Protein AF-A0A831UHJ6-F1 (afdb_monomer_lite)

pLDDT: mean 77.67, std 18.34, range [37.31, 98.81]

Foldseek 3Di:
DVVVVVVVVVVVVCCLVCVCVVPVQCVCLSCVQVVCVVCVVVVVVVLLVLANQQDDLVLLVVLCVVCVPDLLLLLLSLCRVQRALPDPDDRPVVSLVVSCVSVVLDLLSLLSSLQNLCLQFDFADPLLCVPPPDDDDDTDQGDPVSLVSQLVSLVSSCVSVVQALVSLLSNLLSCVSVVVNVSSLVSLLSSLPHPAHESCLLSSLSSNQVNCCRSSVHDFLRSSVSSSVSDDDSVLVSSLSSLSNLQSVLLVCQLVVNNVSSLSSLVSQLSNLQRQLFHYLDPVSNVSSLSSNLSSQADHNDDDDQDVVHDPDNSVVRNVVSLVVCVVVPNPVSSVQSVVVVVLSVVSVVLVVLVVVVCVVPAVVLNVVLSVLSLVLLLLSLVLVLLVVVVVVVVVCVVPPDPPCVCVLVVLLVSLVCSCVRPNVVSLVSVVVVVVVVCVVDDNPVVVVVVVVPPVVVVVVVCCSVVVSCCSNPVVSVVVNVLCVVCPDDDDVVVVVVVVVVSVVVSVVSVVVSVVSVVVSVVSRVSNNVVSSVCNVRVSVSSCVSSVHDNDHHD

Secondary structure (DSSP, 8-state):
-HHHHHHHHHHHHHHHHHHHHH-GGGHHHHHHHHHHHH-HHHHHHHHHH-S-PPPPHHHHHHHHHH-TT-HHHHHHHHHHHSS-TTSSS---HHHHHHHHHHSTT-HHHHHHHHHHHHTT---B-HHHHTTS-SSPPPPBPPPHHHHHHHHHHHHHHHHH-TTBSHHHHHHHHHHHHTT-HHHHHHHHHHHHT-SB----HHHHHHHHHHHIIIII---SHHHHHHHHHH---HHHHHHHHHHHHHHHHHHHHHHTT-HHHHHHHHHHHHHHHHHHHHH-SSHHHHHHHHHHHHHHTS--SS--PPPSSPPS-HHHHHHHHHHHHHHHTT-HHHHHHHHHHHHHHHHHHHHHHHHHHHHIIIIIHHHHHHHHHHHHHHHHHHHHHHHHHHHHHHHHHHHH-TT-GGGHHHHHHHHHHHHHTSHHHHHHHHHHHHHHHHHHHS-HHHHHHHHHHS-HHHHHHHHHHHHHHHIIIIIHHHHHHHHHHHT-S---HHHHHHHHHHHHHHHHHHHHHHHHHHHHHHHHHHHHHHHHHHHHHSHHHHHHHHHSSPPP---

Sequence (555 aa):
MARWWAVVVALIGVGFLLYPGSAPYLRWYVLAPISILGFPQATGEFVRRGTPEAPPPHWLEPCQARYPDDLAVQVGCFLFATPNPFGEQEVAPEKLDALQRQFPQEPALYLMQIRYRIRNFNFVRAESLTRMGANPPPPRKPDPQLARQLLRLATEGERIDPQNGFFPAIRALVLYALERDDEALRALERAGNCPRWETYEAFFANALVATYERCLGWRGAYPASTFYTVLIFPEMAQMREMARTVAGLALQAEQRGNLRQGVRLRMALARLGALMRAESPTLISSLVGIALTSIAGGSFQQNWQIPKPPPPDPAKWRQERFLNALMRNGFQREAQWFRKEFERMKQAKAISAKASDWLDTHILAPFAWLSVWHMLGMLLQGILLSMGVMWVWALLAARRLEGKWWLAPLFGVGVALLWALSPAGTLVVSFGESLRGFAMFTDSAQVEAILQRLPEELTALRWLSFGGVAFVAVALPAVLALIVWLLKPHAEPETSRSVARMWGRIALFWLTLYVATLAWLWYRDRGLEQAMLQSFSHEIRFYTQLSGEAWPGRE

Structure (mmCIF, N/CA/C/O backbone):
data_AF-A0A831UHJ6-F1
#
_entry.id   AF-A0A831UHJ6-F1
#
loop_
_atom_site.group_PDB
_atom_site.id
_atom_site.type_symbol
_atom_site.label_atom_id
_atom_site.label_alt_id
_atom_site.label_comp_id
_atom_site.label_asym_id
_atom_site.label_entity_id
_atom_site.label_seq_id
_atom_site.pdbx_PDB_ins_code
_atom_site.Cartn_x
_atom_site.Cartn_y
_atom_site.Cartn_z
_atom_site.occupancy
_atom_site.B_iso_or_equiv
_atom_site.auth_seq_id
_atom_site.auth_comp_id
_atom_site.auth_asym_id
_atom_site.auth_atom_id
_atom_site.pdbx_PDB_model_num
ATOM 1 N N . MET A 1 1 ? 41.128 -0.427 -46.566 1.00 43.47 1 MET A N 1
ATOM 2 C CA . MET A 1 1 ? 40.391 0.402 -45.581 1.00 43.47 1 MET A CA 1
ATOM 3 C C . MET A 1 1 ? 38.882 0.158 -45.594 1.00 43.47 1 MET A C 1
ATOM 5 O O . MET A 1 1 ? 38.350 -0.125 -44.533 1.00 43.47 1 MET A O 1
ATOM 9 N N . ALA A 1 2 ? 38.208 0.165 -46.754 1.00 44.94 2 ALA A N 1
ATOM 10 C CA . ALA A 1 2 ? 36.776 -0.167 -46.855 1.00 44.94 2 ALA A CA 1
ATOM 11 C C . ALA A 1 2 ? 36.403 -1.538 -46.243 1.00 44.94 2 ALA A C 1
ATOM 13 O O . ALA A 1 2 ? 35.371 -1.651 -45.598 1.00 44.94 2 ALA A O 1
ATOM 14 N N . ARG A 1 3 ? 37.275 -2.555 -46.360 1.00 51.88 3 ARG A N 1
ATOM 15 C CA . ARG A 1 3 ? 37.069 -3.889 -45.757 1.00 51.88 3 ARG A CA 1
ATOM 16 C C . ARG A 1 3 ? 37.068 -3.890 -44.220 1.00 51.88 3 ARG A C 1
ATOM 18 O O . ARG A 1 3 ? 36.175 -4.470 -43.628 1.00 51.88 3 ARG A O 1
ATOM 25 N N . TRP A 1 4 ? 38.014 -3.204 -43.575 1.00 54.06 4 TRP A N 1
ATOM 26 C CA . TRP A 1 4 ? 38.068 -3.105 -42.104 1.00 54.06 4 TRP A CA 1
ATOM 27 C C . TRP A 1 4 ? 36.888 -2.314 -41.527 1.00 54.06 4 TRP A C 1
ATOM 29 O O . TRP A 1 4 ? 36.373 -2.644 -40.466 1.00 54.06 4 TRP A O 1
ATOM 39 N N . TRP A 1 5 ? 36.412 -1.305 -42.254 1.00 54.31 5 TRP A N 1
ATOM 40 C CA . TRP A 1 5 ? 35.238 -0.527 -41.862 1.00 54.31 5 TRP A CA 1
ATOM 41 C C . TRP A 1 5 ? 33.916 -1.239 -42.119 1.00 54.31 5 TRP A C 1
ATOM 43 O O . TRP A 1 5 ? 33.018 -1.133 -41.295 1.00 54.31 5 TRP A O 1
ATOM 53 N N . ALA A 1 6 ? 33.812 -2.018 -43.197 1.00 55.25 6 ALA A N 1
ATOM 54 C CA . ALA A 1 6 ? 32.699 -2.940 -43.382 1.00 55.25 6 ALA A CA 1
ATOM 55 C C . ALA A 1 6 ? 32.622 -3.943 -42.223 1.00 55.25 6 ALA A C 1
ATOM 57 O O . ALA A 1 6 ? 31.526 -4.256 -41.792 1.00 55.25 6 ALA A O 1
ATOM 58 N N . VAL A 1 7 ? 33.761 -4.370 -41.663 1.00 59.34 7 VAL A N 1
ATOM 59 C CA . VAL A 1 7 ? 33.803 -5.213 -40.459 1.00 59.34 7 VAL A CA 1
ATOM 60 C C . VAL A 1 7 ? 33.352 -4.452 -39.211 1.00 59.34 7 VAL A C 1
ATOM 62 O O . VAL A 1 7 ? 32.561 -4.996 -38.464 1.00 59.34 7 VAL A O 1
ATOM 65 N N . VAL A 1 8 ? 33.761 -3.199 -38.984 1.00 57.34 8 VAL A N 1
ATOM 66 C CA . VAL A 1 8 ? 33.286 -2.410 -37.822 1.00 57.34 8 VAL A CA 1
ATOM 67 C C . VAL A 1 8 ? 31.800 -2.063 -37.933 1.00 57.34 8 VAL A C 1
ATOM 69 O O . VAL A 1 8 ? 31.076 -2.201 -36.959 1.00 57.34 8 VAL A O 1
ATOM 72 N N . VAL A 1 9 ? 31.317 -1.664 -39.110 1.00 59.88 9 VAL A N 1
ATOM 73 C CA . VAL A 1 9 ? 29.889 -1.402 -39.361 1.00 59.88 9 VAL A CA 1
ATOM 74 C C . VAL A 1 9 ? 29.084 -2.695 -39.298 1.00 59.88 9 VAL A C 1
ATOM 76 O O . VAL A 1 9 ? 27.994 -2.694 -38.740 1.00 59.88 9 VAL A O 1
ATOM 79 N N . ALA A 1 10 ? 29.627 -3.809 -39.794 1.00 61.50 10 ALA A N 1
ATOM 80 C CA . ALA A 1 10 ? 29.033 -5.118 -39.586 1.00 61.50 10 ALA A CA 1
ATOM 81 C C . ALA A 1 10 ? 29.056 -5.493 -38.108 1.00 61.50 10 ALA A C 1
ATOM 83 O O . ALA A 1 10 ? 28.055 -5.987 -37.654 1.00 61.50 10 ALA A O 1
ATOM 84 N N . LEU A 1 11 ? 30.096 -5.211 -37.322 1.00 57.38 11 LEU A N 1
ATOM 85 C CA . LEU A 1 11 ? 30.142 -5.498 -35.882 1.00 57.38 11 LEU A CA 1
ATOM 86 C C . LEU A 1 11 ? 29.233 -4.577 -35.062 1.00 57.38 11 LEU A C 1
ATOM 88 O O . LEU A 1 11 ? 28.664 -5.029 -34.079 1.00 57.38 11 LEU A O 1
ATOM 92 N N . ILE A 1 12 ? 29.050 -3.317 -35.465 1.00 58.78 12 ILE A N 1
ATOM 93 C CA . ILE A 1 12 ? 28.065 -2.395 -34.880 1.00 58.78 12 ILE A CA 1
ATOM 94 C C . ILE A 1 12 ? 26.662 -2.851 -35.254 1.00 58.78 12 ILE A C 1
ATOM 96 O O . ILE A 1 12 ? 25.815 -2.924 -34.381 1.00 58.78 12 ILE A O 1
ATOM 100 N N . GLY A 1 13 ? 26.420 -3.202 -36.518 1.00 62.38 13 GLY A N 1
ATOM 101 C CA . GLY A 1 13 ? 25.141 -3.720 -36.997 1.00 62.38 13 GLY A CA 1
ATOM 102 C C . GLY A 1 13 ? 24.805 -5.077 -36.387 1.00 62.38 13 GLY A C 1
ATOM 103 O O . GLY A 1 13 ? 23.699 -5.273 -35.923 1.00 62.38 13 GLY A O 1
ATOM 104 N N . VAL A 1 14 ? 25.768 -5.988 -36.298 1.00 57.91 14 VAL A N 1
ATOM 105 C CA . VAL A 1 14 ? 25.680 -7.305 -35.653 1.00 57.91 14 VAL A CA 1
ATOM 106 C C . VAL A 1 14 ? 25.581 -7.141 -34.141 1.00 57.91 14 VAL A C 1
ATOM 108 O O . VAL A 1 14 ? 24.813 -7.855 -33.525 1.00 57.91 14 VAL A O 1
ATOM 111 N N . GLY A 1 15 ? 26.254 -6.171 -33.528 1.00 55.50 15 GLY A N 1
ATOM 112 C CA . GLY A 1 15 ? 26.045 -5.800 -32.130 1.00 55.50 15 GLY A CA 1
ATOM 113 C C . GLY A 1 15 ? 24.626 -5.282 -31.902 1.00 55.50 15 GLY A C 1
ATOM 114 O O . GLY A 1 15 ? 23.924 -5.791 -31.046 1.00 55.50 15 GLY A O 1
ATOM 115 N N . PHE A 1 16 ? 24.140 -4.360 -32.732 1.00 58.22 16 PHE A N 1
ATOM 116 C CA . PHE A 1 16 ? 22.774 -3.831 -32.678 1.00 58.22 16 PHE A CA 1
ATOM 117 C C . PHE A 1 16 ? 21.692 -4.858 -33.046 1.00 58.22 16 PHE A C 1
ATOM 119 O O . PHE A 1 16 ? 20.567 -4.709 -32.587 1.00 58.22 16 PHE A O 1
ATOM 126 N N . LEU A 1 17 ? 21.995 -5.877 -33.859 1.00 53.34 17 LEU A N 1
ATOM 127 C CA . LEU A 1 17 ? 21.032 -6.875 -34.355 1.00 53.34 17 LEU A CA 1
ATOM 128 C C . LEU A 1 17 ? 21.087 -8.207 -33.587 1.00 53.34 17 LEU A C 1
ATOM 130 O O . LEU A 1 17 ? 20.044 -8.823 -33.379 1.00 53.34 17 LEU A O 1
ATOM 134 N N . LEU A 1 18 ? 22.261 -8.651 -33.122 1.00 48.47 18 LEU A N 1
ATOM 135 C CA . LEU A 1 18 ? 22.430 -9.880 -32.330 1.00 48.47 18 LEU A CA 1
ATOM 136 C C . LEU A 1 18 ? 22.269 -9.655 -30.826 1.00 48.47 18 LEU A C 1
ATOM 138 O O . LEU A 1 18 ? 21.768 -10.549 -30.151 1.00 48.47 18 LEU A O 1
ATOM 142 N N . TYR A 1 19 ? 22.626 -8.486 -30.288 1.00 50.53 19 TYR A N 1
ATOM 143 C CA . TYR A 1 19 ? 22.454 -8.195 -28.858 1.00 50.53 19 TYR A CA 1
ATOM 144 C C . TYR A 1 19 ? 20.984 -8.199 -28.386 1.00 50.53 19 TYR A C 1
ATOM 146 O O . TYR A 1 19 ? 20.698 -8.805 -27.350 1.00 50.53 19 TYR A O 1
ATOM 154 N N . PRO A 1 20 ? 20.014 -7.661 -29.159 1.00 46.06 20 PRO A N 1
ATOM 155 C CA . PRO A 1 20 ? 18.593 -7.882 -28.898 1.00 46.06 20 PRO A CA 1
ATOM 156 C C . PRO A 1 20 ? 18.239 -9.383 -28.947 1.00 46.06 20 PRO A C 1
ATOM 158 O O . PRO A 1 20 ? 17.378 -9.860 -28.213 1.00 46.06 20 PRO A O 1
ATOM 161 N N . GLY A 1 21 ? 18.912 -10.159 -29.800 1.00 45.12 21 GLY A N 1
ATOM 162 C CA . GLY A 1 21 ? 18.768 -11.613 -29.910 1.00 45.12 21 GLY A CA 1
ATOM 163 C C . GLY A 1 21 ? 19.178 -12.379 -28.649 1.00 45.12 21 GLY A C 1
ATOM 164 O O . GLY A 1 21 ? 18.441 -13.266 -28.227 1.00 45.12 21 GLY A O 1
ATOM 165 N N . SER A 1 22 ? 20.309 -12.016 -28.036 1.00 43.62 22 SER A N 1
ATOM 166 C CA . SER A 1 22 ? 20.885 -12.690 -26.861 1.00 43.62 22 SER A CA 1
ATOM 167 C C . SER A 1 22 ? 20.349 -12.192 -25.515 1.00 43.62 22 SER A C 1
ATOM 169 O O . SER A 1 22 ? 20.432 -12.908 -24.521 1.00 43.62 22 SER A O 1
ATOM 171 N N . ALA A 1 23 ? 19.792 -10.979 -25.471 1.00 51.09 23 ALA A N 1
ATOM 172 C CA . ALA A 1 23 ? 19.198 -10.377 -24.282 1.00 51.09 23 ALA A CA 1
ATOM 173 C C . ALA A 1 23 ? 17.814 -9.801 -24.637 1.00 51.09 23 ALA A C 1
ATOM 175 O O . ALA A 1 23 ? 17.699 -8.609 -24.926 1.00 51.09 23 ALA A O 1
ATOM 176 N N . PRO A 1 24 ? 16.742 -10.620 -24.618 1.00 49.91 24 PRO A N 1
ATOM 177 C CA . PRO A 1 24 ? 15.389 -10.200 -25.001 1.00 49.91 24 PRO A CA 1
ATOM 178 C C . PRO A 1 24 ? 14.903 -8.951 -24.253 1.00 49.91 24 PRO A C 1
ATOM 180 O O . PRO A 1 24 ? 14.215 -8.115 -24.825 1.00 49.91 24 PRO A O 1
ATOM 183 N N . TYR A 1 25 ? 15.342 -8.780 -23.006 1.00 52.78 25 TYR A N 1
ATOM 184 C CA . TYR A 1 25 ? 15.034 -7.629 -22.159 1.00 52.78 25 TYR A CA 1
ATOM 185 C C . TYR A 1 25 ? 15.814 -6.350 -22.519 1.00 52.78 25 TYR A C 1
ATOM 187 O O . TYR A 1 25 ? 15.425 -5.277 -22.082 1.00 52.78 25 TYR A O 1
ATOM 195 N N . LEU A 1 26 ? 16.882 -6.423 -23.323 1.00 53.38 26 LEU A N 1
ATOM 196 C CA . LEU A 1 26 ? 17.566 -5.254 -23.904 1.00 53.38 26 LEU A CA 1
ATOM 197 C C . LEU A 1 26 ? 17.066 -4.947 -25.319 1.00 53.38 26 LEU A C 1
ATOM 199 O O . LEU A 1 26 ? 17.428 -3.914 -25.881 1.00 53.38 26 LEU A O 1
ATOM 203 N N . ARG A 1 27 ? 16.189 -5.792 -25.894 1.00 60.28 27 ARG A N 1
ATOM 204 C CA . ARG A 1 27 ? 15.541 -5.500 -27.183 1.00 60.28 27 ARG A CA 1
ATOM 205 C C . ARG A 1 27 ? 14.876 -4.148 -27.149 1.00 60.28 27 ARG A C 1
ATOM 207 O O . ARG A 1 27 ? 15.071 -3.376 -28.070 1.00 60.28 27 ARG A O 1
ATOM 214 N N . TRP A 1 28 ? 14.140 -3.842 -26.090 1.00 54.59 28 TRP A N 1
ATOM 215 C CA . TRP A 1 28 ? 13.469 -2.557 -25.993 1.00 54.59 28 TRP A CA 1
ATOM 216 C C . TRP A 1 28 ? 14.461 -1.399 -25.828 1.00 54.59 28 TRP A C 1
ATOM 218 O O . TRP A 1 28 ? 14.226 -0.358 -26.414 1.00 54.59 28 TRP A O 1
ATOM 228 N N . TYR A 1 29 ? 15.591 -1.564 -25.128 1.00 54.97 29 TYR A N 1
ATOM 229 C CA . TYR A 1 29 ? 16.613 -0.508 -25.026 1.00 54.97 29 TYR A CA 1
ATOM 230 C C . TYR A 1 29 ? 17.113 -0.092 -26.411 1.00 54.97 29 TYR A C 1
ATOM 232 O O . TYR A 1 29 ? 17.282 1.087 -26.700 1.00 54.97 29 TYR A O 1
ATOM 240 N N . VAL A 1 30 ? 17.310 -1.078 -27.285 1.00 55.59 30 VAL A N 1
ATOM 241 C CA . VAL A 1 30 ? 17.766 -0.855 -28.656 1.00 55.59 30 VAL A CA 1
ATOM 242 C C . VAL A 1 30 ? 16.616 -0.396 -29.558 1.00 55.59 30 VAL A C 1
ATOM 244 O O . VAL A 1 30 ? 16.798 0.512 -30.366 1.00 55.59 30 VAL A O 1
ATOM 247 N N . LEU A 1 31 ? 15.433 -1.000 -29.415 1.00 56.50 31 LEU A N 1
ATOM 248 C CA . LEU A 1 31 ? 14.274 -0.781 -30.280 1.00 56.50 31 LEU A CA 1
ATOM 249 C C . LEU A 1 31 ? 13.481 0.473 -29.928 1.00 56.50 31 LEU A C 1
ATOM 251 O O . LEU A 1 31 ? 12.951 1.074 -30.849 1.00 56.50 31 LEU A O 1
ATOM 255 N N . ALA A 1 32 ? 13.416 0.907 -28.669 1.00 53.69 32 ALA A N 1
ATOM 256 C CA . ALA A 1 32 ? 12.648 2.083 -28.264 1.00 53.69 32 ALA A CA 1
ATOM 257 C C . ALA A 1 32 ? 13.137 3.349 -28.996 1.00 53.69 32 ALA A C 1
ATOM 259 O O . ALA A 1 32 ? 12.313 4.017 -29.620 1.00 53.69 32 ALA A O 1
ATOM 260 N N . PRO A 1 33 ? 14.454 3.628 -29.093 1.00 49.09 33 PRO A N 1
ATOM 261 C CA . PRO A 1 33 ? 14.985 4.716 -29.924 1.00 49.09 33 PRO A CA 1
ATOM 262 C C . PRO A 1 33 ? 14.773 4.535 -31.432 1.00 49.09 33 PRO A C 1
ATOM 264 O O . PRO A 1 33 ? 14.766 5.517 -32.170 1.00 49.09 33 PRO A O 1
ATOM 267 N N . ILE A 1 34 ? 14.580 3.304 -31.910 1.00 50.66 34 ILE A N 1
ATOM 268 C CA . ILE A 1 34 ? 14.299 3.018 -33.325 1.00 50.66 34 ILE A CA 1
ATOM 269 C C . ILE A 1 34 ? 12.806 3.213 -33.628 1.00 50.66 34 ILE A C 1
ATOM 271 O O . ILE A 1 34 ? 12.464 3.838 -34.628 1.00 50.66 34 ILE A O 1
ATOM 275 N N . SER A 1 35 ? 11.905 2.760 -32.753 1.00 46.75 35 SER A N 1
ATOM 276 C CA . SER A 1 35 ? 10.463 3.020 -32.854 1.00 46.75 35 SER A CA 1
ATOM 277 C C . SER A 1 35 ? 10.143 4.507 -32.720 1.00 46.75 35 SER A C 1
ATOM 279 O O . SER A 1 35 ? 9.248 5.004 -33.399 1.00 46.75 35 SER A O 1
ATOM 281 N N . ILE A 1 36 ? 10.941 5.228 -31.929 1.00 43.03 36 ILE A N 1
ATOM 282 C CA . ILE A 1 36 ? 10.946 6.689 -31.812 1.00 43.03 36 ILE A CA 1
ATOM 283 C C . ILE A 1 36 ? 11.115 7.383 -33.182 1.00 43.03 36 ILE A C 1
ATOM 285 O O . ILE A 1 36 ? 10.485 8.409 -33.433 1.00 43.03 36 ILE A O 1
ATOM 289 N N . LEU A 1 37 ? 11.938 6.830 -34.083 1.00 43.38 37 LEU A N 1
ATOM 290 C CA . LEU A 1 37 ? 12.155 7.387 -35.426 1.00 43.38 37 LEU A CA 1
ATOM 291 C C . LEU A 1 37 ? 10.972 7.132 -36.376 1.00 43.38 37 LEU A C 1
ATOM 293 O O . LEU A 1 37 ? 10.833 7.844 -37.367 1.00 43.38 37 LEU A O 1
ATOM 297 N N . GLY A 1 38 ? 10.129 6.134 -36.087 1.00 43.75 38 GLY A N 1
ATOM 298 C CA . GLY A 1 38 ? 8.952 5.784 -36.891 1.00 43.75 38 GLY A CA 1
ATOM 299 C C . GLY A 1 38 ? 7.631 6.380 -36.391 1.00 43.75 38 GLY A C 1
ATOM 300 O O . GLY A 1 38 ? 6.736 6.607 -37.200 1.00 43.75 38 GLY A O 1
ATOM 301 N N . PHE A 1 39 ? 7.499 6.652 -35.084 1.00 42.47 39 PHE A N 1
ATOM 302 C CA . PHE A 1 39 ? 6.238 7.067 -34.445 1.00 42.47 39 PHE A CA 1
ATOM 303 C C . PHE A 1 39 ? 6.447 8.131 -33.343 1.00 42.47 39 PHE A C 1
ATOM 305 O O . PHE A 1 39 ? 6.259 7.849 -32.159 1.00 42.47 39 PHE A O 1
ATOM 312 N N . PRO A 1 40 ? 6.788 9.385 -33.697 1.00 42.03 40 PRO A N 1
ATOM 313 C CA . PRO A 1 40 ? 7.170 10.428 -32.737 1.00 42.03 40 PRO A CA 1
ATOM 314 C C . PRO A 1 40 ? 6.082 10.802 -31.711 1.00 42.03 40 PRO A C 1
ATOM 316 O O . PRO A 1 40 ? 6.416 11.248 -30.616 1.00 42.03 40 PRO A O 1
ATOM 319 N N . GLN A 1 41 ? 4.795 10.595 -32.018 1.00 43.12 41 GLN A N 1
ATOM 320 C CA . GLN A 1 41 ? 3.680 10.931 -31.117 1.00 43.12 41 GLN A CA 1
ATOM 321 C C . GLN A 1 41 ? 3.561 9.974 -29.921 1.00 43.12 41 GLN A C 1
ATOM 323 O O . GLN A 1 41 ? 3.381 10.439 -28.801 1.00 43.12 41 GLN A O 1
ATOM 328 N N . ALA A 1 42 ? 3.741 8.665 -30.133 1.00 41.06 42 ALA A N 1
ATOM 329 C CA . ALA A 1 42 ? 3.661 7.663 -29.064 1.00 41.06 42 ALA A CA 1
ATOM 330 C C . ALA A 1 42 ? 4.807 7.809 -28.049 1.00 41.06 42 ALA A C 1
ATOM 332 O O . ALA A 1 42 ? 4.659 7.535 -26.866 1.00 41.06 42 ALA A O 1
ATOM 333 N N . THR A 1 43 ? 5.961 8.290 -28.506 1.00 40.22 43 THR A N 1
ATOM 334 C CA . THR A 1 43 ? 7.148 8.481 -27.667 1.00 40.22 43 THR A CA 1
ATOM 335 C C . THR A 1 43 ? 7.290 9.869 -27.065 1.00 40.22 43 THR A C 1
ATOM 337 O O . THR A 1 43 ? 7.937 10.008 -26.031 1.00 40.22 43 THR A O 1
ATOM 340 N N . GLY A 1 44 ? 6.662 10.891 -27.651 1.00 37.66 44 GLY A N 1
ATOM 341 C CA . GLY A 1 44 ? 6.557 12.207 -27.022 1.00 37.66 44 GLY A CA 1
ATOM 342 C C . GLY A 1 44 ? 5.771 12.170 -25.707 1.00 37.66 44 GLY A C 1
ATOM 343 O O . GLY A 1 44 ? 6.095 12.930 -24.798 1.00 37.66 44 GLY A O 1
ATOM 344 N N . GLU A 1 45 ? 4.790 11.271 -25.579 1.00 39.84 45 GLU A N 1
ATOM 345 C CA . GLU A 1 45 ? 4.074 11.017 -24.320 1.00 39.84 45 GLU A CA 1
ATOM 346 C C . GLU A 1 45 ? 4.913 10.190 -23.331 1.00 39.84 45 GLU A C 1
ATOM 348 O O . GLU A 1 45 ? 5.123 10.648 -22.205 1.00 39.84 45 GLU A O 1
ATOM 353 N N . PHE A 1 46 ? 5.516 9.082 -23.785 1.00 39.66 46 PHE A N 1
ATOM 354 C CA . PHE A 1 46 ? 6.408 8.227 -22.984 1.00 39.66 46 PHE A CA 1
ATOM 355 C C . PHE A 1 46 ? 7.536 9.012 -22.295 1.00 39.66 46 PHE A C 1
ATOM 357 O O . PHE A 1 46 ? 7.799 8.861 -21.102 1.00 39.66 46 PHE A O 1
ATOM 364 N N . VAL A 1 47 ? 8.180 9.908 -23.046 1.00 38.59 47 VAL A N 1
ATOM 365 C CA . VAL A 1 47 ? 9.288 10.743 -22.567 1.00 38.59 47 VAL A CA 1
ATOM 366 C C . VAL A 1 47 ? 8.807 11.913 -21.702 1.00 38.59 47 VAL A C 1
ATOM 368 O O . VAL A 1 47 ? 9.486 12.273 -20.742 1.00 38.59 47 VAL A O 1
ATOM 371 N N . ARG A 1 48 ? 7.628 12.491 -21.979 1.00 39.12 48 ARG A N 1
ATOM 372 C CA . ARG A 1 48 ? 7.053 13.568 -21.150 1.00 39.12 48 ARG A CA 1
ATOM 373 C C . ARG A 1 48 ? 6.613 13.096 -19.767 1.00 39.12 48 ARG A C 1
ATOM 375 O O . ARG A 1 48 ? 6.607 13.910 -18.847 1.00 39.12 48 ARG A O 1
ATOM 382 N N . ARG A 1 49 ? 6.204 11.831 -19.610 1.00 39.84 49 ARG A N 1
ATOM 383 C CA . ARG A 1 49 ? 5.593 11.336 -18.362 1.00 39.84 49 ARG A CA 1
ATOM 384 C C . ARG A 1 49 ? 6.544 10.603 -17.414 1.00 39.84 49 ARG A C 1
ATOM 386 O O . ARG A 1 49 ? 6.136 10.311 -16.292 1.00 39.84 49 ARG A O 1
ATOM 393 N N . GLY A 1 50 ? 7.794 10.337 -17.812 1.00 37.31 50 GLY A N 1
ATOM 394 C CA . GLY A 1 50 ? 8.864 9.864 -16.914 1.00 37.31 50 GLY A CA 1
ATOM 395 C C . GLY A 1 50 ? 8.572 8.558 -16.157 1.00 37.31 50 GLY A C 1
ATOM 396 O O . GLY A 1 50 ? 9.211 8.279 -15.146 1.00 37.31 50 GLY A O 1
ATOM 397 N N . THR A 1 51 ? 7.600 7.776 -16.620 1.00 47.28 51 THR A N 1
ATOM 398 C CA . THR A 1 51 ? 7.147 6.508 -16.037 1.00 47.28 51 THR A CA 1
ATOM 399 C C . THR A 1 51 ? 6.999 5.492 -17.172 1.00 47.28 51 THR A C 1
ATOM 401 O O . THR A 1 51 ? 6.790 5.910 -18.313 1.00 47.28 51 THR A O 1
ATOM 404 N N . PRO A 1 52 ? 7.136 4.174 -16.923 1.00 52.00 52 PRO A N 1
ATOM 405 C CA . PRO A 1 52 ? 6.762 3.166 -17.904 1.00 52.00 52 PRO A CA 1
ATOM 406 C C . PRO A 1 52 ? 5.277 3.369 -18.212 1.00 52.00 52 PRO A C 1
ATOM 408 O O . PRO A 1 52 ? 4.420 2.978 -17.419 1.00 52.00 52 PRO A O 1
ATOM 411 N N . GLU A 1 53 ? 4.966 4.051 -19.319 1.00 55.38 53 GLU A N 1
ATOM 412 C CA . GLU A 1 53 ? 3.580 4.180 -19.748 1.00 55.38 53 GLU A CA 1
ATOM 413 C C . GLU A 1 53 ? 2.991 2.784 -19.925 1.00 55.38 53 GLU A C 1
ATOM 415 O O . GLU A 1 53 ? 3.687 1.808 -20.246 1.00 55.38 53 GLU A O 1
ATOM 420 N N . ALA A 1 54 ? 1.684 2.702 -19.697 1.00 60.50 54 ALA A N 1
ATOM 421 C CA . ALA A 1 54 ? 0.936 1.524 -20.064 1.00 60.50 54 ALA A CA 1
ATOM 422 C C . ALA A 1 54 ? 1.265 1.137 -21.517 1.00 60.50 54 ALA A C 1
ATOM 424 O O . ALA A 1 54 ? 1.341 2.019 -22.379 1.00 60.50 54 ALA A O 1
ATOM 425 N N . PRO A 1 55 ? 1.461 -0.162 -21.810 1.00 65.56 55 PRO A N 1
ATOM 426 C CA . PRO A 1 55 ? 1.593 -0.632 -23.176 1.00 65.56 55 PRO A CA 1
ATOM 427 C C . PRO A 1 55 ? 0.458 -0.051 -24.024 1.00 65.56 55 PRO A C 1
ATOM 429 O O . PRO A 1 55 ? -0.679 0.013 -23.540 1.00 65.56 55 PRO A O 1
ATOM 432 N N . PRO A 1 56 ? 0.725 0.342 -25.282 1.00 69.81 56 PRO A N 1
ATOM 433 C CA . PRO A 1 56 ? -0.324 0.850 -26.148 1.00 69.81 56 PRO A CA 1
ATOM 434 C C . PRO A 1 56 ? -1.491 -0.149 -26.192 1.00 69.81 56 PRO A C 1
ATOM 436 O O . PRO A 1 56 ? -1.235 -1.353 -26.285 1.00 69.81 56 PRO A O 1
ATOM 439 N N . PRO A 1 57 ? -2.761 0.295 -26.180 1.00 75.00 57 PRO A N 1
ATOM 440 C CA . PRO A 1 57 ? -3.909 -0.613 -26.103 1.00 75.00 57 PRO A CA 1
ATOM 441 C C . PRO A 1 57 ? -3.893 -1.741 -27.148 1.00 75.00 57 PRO A C 1
ATOM 443 O O . PRO A 1 57 ? -4.208 -2.885 -26.829 1.00 75.00 57 PRO A O 1
ATOM 446 N N . HIS A 1 58 ? -3.409 -1.456 -28.363 1.00 79.31 58 HIS A N 1
ATOM 447 C CA . HIS A 1 58 ? -3.286 -2.438 -29.447 1.00 79.31 58 HIS A CA 1
ATOM 448 C C . HIS A 1 58 ? -2.283 -3.579 -29.174 1.00 79.31 58 HIS A C 1
ATOM 450 O O . HIS A 1 58 ? -2.282 -4.572 -29.895 1.00 79.31 58 HIS A O 1
ATOM 456 N N . TRP A 1 59 ? -1.432 -3.468 -28.147 1.00 79.06 59 TRP A N 1
ATOM 457 C CA . TRP A 1 59 ? -0.531 -4.539 -27.694 1.00 79.06 59 TRP A CA 1
ATOM 458 C C . TRP A 1 59 ? -1.192 -5.416 -26.627 1.00 79.06 59 TRP A C 1
ATOM 460 O O . TRP A 1 59 ? -0.826 -6.581 -26.468 1.00 79.06 59 TRP A O 1
ATOM 470 N N . LEU A 1 60 ? -2.164 -4.866 -25.894 1.00 85.31 60 LEU A N 1
ATOM 471 C CA . LEU A 1 60 ? -2.854 -5.560 -24.810 1.00 85.31 60 LEU A CA 1
ATOM 472 C C . LEU A 1 60 ? -3.908 -6.529 -25.351 1.00 85.31 60 LEU A C 1
ATOM 474 O O . LEU A 1 60 ? -3.983 -7.652 -24.864 1.00 85.31 60 LEU A O 1
ATOM 478 N N . GLU A 1 61 ? -4.664 -6.148 -26.385 1.00 89.19 61 GLU A N 1
ATOM 479 C CA . GLU A 1 61 ? -5.729 -6.994 -26.951 1.00 89.19 61 GLU A CA 1
ATOM 480 C C . GLU A 1 61 ? -5.218 -8.354 -27.470 1.00 89.19 61 GLU A C 1
ATOM 482 O O . GLU A 1 61 ? -5.764 -9.384 -27.058 1.00 89.19 61 GLU A O 1
ATOM 487 N N . PRO A 1 62 ? -4.137 -8.437 -28.281 1.00 90.94 62 PRO A N 1
ATOM 488 C CA . PRO A 1 62 ? -3.595 -9.729 -28.704 1.00 90.94 62 PRO A CA 1
ATOM 489 C C . PRO A 1 62 ? -3.067 -10.550 -27.526 1.00 90.94 62 PRO A C 1
ATOM 491 O O . PRO A 1 62 ? -3.117 -11.779 -27.550 1.00 90.94 62 PRO A O 1
ATOM 494 N N . CYS A 1 63 ? -2.557 -9.883 -26.489 1.00 90.00 63 CYS A N 1
ATOM 495 C CA . CYS A 1 63 ? -2.050 -10.558 -25.307 1.00 90.00 63 CYS A CA 1
ATOM 496 C C . CYS A 1 63 ? -3.181 -11.168 -24.471 1.00 90.00 63 CYS A C 1
ATOM 498 O O . CYS A 1 63 ? -3.100 -12.339 -24.102 1.00 90.00 63 CYS A O 1
ATOM 500 N N . GLN A 1 64 ? -4.267 -10.423 -24.250 1.00 92.56 64 GLN A N 1
ATOM 501 C CA . GLN A 1 64 ? -5.468 -10.934 -23.589 1.00 92.56 64 GLN A CA 1
ATOM 502 C C . GLN A 1 64 ? -6.058 -12.121 -24.352 1.00 92.56 64 GLN A C 1
ATOM 504 O O . GLN A 1 64 ? -6.383 -13.133 -23.736 1.00 92.56 64 GLN A O 1
ATOM 509 N N . ALA A 1 65 ? -6.136 -12.030 -25.684 1.00 94.12 65 ALA A N 1
ATOM 510 C CA . ALA A 1 65 ? -6.629 -13.114 -26.531 1.00 94.12 65 ALA A CA 1
ATOM 511 C C . ALA A 1 65 ? -5.723 -14.357 -26.498 1.00 94.12 65 ALA A C 1
ATOM 513 O O . ALA A 1 65 ? -6.208 -15.480 -26.619 1.00 94.12 65 ALA A O 1
ATOM 514 N N . ARG A 1 66 ? -4.408 -14.172 -26.325 1.00 95.44 66 ARG A N 1
ATOM 515 C CA . ARG A 1 66 ? -3.434 -15.268 -26.232 1.00 95.44 66 ARG A CA 1
ATOM 516 C C . ARG A 1 66 ? -3.459 -15.983 -24.881 1.00 95.44 66 ARG A C 1
ATOM 518 O O . ARG A 1 66 ? -3.126 -17.165 -24.833 1.00 95.44 66 ARG A O 1
ATOM 525 N N . TYR A 1 67 ? -3.826 -15.288 -23.806 1.00 95.25 67 TYR A N 1
ATOM 526 C CA . TYR A 1 67 ? -3.825 -15.825 -22.441 1.00 95.25 67 TYR A CA 1
ATOM 527 C C . TYR A 1 67 ? -5.185 -15.633 -21.743 1.00 95.25 67 TYR A C 1
ATOM 529 O O . TYR A 1 67 ? -5.234 -15.004 -20.683 1.00 95.25 67 TYR A O 1
ATOM 537 N N . PRO A 1 68 ? -6.297 -16.146 -22.304 1.00 95.56 68 PRO A N 1
ATOM 538 C CA . PRO A 1 68 ? -7.643 -15.866 -21.798 1.00 95.56 68 PRO A CA 1
ATOM 539 C C . PRO A 1 68 ? -7.846 -16.355 -20.360 1.00 95.56 68 PRO A C 1
ATOM 541 O O . PRO A 1 68 ? -8.461 -15.651 -19.567 1.00 95.56 68 PRO A O 1
ATOM 544 N N . ASP A 1 69 ? -7.271 -17.505 -20.003 1.00 96.12 69 ASP A N 1
ATOM 545 C CA . ASP A 1 69 ? -7.456 -18.143 -18.692 1.00 96.12 69 ASP A CA 1
ATOM 546 C C . ASP A 1 69 ? -6.403 -17.730 -17.650 1.00 96.12 69 ASP A C 1
ATOM 548 O O . ASP A 1 69 ? -6.433 -18.184 -16.506 1.00 96.12 69 ASP A O 1
ATOM 552 N N . ASP A 1 70 ? -5.454 -16.865 -18.020 1.00 95.75 70 ASP A N 1
ATOM 553 C CA . ASP A 1 70 ? -4.414 -16.403 -17.106 1.00 95.75 70 ASP A CA 1
ATOM 554 C C . ASP A 1 70 ? -4.861 -15.132 -16.378 1.00 95.75 70 ASP A C 1
ATOM 556 O O . ASP A 1 70 ? -4.708 -14.015 -16.879 1.00 95.75 70 ASP A O 1
ATOM 560 N N . LEU A 1 71 ? -5.402 -15.311 -15.172 1.00 95.44 71 LEU A N 1
ATOM 561 C CA . LEU A 1 71 ? -5.905 -14.225 -14.329 1.00 95.44 71 LEU A CA 1
ATOM 562 C C . LEU A 1 71 ? -4.901 -13.068 -14.187 1.00 95.44 71 LEU A C 1
ATOM 564 O O . LEU A 1 71 ? -5.292 -11.905 -14.270 1.00 95.44 71 LEU A O 1
ATOM 568 N N . ALA A 1 72 ? -3.614 -13.368 -13.989 1.00 94.38 72 ALA A N 1
ATOM 569 C CA . ALA A 1 72 ? -2.587 -12.347 -13.804 1.00 94.38 72 ALA A CA 1
ATOM 570 C C . ALA A 1 72 ? -2.390 -11.512 -15.080 1.00 94.38 72 ALA A C 1
ATOM 572 O O . ALA A 1 72 ? -2.281 -10.289 -14.992 1.00 94.38 72 ALA A O 1
ATOM 573 N N . VAL A 1 73 ? -2.414 -12.140 -16.264 1.00 94.19 73 VAL A N 1
ATOM 574 C CA . VAL A 1 73 ? -2.381 -11.398 -17.539 1.00 94.19 73 VAL A CA 1
ATOM 575 C C . VAL A 1 73 ? -3.637 -10.559 -17.715 1.00 94.19 73 VAL A C 1
ATOM 577 O O . VAL A 1 73 ? -3.546 -9.380 -18.042 1.00 94.19 73 VAL A O 1
ATOM 580 N N . GLN A 1 74 ? -4.816 -11.131 -17.474 1.00 95.12 74 GLN A N 1
ATOM 581 C CA . GLN A 1 74 ? -6.072 -10.410 -17.672 1.00 95.12 74 GLN A CA 1
ATOM 582 C C . GLN A 1 74 ? -6.181 -9.184 -16.751 1.00 95.12 74 GLN A C 1
ATOM 584 O O . GLN A 1 74 ? -6.541 -8.096 -17.208 1.00 95.12 74 GLN A O 1
ATOM 589 N N . VAL A 1 75 ? -5.797 -9.333 -15.478 1.00 93.44 75 VAL A N 1
ATOM 590 C CA . VAL A 1 75 ? -5.734 -8.235 -14.502 1.00 93.44 75 VAL A CA 1
ATOM 591 C C . VAL A 1 75 ? -4.701 -7.193 -14.905 1.00 93.44 75 VAL A C 1
ATOM 593 O O . VAL A 1 75 ? -5.021 -6.007 -14.913 1.00 93.44 75 VAL A O 1
ATOM 596 N N . GLY A 1 76 ? -3.477 -7.591 -15.255 1.00 91.38 76 GLY A N 1
ATOM 597 C CA . GLY A 1 76 ? -2.450 -6.621 -15.625 1.00 91.38 76 GLY A CA 1
ATOM 598 C C . GLY A 1 76 ? -2.796 -5.880 -16.918 1.00 91.38 76 GLY A C 1
ATOM 599 O O . GLY A 1 76 ? -2.640 -4.663 -16.970 1.00 91.38 76 GLY A O 1
ATOM 600 N N . CYS A 1 77 ? -3.372 -6.551 -17.920 1.00 90.88 77 CYS A N 1
ATOM 601 C CA . CYS A 1 77 ? -3.895 -5.892 -19.118 1.00 90.88 77 CYS A CA 1
ATOM 602 C C . CYS A 1 77 ? -5.014 -4.897 -18.785 1.00 90.88 77 CYS A C 1
ATOM 604 O O . CYS A 1 77 ? -5.034 -3.802 -19.342 1.00 90.88 77 CYS A O 1
ATOM 606 N N . PHE A 1 78 ? -5.923 -5.241 -17.868 1.00 90.38 78 PHE A N 1
ATOM 607 C CA . PHE A 1 78 ? -6.956 -4.317 -17.398 1.00 90.38 78 PHE A CA 1
ATOM 608 C C . PHE A 1 78 ? -6.353 -3.086 -16.702 1.00 90.38 78 PHE A C 1
ATOM 610 O O . PHE A 1 78 ? -6.723 -1.953 -17.020 1.00 90.38 78 PHE A O 1
ATOM 617 N N . LEU A 1 79 ? -5.394 -3.296 -15.796 1.00 87.12 79 LEU A N 1
ATOM 618 C CA . LEU A 1 79 ? -4.711 -2.215 -15.089 1.00 87.12 79 LEU A CA 1
ATOM 619 C C . LEU A 1 79 ? -3.970 -1.298 -16.071 1.00 87.12 79 LEU A C 1
ATOM 621 O O . LEU A 1 79 ? -4.105 -0.084 -15.978 1.00 87.12 79 LEU A O 1
ATOM 625 N N . PHE A 1 80 ? -3.276 -1.851 -17.067 1.00 83.38 80 PHE A N 1
ATOM 626 C CA . PHE A 1 80 ? -2.620 -1.063 -18.111 1.00 83.38 80 PHE A CA 1
ATOM 627 C C . PHE A 1 80 ? -3.595 -0.306 -19.018 1.00 83.38 80 PHE A C 1
ATOM 629 O O . PHE A 1 80 ? -3.354 0.848 -19.353 1.00 83.38 80 PHE A O 1
ATOM 636 N N . ALA A 1 81 ? -4.712 -0.918 -19.407 1.00 81.88 81 ALA A N 1
ATOM 637 C CA . ALA A 1 81 ? -5.698 -0.273 -20.275 1.00 81.88 81 ALA A CA 1
ATOM 638 C C . ALA A 1 81 ? -6.423 0.908 -19.602 1.00 81.88 81 ALA A C 1
ATOM 640 O O . ALA A 1 81 ? -7.175 1.628 -20.260 1.00 81.88 81 ALA A O 1
ATOM 641 N N . THR A 1 82 ? -6.222 1.100 -18.299 1.00 73.44 82 THR A N 1
ATOM 642 C CA . THR A 1 82 ? -6.799 2.200 -17.539 1.00 73.44 82 THR A CA 1
ATOM 643 C C . THR A 1 82 ? -5.813 3.378 -17.573 1.00 73.44 82 THR A C 1
ATOM 645 O O . THR A 1 82 ? -4.769 3.282 -16.929 1.00 73.44 82 THR A O 1
ATOM 648 N N . PRO A 1 83 ? -6.093 4.494 -18.288 1.00 56.09 83 PRO A N 1
ATOM 649 C CA . PRO A 1 83 ? -5.077 5.504 -18.646 1.00 56.09 83 PRO A CA 1
ATOM 650 C C . PRO A 1 83 ? -4.479 6.251 -17.451 1.00 56.09 83 PRO A C 1
ATOM 652 O O . PRO A 1 83 ? -3.482 6.959 -17.561 1.00 56.09 83 PRO A O 1
ATOM 655 N N . ASN A 1 84 ? -5.075 6.067 -16.285 1.00 61.25 84 ASN A N 1
ATOM 656 C CA . ASN A 1 84 ? -4.424 6.267 -15.020 1.00 61.25 84 ASN A CA 1
ATOM 657 C C . ASN A 1 84 ? -5.160 5.350 -14.037 1.00 61.25 84 ASN A C 1
ATOM 659 O O . ASN A 1 84 ? -6.251 5.728 -13.600 1.00 61.25 84 ASN A O 1
ATOM 663 N N . PRO A 1 85 ? -4.618 4.177 -13.645 1.00 49.84 85 PRO A N 1
ATOM 664 C CA . PRO A 1 85 ? -5.250 3.354 -12.605 1.00 49.84 85 PRO A CA 1
ATOM 665 C C . PRO A 1 85 ? -5.448 4.153 -11.301 1.00 49.84 85 PRO A C 1
ATOM 667 O O . PRO A 1 85 ? -6.204 3.762 -10.415 1.00 49.84 85 PRO A O 1
ATOM 670 N N . PHE A 1 86 ? -4.771 5.302 -11.223 1.00 49.53 86 PHE A N 1
ATOM 671 C CA . PHE A 1 86 ? -4.559 6.169 -10.087 1.00 49.53 86 PHE A CA 1
ATOM 672 C C . PHE A 1 86 ? -5.088 7.606 -10.312 1.00 49.53 86 PHE A C 1
ATOM 674 O O . PHE A 1 86 ? -4.965 8.457 -9.431 1.00 49.53 86 PHE A O 1
ATOM 681 N N . GLY A 1 87 ? -5.749 7.903 -11.443 1.00 51.25 87 GLY A N 1
ATOM 682 C CA . GLY A 1 87 ? -6.271 9.236 -11.822 1.00 51.25 87 GLY A CA 1
ATOM 683 C C . GLY A 1 87 ? -7.797 9.300 -11.874 1.00 51.25 87 GLY A C 1
ATOM 684 O O . GLY A 1 87 ? -8.446 8.271 -11.759 1.00 51.25 87 GLY A O 1
ATOM 685 N N . GLU A 1 88 ? -8.379 10.493 -12.003 1.00 45.84 88 GLU A N 1
ATOM 686 C CA . GLU A 1 88 ? -9.840 10.719 -11.946 1.00 45.84 88 GLU A CA 1
ATOM 687 C C . GLU A 1 88 ? -10.638 10.120 -13.117 1.00 45.84 88 GLU A C 1
ATOM 689 O O . GLU A 1 88 ? -11.862 10.219 -13.132 1.00 45.84 88 GLU A O 1
ATOM 694 N N . GLN A 1 89 ? -9.982 9.502 -14.102 1.00 56.94 89 GLN A N 1
ATOM 695 C CA . GLN A 1 89 ? -10.692 8.937 -15.243 1.00 56.94 89 GLN A CA 1
ATOM 696 C C . GLN A 1 89 ? -11.532 7.724 -14.841 1.00 56.94 89 GLN A C 1
ATOM 698 O O . GLN A 1 89 ? -11.079 6.829 -14.125 1.00 56.94 89 GLN A O 1
ATOM 703 N N . GLU A 1 90 ? -12.768 7.707 -15.339 1.00 59.09 90 GLU A N 1
ATOM 704 C CA . GLU A 1 90 ? -13.713 6.619 -15.144 1.00 59.09 90 GLU A CA 1
ATOM 705 C C . GLU A 1 90 ? -13.152 5.323 -15.727 1.00 59.09 90 GLU A C 1
ATOM 707 O O . GLU A 1 90 ? -13.042 5.126 -16.937 1.00 59.09 90 GLU A O 1
ATOM 712 N N . VAL A 1 91 ? -12.795 4.408 -14.835 1.00 66.81 91 VAL A N 1
ATOM 713 C CA . VAL A 1 91 ? -12.566 3.013 -15.192 1.00 66.81 91 VAL A CA 1
ATOM 714 C C . VAL A 1 91 ? -13.883 2.439 -15.669 1.00 66.81 91 VAL A C 1
ATOM 716 O O . VAL A 1 91 ? -14.860 2.528 -14.933 1.00 66.81 91 VAL A O 1
ATOM 719 N N . ALA A 1 92 ? -13.902 1.822 -16.853 1.00 75.75 92 ALA A N 1
ATOM 720 C CA . ALA A 1 92 ? -15.084 1.150 -17.386 1.00 75.75 92 ALA A CA 1
ATOM 721 C C . ALA A 1 92 ? -15.492 -0.007 -16.449 1.00 75.75 92 ALA A C 1
ATOM 723 O O . ALA A 1 92 ? -14.872 -1.078 -16.511 1.00 75.75 92 ALA A O 1
ATOM 724 N N . PRO A 1 93 ? -16.519 0.156 -15.586 1.00 80.00 93 PRO A N 1
ATOM 725 C CA . PRO A 1 93 ? -16.867 -0.843 -14.573 1.00 80.00 93 PRO A CA 1
ATOM 726 C C . PRO A 1 93 ? -17.273 -2.168 -15.223 1.00 80.00 93 PRO A C 1
ATOM 728 O O . PRO A 1 93 ? -17.010 -3.236 -14.684 1.00 80.00 93 PRO A O 1
ATOM 731 N N . GLU A 1 94 ? -17.815 -2.093 -16.438 1.00 85.81 94 GLU A N 1
ATOM 732 C CA . GLU A 1 94 ? -18.223 -3.224 -17.269 1.00 85.81 94 GLU A CA 1
ATOM 733 C C . GLU A 1 94 ? -17.077 -4.198 -17.574 1.00 85.81 94 GLU A C 1
ATOM 735 O O . GLU A 1 94 ? -17.284 -5.413 -17.548 1.00 85.81 94 GLU A O 1
ATOM 740 N N . LYS A 1 95 ? -15.857 -3.694 -17.823 1.00 86.56 95 LYS A N 1
ATOM 741 C CA . LYS A 1 95 ? -14.680 -4.544 -18.079 1.00 86.56 95 LYS A CA 1
ATOM 742 C C . LYS A 1 95 ? -14.267 -5.305 -16.823 1.00 86.56 95 LYS A C 1
ATOM 744 O O . LYS A 1 95 ? -13.924 -6.483 -16.894 1.00 86.56 95 LYS A O 1
ATOM 749 N N . LEU A 1 96 ? -14.341 -4.645 -15.672 1.00 89.19 96 LEU A N 1
ATOM 750 C CA . LEU A 1 96 ? -14.017 -5.259 -14.391 1.00 89.19 96 LEU A CA 1
ATOM 751 C C . LEU A 1 96 ? -15.080 -6.281 -13.965 1.00 89.19 96 LEU A C 1
ATOM 753 O O . LEU A 1 96 ? -14.745 -7.361 -13.484 1.00 89.19 96 LEU A O 1
ATOM 757 N N . ASP A 1 97 ? -16.353 -5.982 -14.219 1.00 90.31 97 ASP A N 1
ATOM 758 C CA . ASP A 1 97 ? -17.468 -6.902 -13.993 1.00 90.31 97 ASP A CA 1
ATOM 759 C C . ASP A 1 97 ? -17.401 -8.115 -14.945 1.00 90.31 97 ASP A C 1
ATOM 761 O O . ASP A 1 97 ? -17.787 -9.224 -14.573 1.00 90.31 97 ASP A O 1
ATOM 765 N N . ALA A 1 98 ? -16.908 -7.944 -16.177 1.00 92.12 98 ALA A N 1
ATOM 766 C CA . ALA A 1 98 ? -16.626 -9.056 -17.088 1.00 92.12 98 ALA A CA 1
ATOM 767 C C . ALA A 1 98 ? -15.508 -9.960 -16.552 1.00 92.12 98 ALA A C 1
ATOM 769 O O . ALA A 1 98 ? -15.688 -11.177 -16.500 1.00 92.12 98 ALA A O 1
ATOM 770 N N . LEU A 1 99 ? -14.411 -9.371 -16.069 1.00 93.81 99 LEU A N 1
ATOM 771 C CA . LEU A 1 99 ? -13.307 -10.120 -15.474 1.00 93.81 99 LEU A CA 1
ATOM 772 C C . LEU A 1 99 ? -13.746 -10.877 -14.210 1.00 93.81 99 LEU A C 1
ATOM 774 O O . LEU A 1 99 ? -13.423 -12.050 -14.041 1.00 93.81 99 LEU A O 1
ATOM 778 N N . GLN A 1 100 ? -14.562 -10.249 -13.360 1.00 94.75 100 GLN A N 1
ATOM 779 C CA . GLN A 1 100 ? -15.138 -10.901 -12.183 1.00 94.75 100 GLN A CA 1
ATOM 780 C C . GLN A 1 100 ? -16.034 -12.088 -12.549 1.00 94.75 100 GLN A C 1
ATOM 782 O O . GLN A 1 100 ? -16.021 -13.097 -11.849 1.00 94.75 100 GLN A O 1
ATOM 787 N N . ARG A 1 101 ? -16.825 -11.979 -13.624 1.00 95.12 101 ARG A N 1
ATOM 788 C CA . ARG A 1 101 ? -17.659 -13.089 -14.111 1.00 95.12 101 ARG A CA 1
ATOM 789 C C . ARG A 1 101 ? -16.819 -14.247 -14.635 1.00 95.12 101 ARG A C 1
ATOM 791 O O . ARG A 1 101 ? -17.221 -15.392 -14.462 1.00 95.12 101 ARG A O 1
ATOM 798 N N . GLN A 1 102 ? -15.679 -13.950 -15.254 1.00 95.81 102 GLN A N 1
ATOM 799 C CA . GLN A 1 102 ? -14.745 -14.965 -15.730 1.00 95.81 102 GLN A CA 1
ATOM 800 C C . GLN A 1 102 ? -14.036 -15.680 -14.569 1.00 95.81 102 GLN A C 1
ATOM 802 O O . GLN A 1 102 ? -13.872 -16.896 -14.613 1.00 95.81 102 GLN A O 1
ATOM 807 N N . PHE A 1 103 ? -13.689 -14.952 -13.503 1.00 96.75 103 PHE A N 1
ATOM 808 C CA . PHE A 1 103 ? -12.990 -15.489 -12.332 1.00 96.75 103 PHE A CA 1
ATOM 809 C C . PHE A 1 103 ? -13.771 -15.221 -11.024 1.00 96.75 103 PHE A C 1
ATOM 811 O O . PHE A 1 103 ? -13.351 -14.428 -10.177 1.00 96.75 103 PHE A O 1
ATOM 818 N N . PRO A 1 104 ? -14.934 -15.871 -10.818 1.00 95.94 104 PRO A N 1
ATOM 819 C CA . PRO A 1 104 ? -15.879 -15.509 -9.755 1.00 95.94 104 PRO A CA 1
ATOM 820 C C . PRO A 1 104 ? -15.390 -15.805 -8.334 1.00 95.94 104 PRO A C 1
ATOM 822 O O . PRO A 1 104 ? -15.908 -15.212 -7.390 1.00 95.94 104 PRO A O 1
ATOM 825 N N . GLN A 1 105 ? -14.415 -16.705 -8.181 1.00 97.00 105 GLN A N 1
ATOM 826 C CA . GLN A 1 105 ? -13.860 -17.123 -6.889 1.00 97.00 105 GLN A CA 1
ATOM 827 C C . GLN A 1 105 ? -12.589 -16.358 -6.503 1.00 97.00 105 GLN A C 1
ATOM 829 O O . GLN A 1 105 ? -11.973 -16.691 -5.498 1.00 97.00 105 GLN A O 1
ATOM 834 N N . GLU A 1 106 ? -12.188 -15.347 -7.280 1.00 97.44 106 GLU A N 1
ATOM 835 C CA . GLU A 1 106 ? -10.943 -14.621 -7.034 1.00 97.44 106 GLU A CA 1
ATOM 836 C C . GLU A 1 106 ? -11.181 -13.392 -6.143 1.00 97.44 106 GLU A C 1
ATOM 838 O O . GLU A 1 106 ? -11.685 -12.370 -6.625 1.00 97.44 106 GLU A O 1
ATOM 843 N N . PRO A 1 107 ? -10.815 -13.434 -4.844 1.00 97.31 107 PRO A N 1
ATOM 844 C CA . PRO A 1 107 ? -11.075 -12.339 -3.905 1.00 97.31 107 PRO A CA 1
ATOM 845 C C . PRO A 1 107 ? -10.356 -11.037 -4.293 1.00 97.31 107 PRO A C 1
ATOM 847 O O . PRO A 1 107 ? -10.870 -9.946 -4.034 1.00 97.31 107 PRO A O 1
ATOM 850 N N . ALA A 1 108 ? -9.209 -11.132 -4.976 1.00 95.81 108 ALA A N 1
ATOM 851 C CA . ALA A 1 108 ? -8.469 -9.973 -5.467 1.00 95.81 108 ALA A CA 1
ATOM 852 C C . ALA A 1 108 ? -9.308 -9.104 -6.423 1.00 95.81 108 ALA A C 1
ATOM 854 O O . ALA A 1 108 ? -9.212 -7.878 -6.383 1.00 95.81 108 ALA A O 1
ATOM 855 N N . LEU A 1 109 ? -10.191 -9.698 -7.234 1.00 95.81 109 LEU A N 1
ATOM 856 C CA . LEU A 1 109 ? -11.047 -8.940 -8.151 1.00 95.81 109 LEU A CA 1
ATOM 857 C C . LEU A 1 109 ? -12.140 -8.150 -7.417 1.00 95.81 109 LEU A C 1
ATOM 859 O O . LEU A 1 109 ? -12.405 -6.999 -7.774 1.00 95.81 109 LEU A O 1
ATOM 863 N N . TYR A 1 110 ? -12.708 -8.697 -6.336 1.00 96.38 110 TYR A N 1
ATOM 864 C CA . TYR A 1 110 ? -13.645 -7.962 -5.477 1.00 96.38 110 TYR A CA 1
ATOM 865 C C . TYR A 1 110 ? -12.960 -6.789 -4.782 1.00 96.38 110 TYR A C 1
ATOM 867 O O . TYR A 1 110 ? -13.523 -5.696 -4.702 1.00 96.38 110 TYR A O 1
ATOM 875 N N . LEU A 1 111 ? -11.726 -6.987 -4.314 1.00 94.94 111 LEU A N 1
ATOM 876 C CA . LEU A 1 111 ? -10.941 -5.906 -3.734 1.00 94.94 111 LEU A CA 1
ATOM 877 C C . LEU A 1 111 ? -10.619 -4.826 -4.773 1.00 94.94 111 LEU A C 1
ATOM 879 O O . LEU A 1 111 ? -10.797 -3.642 -4.487 1.00 94.94 111 LEU A O 1
ATOM 883 N N . MET A 1 112 ? -10.214 -5.203 -5.989 1.00 92.56 112 MET A N 1
ATOM 884 C CA . MET A 1 112 ? -9.968 -4.254 -7.081 1.00 92.56 112 MET A CA 1
ATOM 885 C C . MET A 1 112 ? -11.221 -3.418 -7.373 1.00 92.56 112 MET A C 1
ATOM 887 O O . MET A 1 112 ? -11.165 -2.191 -7.443 1.00 92.56 112 MET A O 1
ATOM 891 N N . GLN A 1 113 ? -12.383 -4.071 -7.431 1.00 93.12 113 GLN A N 1
ATOM 892 C CA . GLN A 1 113 ? -13.682 -3.417 -7.565 1.00 93.12 113 GLN A CA 1
ATOM 893 C C . GLN A 1 113 ? -14.010 -2.448 -6.427 1.00 93.12 113 GLN A C 1
ATOM 895 O O . GLN A 1 113 ? -14.592 -1.389 -6.683 1.00 93.12 113 GLN A O 1
ATOM 900 N N . ILE A 1 114 ? -13.664 -2.806 -5.190 1.00 94.50 114 ILE A N 1
ATOM 901 C CA . ILE A 1 114 ? -13.800 -1.937 -4.021 1.00 94.50 114 ILE A CA 1
ATOM 902 C C . ILE A 1 114 ? -12.881 -0.725 -4.167 1.00 94.50 114 ILE A C 1
ATOM 904 O O . ILE A 1 114 ? -13.359 0.388 -3.996 1.00 94.50 114 ILE A O 1
ATOM 908 N N . ARG A 1 115 ? -11.606 -0.899 -4.537 1.00 90.81 115 ARG A N 1
ATOM 909 C CA . ARG A 1 115 ? -10.632 0.202 -4.667 1.00 90.81 115 ARG A CA 1
ATOM 910 C C . ARG A 1 115 ? -11.068 1.282 -5.646 1.00 90.81 115 ARG A C 1
ATOM 912 O O . ARG A 1 115 ? -11.027 2.465 -5.313 1.00 90.81 115 ARG A O 1
ATOM 919 N N . TYR A 1 116 ? -11.540 0.886 -6.825 1.00 87.69 116 TYR A N 1
ATOM 920 C CA . TYR A 1 116 ? -12.016 1.854 -7.814 1.00 87.69 116 TYR A CA 1
ATOM 921 C C . TYR A 1 116 ? -13.233 2.635 -7.323 1.00 87.69 116 TYR A C 1
ATOM 923 O O . TYR A 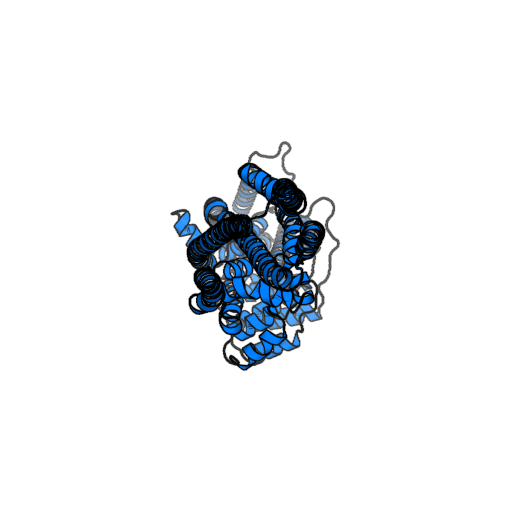1 116 ? -13.324 3.845 -7.515 1.00 87.69 116 TYR A O 1
ATOM 931 N N . ARG A 1 117 ? -14.152 1.956 -6.635 1.00 90.81 117 ARG A N 1
ATOM 932 C CA . ARG A 1 117 ? -15.387 2.561 -6.132 1.00 90.81 117 ARG A CA 1
ATOM 933 C C . ARG A 1 117 ? -15.154 3.405 -4.877 1.00 90.81 117 ARG A C 1
ATOM 935 O O . ARG A 1 117 ? -15.746 4.472 -4.741 1.00 90.81 117 ARG A O 1
ATOM 942 N N . ILE A 1 118 ? -14.269 2.977 -3.978 1.00 92.25 118 ILE A N 1
ATOM 943 C CA . ILE A 1 118 ? -14.049 3.628 -2.681 1.00 92.25 118 ILE A CA 1
ATOM 944 C C . ILE A 1 118 ? -13.353 4.985 -2.810 1.00 92.25 118 ILE A C 1
ATOM 946 O O . ILE A 1 118 ? -13.525 5.844 -1.952 1.00 92.25 118 ILE A O 1
ATOM 950 N N . ARG A 1 119 ? -12.627 5.226 -3.908 1.00 86.31 119 ARG A N 1
ATOM 951 C CA . ARG A 1 119 ? -12.032 6.535 -4.206 1.00 86.31 119 ARG A CA 1
ATOM 952 C C . ARG A 1 119 ? -13.070 7.659 -4.248 1.00 86.31 119 ARG A C 1
ATOM 954 O O . ARG A 1 119 ? -12.814 8.756 -3.760 1.00 86.31 119 ARG A O 1
ATOM 961 N N . ASN A 1 120 ? -14.247 7.360 -4.793 1.00 87.12 120 ASN A N 1
ATOM 962 C CA . ASN A 1 120 ? -15.361 8.302 -4.880 1.00 87.12 120 ASN A CA 1
ATOM 963 C C . ASN A 1 120 ? -16.294 8.208 -3.661 1.00 87.12 120 ASN A C 1
ATOM 965 O O . ASN A 1 120 ? -17.242 8.983 -3.532 1.00 87.12 120 ASN A O 1
ATOM 969 N N . PHE A 1 121 ? -16.015 7.289 -2.733 1.00 91.81 121 PHE A N 1
ATOM 970 C CA . PHE A 1 121 ? -16.774 7.102 -1.506 1.00 91.81 121 PHE A CA 1
ATOM 971 C C . PHE A 1 121 ? -16.258 8.033 -0.409 1.00 91.81 121 PHE A C 1
ATOM 973 O O . PHE A 1 121 ? -15.519 7.637 0.488 1.00 91.81 121 PHE A O 1
ATOM 980 N N . ASN A 1 122 ? -16.645 9.303 -0.497 1.00 88.31 122 ASN A N 1
ATOM 981 C CA . ASN A 1 122 ? -16.267 10.315 0.481 1.00 88.31 122 ASN A CA 1
ATOM 982 C C . ASN A 1 122 ? -17.380 10.508 1.511 1.00 88.31 122 ASN A C 1
ATOM 984 O O . ASN A 1 122 ? -18.479 10.935 1.159 1.00 88.31 122 ASN A O 1
ATOM 988 N N . PHE A 1 123 ? -17.077 10.270 2.786 1.00 93.56 123 PHE A N 1
ATOM 989 C CA . PHE A 1 123 ? -17.972 10.594 3.892 1.00 93.56 123 PHE A CA 1
ATOM 990 C C . PHE A 1 123 ? -17.206 11.297 5.011 1.00 93.56 123 PHE A C 1
ATOM 992 O O . PHE A 1 123 ? -16.015 11.069 5.203 1.00 93.56 123 PHE A O 1
ATOM 999 N N . VAL A 1 124 ? -17.900 12.168 5.735 1.00 92.12 124 VAL A N 1
ATOM 1000 C CA . VAL A 1 124 ? -17.393 12.815 6.950 1.00 92.12 124 VAL A CA 1
ATOM 1001 C C . VAL A 1 124 ? -18.554 12.887 7.922 1.00 92.12 124 VAL A C 1
ATOM 1003 O O . VAL A 1 124 ? -19.600 13.455 7.601 1.00 92.12 124 VAL A O 1
ATOM 1006 N N . ARG A 1 125 ? -18.381 12.309 9.105 1.00 92.75 125 ARG A N 1
ATOM 1007 C CA . ARG A 1 125 ? -19.402 12.283 10.152 1.00 92.75 125 ARG A CA 1
ATOM 1008 C C . ARG A 1 125 ? -19.114 13.333 11.211 1.00 92.75 125 ARG A C 1
ATOM 1010 O O . ARG A 1 125 ? -17.959 13.605 11.512 1.00 92.75 125 ARG A O 1
ATOM 1017 N N . ALA A 1 126 ? -20.151 13.912 11.814 1.00 90.94 126 ALA A N 1
ATOM 1018 C CA . ALA A 1 126 ? -19.969 14.934 12.849 1.00 90.94 126 ALA A CA 1
ATOM 1019 C C . ALA A 1 126 ? -19.117 14.414 14.025 1.00 90.94 126 ALA A C 1
ATOM 1021 O O . ALA A 1 126 ? -18.328 15.145 14.620 1.00 90.94 126 ALA A O 1
ATOM 1022 N N . GLU A 1 127 ? -19.221 13.119 14.315 1.00 90.69 127 GLU A N 1
ATOM 1023 C CA . GLU A 1 127 ? -18.461 12.436 15.353 1.00 90.69 127 GLU A CA 1
ATOM 1024 C C . GLU A 1 127 ? -16.957 12.407 15.065 1.00 90.69 127 GLU A C 1
ATOM 1026 O O . GLU A 1 127 ? -16.166 12.552 16.000 1.00 90.69 127 GLU A O 1
ATOM 1031 N N . SER A 1 128 ? -16.541 12.288 13.798 1.00 85.12 128 SER A N 1
ATOM 1032 C CA . SER A 1 128 ? -15.120 12.301 13.425 1.00 85.12 128 SER A CA 1
ATOM 1033 C C . SER A 1 128 ? -14.489 13.692 13.574 1.00 85.12 128 SER A C 1
ATOM 1035 O O . SER A 1 128 ? -13.288 13.802 13.841 1.00 85.12 128 SER A O 1
ATOM 1037 N N . LEU A 1 129 ? -15.304 14.751 13.487 1.00 78.44 129 LEU A N 1
ATOM 1038 C CA . LEU A 1 129 ? -14.877 16.149 13.600 1.00 78.44 129 LEU A CA 1
ATOM 1039 C C . LEU A 1 129 ? -14.523 16.565 15.026 1.00 78.44 129 LEU A C 1
ATOM 1041 O O . LEU A 1 129 ? -13.746 17.497 15.204 1.00 78.44 129 LEU A O 1
ATOM 1045 N N . THR A 1 130 ? -15.021 15.852 16.042 1.00 69.12 130 THR A N 1
ATOM 1046 C CA . THR A 1 130 ? -14.739 16.146 17.464 1.00 69.12 130 THR A CA 1
ATOM 1047 C C . THR A 1 130 ? -13.245 16.156 17.810 1.00 69.12 130 THR A C 1
ATOM 1049 O O . THR A 1 130 ? -12.848 16.679 18.848 1.00 69.12 130 THR A O 1
ATOM 1052 N N . ARG A 1 131 ? -12.405 15.589 16.935 1.00 65.31 131 ARG A N 1
ATOM 1053 C CA . ARG A 1 131 ? -10.946 15.533 17.069 1.00 65.31 131 ARG A CA 1
ATOM 1054 C C . ARG A 1 131 ? -10.183 16.308 15.992 1.00 65.31 131 ARG A C 1
ATOM 1056 O O . ARG A 1 131 ? -8.953 16.302 16.022 1.00 65.31 131 ARG A O 1
ATOM 1063 N N . MET A 1 132 ? -10.870 16.920 15.031 1.00 60.47 132 MET A N 1
ATOM 1064 C CA . MET A 1 132 ? -10.222 17.754 14.020 1.00 60.47 132 MET A CA 1
ATOM 1065 C C . MET A 1 132 ? -9.970 19.156 14.592 1.00 60.47 132 MET A C 1
ATOM 1067 O O . MET A 1 132 ? -10.657 19.585 15.513 1.00 60.47 132 MET A O 1
ATOM 1071 N N . GLY A 1 133 ? -8.916 19.822 14.109 1.00 65.56 133 GLY A N 1
ATOM 1072 C CA . GLY A 1 133 ? -8.477 21.135 14.599 1.00 65.56 133 GLY A CA 1
ATOM 1073 C C . GLY A 1 133 ? -9.484 22.266 14.343 1.00 65.56 133 GLY A C 1
ATOM 1074 O O . GLY A 1 133 ? -10.664 22.029 14.128 1.00 65.56 133 GLY A O 1
ATOM 1075 N N . ALA A 1 134 ? -9.011 23.515 14.341 1.00 59.72 134 ALA A N 1
ATOM 1076 C CA . ALA A 1 134 ? -9.868 24.708 14.385 1.00 59.72 134 ALA A CA 1
ATOM 1077 C C . ALA A 1 134 ? -10.915 24.835 13.253 1.00 59.72 134 ALA A C 1
ATOM 1079 O O . ALA A 1 134 ? -11.911 25.516 13.459 1.00 59.72 134 ALA A O 1
ATOM 1080 N N . ASN A 1 135 ? -10.726 24.170 12.105 1.00 74.75 135 ASN A N 1
ATOM 1081 C CA . ASN A 1 135 ? -11.627 24.232 10.948 1.00 74.75 135 ASN A CA 1
ATOM 1082 C C . ASN A 1 135 ? -11.905 22.825 10.381 1.00 74.75 135 ASN A C 1
ATOM 1084 O O . ASN A 1 135 ? -11.260 22.422 9.408 1.00 74.75 135 ASN A O 1
ATOM 1088 N N . PRO A 1 136 ? -12.811 22.038 10.987 1.00 79.38 136 PRO A N 1
ATOM 1089 C CA . PRO A 1 136 ? -13.203 20.755 10.421 1.00 79.38 136 PRO A CA 1
ATOM 1090 C C . PRO A 1 136 ? -13.958 20.944 9.091 1.00 79.38 136 PRO A C 1
ATOM 1092 O O . PRO A 1 136 ? -14.728 21.898 8.959 1.00 79.38 136 PRO A O 1
ATOM 1095 N N . PRO A 1 137 ? -13.790 20.041 8.106 1.00 82.94 137 PRO A N 1
ATOM 1096 C CA . PRO A 1 137 ? -14.643 20.032 6.923 1.00 82.94 137 PRO A CA 1
ATOM 1097 C C . PRO A 1 137 ? -16.108 19.792 7.325 1.00 82.94 137 PRO A C 1
ATOM 1099 O O . PRO A 1 137 ? -16.369 19.135 8.336 1.00 82.94 137 PRO A O 1
ATOM 1102 N N . PRO A 1 138 ? -17.086 20.292 6.550 1.00 87.25 138 PRO A N 1
ATOM 1103 C CA . PRO A 1 138 ? -18.487 20.028 6.841 1.00 87.25 138 PRO A CA 1
ATOM 1104 C C . PRO A 1 138 ? -18.788 18.522 6.736 1.00 87.25 138 PRO A C 1
ATOM 1106 O O . PRO A 1 138 ? -18.194 17.840 5.891 1.00 87.25 138 PRO A O 1
ATOM 1109 N N . PRO A 1 139 ? -19.729 17.995 7.545 1.00 88.81 139 PRO A N 1
ATOM 1110 C CA . PRO A 1 139 ? -20.209 16.629 7.389 1.00 88.81 139 PRO A CA 1
ATOM 1111 C C . PRO A 1 139 ? -20.676 16.363 5.955 1.00 88.81 139 PRO A C 1
ATOM 1113 O O . PRO A 1 139 ? -21.319 17.205 5.325 1.00 88.81 139 PRO A O 1
ATOM 1116 N N . ARG A 1 140 ? -20.368 15.174 5.440 1.00 91.88 140 ARG A N 1
ATOM 1117 C CA . ARG A 1 140 ? -20.711 14.747 4.082 1.00 91.88 140 ARG A CA 1
ATOM 1118 C C . ARG A 1 140 ? -21.312 13.353 4.135 1.00 91.88 140 ARG A C 1
ATOM 1120 O O . ARG A 1 140 ? -20.673 12.425 4.630 1.00 91.88 140 ARG A O 1
ATOM 1127 N N . LYS A 1 141 ? -22.526 13.215 3.601 1.00 93.06 141 LYS A N 1
ATOM 1128 C CA . LYS A 1 141 ? -23.183 11.915 3.444 1.00 93.06 141 LYS A CA 1
ATOM 1129 C C . LYS A 1 141 ? -22.604 11.174 2.234 1.00 93.06 141 LYS A C 1
ATOM 1131 O O . LYS A 1 141 ? -22.327 11.824 1.225 1.00 93.06 141 LYS A O 1
ATOM 1136 N N . PRO A 1 142 ? -22.433 9.845 2.318 1.00 93.75 142 PRO A N 1
ATOM 1137 C CA . PRO A 1 142 ? -22.008 9.052 1.174 1.00 93.75 142 PRO A CA 1
ATOM 1138 C C . PRO A 1 142 ? -23.125 8.938 0.127 1.00 93.75 142 PRO A C 1
ATOM 1140 O O . PRO A 1 142 ? -24.308 9.038 0.456 1.00 93.75 142 PRO A O 1
ATOM 1143 N N . ASP A 1 143 ? -22.756 8.636 -1.118 1.00 94.44 143 ASP A N 1
ATOM 1144 C CA . ASP A 1 143 ? -23.708 8.203 -2.144 1.00 94.44 143 ASP A CA 1
ATOM 1145 C C . ASP A 1 143 ? -24.333 6.839 -1.753 1.00 94.44 143 ASP A C 1
ATOM 1147 O O . ASP A 1 143 ? -23.605 5.842 -1.629 1.00 94.44 143 ASP A O 1
ATOM 1151 N N . PRO A 1 144 ? -25.670 6.745 -1.581 1.00 94.75 144 PRO A N 1
ATOM 1152 C CA . PRO A 1 144 ? -26.346 5.499 -1.220 1.00 94.75 144 PRO A CA 1
ATOM 1153 C C . PRO A 1 144 ? -26.194 4.373 -2.251 1.00 94.75 144 PRO A C 1
ATOM 1155 O O . PRO A 1 144 ? -26.204 3.193 -1.887 1.00 94.75 144 PRO A O 1
ATOM 1158 N N . GLN A 1 145 ? -26.093 4.690 -3.544 1.00 95.44 145 GLN A N 1
ATOM 1159 C CA . GLN A 1 145 ? -25.906 3.680 -4.585 1.00 95.44 145 GLN A CA 1
ATOM 1160 C C . GLN A 1 145 ? -24.511 3.070 -4.488 1.00 95.44 145 GLN A C 1
ATOM 1162 O O . GLN A 1 145 ? -24.386 1.843 -4.437 1.00 95.44 145 GLN A O 1
ATOM 1167 N N . LEU A 1 146 ? -23.487 3.914 -4.373 1.00 95.12 146 LEU A N 1
ATOM 1168 C CA . LEU A 1 146 ? -22.111 3.479 -4.171 1.00 95.12 146 LEU A CA 1
ATOM 1169 C C . LEU A 1 146 ? -21.952 2.677 -2.870 1.00 95.12 146 LEU A C 1
ATOM 1171 O O . LEU A 1 146 ? -21.329 1.616 -2.874 1.00 95.12 146 LEU A O 1
ATOM 1175 N N . ALA A 1 147 ? -22.596 3.113 -1.782 1.00 97.31 147 ALA A N 1
ATOM 1176 C CA . ALA A 1 147 ? -22.609 2.390 -0.511 1.00 97.31 147 ALA A CA 1
ATOM 1177 C C . ALA A 1 147 ? -23.183 0.969 -0.657 1.00 97.31 147 ALA A C 1
ATOM 1179 O O . ALA A 1 147 ? -22.591 -0.000 -0.181 1.00 97.31 147 ALA A O 1
ATOM 1180 N N . ARG A 1 148 ? -24.317 0.816 -1.361 1.00 97.44 148 ARG A N 1
ATOM 1181 C CA . ARG A 1 148 ? -24.921 -0.503 -1.631 1.00 97.44 148 ARG A CA 1
ATOM 1182 C C . ARG A 1 148 ? -24.002 -1.398 -2.459 1.00 97.44 148 ARG A C 1
ATOM 1184 O O . ARG A 1 148 ? -23.890 -2.586 -2.163 1.00 97.44 148 ARG A O 1
ATOM 1191 N N . GLN A 1 149 ? -23.335 -0.841 -3.470 1.00 96.12 149 GLN A N 1
ATOM 1192 C CA . GLN A 1 149 ? -22.381 -1.592 -4.288 1.00 96.12 149 GLN A CA 1
ATOM 1193 C C . GLN A 1 149 ? -21.182 -2.069 -3.463 1.00 96.12 149 GLN A C 1
ATOM 1195 O O . GLN A 1 149 ? -20.839 -3.247 -3.533 1.00 96.12 149 GLN A O 1
ATOM 1200 N N . LEU A 1 150 ? -20.585 -1.188 -2.654 1.00 97.44 150 LEU A N 1
ATOM 1201 C CA . LEU A 1 150 ? -19.455 -1.527 -1.788 1.00 97.44 150 LEU A CA 1
ATOM 1202 C C . LEU A 1 150 ? -19.834 -2.570 -0.731 1.00 97.44 150 LEU A C 1
ATOM 1204 O O . LEU A 1 150 ? -19.079 -3.517 -0.534 1.00 97.44 150 LEU A O 1
ATOM 1208 N N . LEU A 1 151 ? -21.010 -2.454 -0.102 1.00 98.38 151 LEU A N 1
ATOM 1209 C CA . LEU A 1 151 ? -21.496 -3.469 0.840 1.00 98.38 151 LEU A CA 1
ATOM 1210 C C . LEU A 1 151 ? -21.650 -4.831 0.176 1.00 98.38 151 LEU A C 1
ATOM 1212 O O . LEU A 1 151 ? -21.179 -5.820 0.725 1.00 98.38 151 LEU A O 1
ATOM 1216 N N . ARG A 1 152 ? -22.263 -4.884 -1.012 1.00 97.94 152 ARG A N 1
ATOM 1217 C CA . ARG A 1 152 ? -22.417 -6.131 -1.768 1.00 97.94 152 ARG A CA 1
ATOM 1218 C C . ARG A 1 152 ? -21.059 -6.757 -2.090 1.00 97.94 152 ARG A C 1
ATOM 1220 O O . ARG A 1 152 ? -20.876 -7.941 -1.840 1.00 97.94 152 ARG A O 1
ATOM 1227 N N . LEU A 1 153 ? -20.117 -5.969 -2.611 1.00 97.44 153 LEU A N 1
ATOM 1228 C CA . LEU A 1 153 ? -18.774 -6.445 -2.957 1.00 97.44 153 LEU A CA 1
ATOM 1229 C C . LEU A 1 153 ? -18.010 -6.944 -1.730 1.00 97.44 153 LEU A C 1
ATOM 1231 O O . LEU A 1 153 ? -17.387 -7.996 -1.786 1.00 97.44 153 LEU A O 1
ATOM 1235 N N . ALA A 1 154 ? -18.082 -6.215 -0.618 1.00 98.38 154 ALA A N 1
ATOM 1236 C CA . ALA A 1 154 ? -17.404 -6.601 0.609 1.00 98.38 154 ALA A CA 1
ATOM 1237 C C . ALA A 1 154 ? -18.049 -7.837 1.257 1.00 98.38 154 ALA A C 1
ATOM 1239 O O . ALA A 1 154 ? -17.341 -8.695 1.765 1.00 98.38 154 ALA A O 1
ATOM 1240 N N . THR A 1 155 ? -19.376 -7.982 1.199 1.00 98.44 155 THR A N 1
ATOM 1241 C CA . THR A 1 155 ? -20.058 -9.208 1.640 1.00 98.44 155 THR A CA 1
ATOM 1242 C C . THR A 1 155 ? -19.673 -10.414 0.789 1.00 98.44 155 THR A C 1
ATOM 1244 O O . THR A 1 155 ? -19.413 -11.478 1.342 1.00 98.44 155 THR A O 1
ATOM 1247 N N . GLU A 1 156 ? -19.596 -10.257 -0.530 1.00 98.19 156 GLU A N 1
ATOM 1248 C CA . GLU A 1 156 ? -19.222 -11.357 -1.420 1.00 98.19 156 GLU A CA 1
ATOM 1249 C C . GLU A 1 156 ? -17.739 -11.731 -1.285 1.00 98.19 156 GLU A C 1
ATOM 1251 O O . GLU A 1 156 ? -17.405 -12.909 -1.182 1.00 98.19 156 GLU A O 1
ATOM 1256 N N . GLY A 1 157 ? -16.857 -10.735 -1.168 1.00 98.00 157 GLY A N 1
ATOM 1257 C CA . GLY A 1 157 ? -15.443 -10.956 -0.873 1.00 98.00 157 GLY A CA 1
ATOM 1258 C C . GLY A 1 157 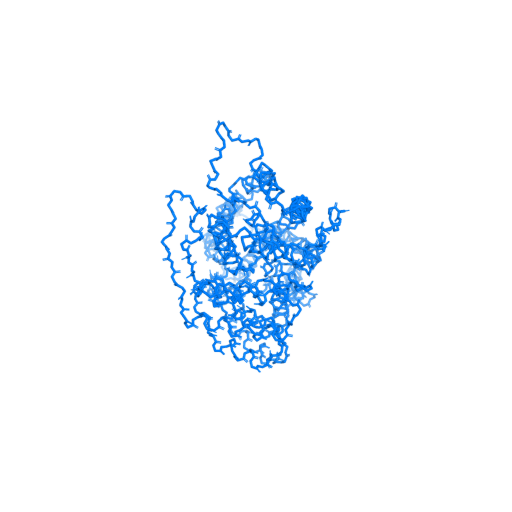? -15.227 -11.661 0.469 1.00 98.00 157 GLY A C 1
ATOM 1259 O O . GLY A 1 157 ? -14.442 -12.599 0.540 1.00 98.00 157 GLY A O 1
ATOM 1260 N N . GLU A 1 158 ? -15.983 -11.299 1.512 1.00 98.12 158 GLU A N 1
ATOM 1261 C CA . GLU A 1 158 ? -15.959 -12.006 2.802 1.00 98.12 158 GLU A CA 1
ATOM 1262 C C . GLU A 1 158 ? -16.480 -13.445 2.689 1.00 98.12 158 GLU A C 1
ATOM 1264 O O . GLU A 1 158 ? -15.986 -14.333 3.377 1.00 98.12 158 GLU A O 1
ATOM 1269 N N . ARG A 1 159 ? -17.468 -13.711 1.827 1.00 98.44 159 ARG A N 1
ATOM 1270 C CA . ARG A 1 159 ? -17.974 -15.074 1.595 1.00 98.44 159 ARG A CA 1
ATOM 1271 C C . ARG A 1 159 ? -16.901 -15.970 0.972 1.00 98.44 159 ARG A C 1
ATOM 1273 O O . ARG A 1 159 ? -16.809 -17.143 1.328 1.00 98.44 159 ARG A O 1
ATOM 1280 N N . ILE A 1 160 ? -16.127 -15.423 0.039 1.00 98.19 160 ILE A N 1
ATOM 1281 C CA . ILE A 1 160 ? -15.073 -16.133 -0.699 1.00 98.19 160 ILE A CA 1
ATOM 1282 C C . ILE A 1 160 ? -13.808 -16.271 0.150 1.00 98.19 160 ILE A C 1
ATOM 1284 O O . ILE A 1 160 ? -13.189 -17.332 0.175 1.00 98.19 160 ILE A O 1
ATOM 1288 N N . ASP A 1 161 ? -13.456 -15.225 0.895 1.00 98.44 161 ASP A N 1
ATOM 1289 C CA . ASP A 1 161 ? -12.333 -15.208 1.822 1.00 98.44 161 ASP A CA 1
ATOM 1290 C C . ASP A 1 161 ? -12.782 -14.853 3.255 1.00 98.44 161 ASP A C 1
ATOM 1292 O O . ASP A 1 161 ? -12.558 -13.738 3.742 1.00 98.44 161 ASP A O 1
ATOM 1296 N N . PRO A 1 162 ? -13.375 -15.816 3.985 1.00 98.38 162 PRO A N 1
ATOM 1297 C CA . PRO A 1 162 ? -13.938 -15.576 5.315 1.00 98.38 162 PRO A CA 1
ATOM 1298 C C . PRO A 1 162 ? -12.885 -15.369 6.404 1.00 98.38 162 PRO A C 1
ATOM 1300 O O . PRO A 1 162 ? -13.228 -15.034 7.540 1.00 98.38 162 PRO A O 1
ATOM 1303 N N . GLN A 1 163 ? -11.615 -15.621 6.094 1.00 98.50 163 GLN A N 1
ATOM 1304 C CA . GLN A 1 163 ? -10.498 -15.524 7.026 1.00 98.50 163 GLN A CA 1
ATOM 1305 C C . GLN A 1 163 ? -9.766 -14.181 6.932 1.00 98.50 163 GLN A C 1
ATOM 1307 O O . GLN A 1 163 ? -8.939 -13.880 7.793 1.00 98.50 163 GLN A O 1
ATOM 1312 N N . ASN A 1 164 ? -10.058 -13.376 5.913 1.00 98.62 164 ASN A N 1
ATOM 1313 C CA . ASN A 1 164 ? -9.436 -12.081 5.700 1.00 98.62 164 ASN A CA 1
ATOM 1314 C C . ASN A 1 164 ? -10.235 -10.950 6.351 1.00 98.62 164 ASN A C 1
ATOM 1316 O O . ASN A 1 164 ? -11.388 -10.699 6.006 1.00 98.62 164 ASN A O 1
ATOM 1320 N N . GLY A 1 165 ? -9.596 -10.232 7.278 1.00 98.50 165 GLY A N 1
ATOM 1321 C CA . GLY A 1 165 ? -10.201 -9.102 7.982 1.00 98.50 165 GLY A CA 1
ATOM 1322 C C . GLY A 1 165 ? -10.503 -7.891 7.095 1.00 98.50 165 GLY A C 1
ATOM 1323 O O . GLY A 1 165 ? -11.280 -7.029 7.508 1.00 98.50 165 GLY A O 1
ATOM 1324 N N . PHE A 1 166 ? -9.942 -7.820 5.884 1.00 98.44 166 PHE A N 1
ATOM 1325 C CA . PHE A 1 166 ? -10.135 -6.695 4.969 1.00 98.44 166 PHE A CA 1
ATOM 1326 C C . PHE A 1 166 ? -11.610 -6.462 4.619 1.00 98.44 166 PHE A C 1
ATOM 1328 O O . PHE A 1 166 ? -12.144 -5.370 4.816 1.00 98.44 166 PHE A O 1
ATOM 1335 N N . PHE A 1 167 ? -12.297 -7.493 4.130 1.00 98.56 167 PHE A N 1
ATOM 1336 C CA . PHE A 1 167 ? -13.680 -7.385 3.667 1.00 98.56 167 PHE A CA 1
ATOM 1337 C C . PHE A 1 167 ? -14.670 -6.955 4.765 1.00 98.56 167 PHE A C 1
ATOM 1339 O O . PHE A 1 167 ? -15.392 -5.973 4.554 1.00 98.56 167 PHE A O 1
ATOM 1346 N N . PRO A 1 168 ? -14.694 -7.572 5.964 1.00 98.81 168 PRO A N 1
ATOM 1347 C CA . PRO A 1 168 ? -15.533 -7.087 7.056 1.00 98.81 168 PRO A CA 1
ATOM 1348 C C . PRO A 1 168 ? -15.135 -5.682 7.542 1.00 98.81 168 PRO A C 1
ATOM 1350 O O . PRO A 1 168 ? -16.013 -4.933 7.974 1.00 98.81 168 PRO A O 1
ATOM 1353 N N . ALA A 1 169 ? -13.868 -5.262 7.414 1.00 98.69 169 ALA A N 1
ATOM 1354 C CA . ALA A 1 169 ? -13.471 -3.883 7.711 1.00 98.69 169 ALA A CA 1
ATOM 1355 C C . ALA A 1 169 ? -14.073 -2.882 6.708 1.00 98.69 169 ALA A C 1
ATOM 1357 O O . ALA A 1 169 ? -14.584 -1.840 7.119 1.00 98.69 169 ALA A O 1
ATOM 1358 N N . ILE A 1 170 ? -14.098 -3.211 5.410 1.00 98.56 170 ILE A N 1
ATOM 1359 C CA . ILE A 1 170 ? -14.797 -2.400 4.399 1.00 98.56 170 ILE A CA 1
ATOM 1360 C C . ILE A 1 170 ? -16.307 -2.370 4.668 1.00 98.56 170 ILE A C 1
ATOM 1362 O O . ILE A 1 170 ? -16.921 -1.306 4.576 1.00 98.56 170 ILE A O 1
ATOM 1366 N N . ARG A 1 171 ? -16.921 -3.492 5.072 1.00 98.56 171 ARG A N 1
ATOM 1367 C CA . ARG A 1 171 ? -18.335 -3.499 5.494 1.00 98.56 171 ARG A CA 1
ATOM 1368 C C . ARG A 1 171 ? -18.569 -2.556 6.671 1.00 98.56 171 ARG A C 1
ATOM 1370 O O . ARG A 1 171 ? -19.499 -1.757 6.613 1.00 98.56 171 ARG A O 1
ATOM 1377 N N . ALA A 1 172 ? -17.732 -2.619 7.707 1.00 98.69 172 ALA A N 1
ATOM 1378 C CA . ALA A 1 172 ? -17.826 -1.732 8.865 1.00 98.69 172 ALA A CA 1
ATOM 1379 C C . ALA A 1 172 ? -17.727 -0.256 8.456 1.00 98.69 172 ALA A C 1
ATOM 1381 O O . ALA A 1 172 ? -18.557 0.550 8.867 1.00 98.69 172 ALA A O 1
ATOM 1382 N N . LEU A 1 173 ? -16.769 0.077 7.589 1.00 98.44 173 LEU A N 1
ATOM 1383 C CA . LEU A 1 173 ? -16.567 1.422 7.054 1.00 98.44 173 LEU A CA 1
ATOM 1384 C C . LEU A 1 173 ? -17.830 1.956 6.379 1.00 98.44 173 LEU A C 1
ATOM 1386 O O . LEU A 1 173 ? -18.295 3.045 6.714 1.00 98.44 173 LEU A O 1
ATOM 1390 N N . VAL A 1 174 ? -18.418 1.179 5.467 1.00 98.38 174 VAL A N 1
ATOM 1391 C CA . VAL A 1 174 ? -19.625 1.607 4.749 1.00 98.38 174 VAL A CA 1
ATOM 1392 C C . VAL A 1 174 ? -20.836 1.675 5.684 1.00 98.38 174 VAL A C 1
ATOM 1394 O O . VAL A 1 174 ? -21.636 2.599 5.575 1.00 98.38 174 VAL A O 1
ATOM 1397 N N . LEU A 1 175 ? -20.972 0.746 6.637 1.00 98.44 175 LEU A N 1
ATOM 1398 C CA . LEU A 1 175 ? -22.062 0.764 7.619 1.00 98.44 175 LEU A CA 1
ATOM 1399 C C . LEU A 1 175 ? -21.977 1.979 8.553 1.00 98.44 175 LEU A C 1
ATOM 1401 O O . LEU A 1 175 ? -23.004 2.605 8.800 1.00 98.44 175 LEU A O 1
ATOM 1405 N N . TYR A 1 176 ? -20.779 2.365 9.006 1.00 98.12 176 TYR A N 1
ATOM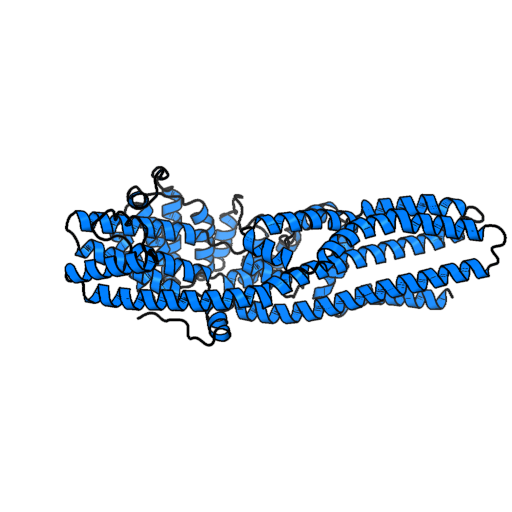 1406 C CA . TYR A 1 176 ? -20.586 3.601 9.772 1.00 98.12 176 TYR A CA 1
ATOM 1407 C C . TYR A 1 176 ? -20.906 4.844 8.943 1.00 98.12 176 TYR A C 1
ATOM 1409 O O . TYR A 1 176 ? -21.507 5.781 9.467 1.00 98.12 176 TYR A O 1
ATOM 1417 N N . ALA A 1 177 ? -20.544 4.864 7.659 1.00 96.94 177 ALA A N 1
ATOM 1418 C CA . ALA A 1 177 ? -20.886 5.963 6.758 1.00 96.94 177 ALA A CA 1
ATOM 1419 C C . ALA A 1 177 ? -22.406 6.088 6.526 1.00 96.94 177 ALA A C 1
ATOM 1421 O O . ALA A 1 177 ? -22.905 7.186 6.299 1.00 96.94 177 ALA A O 1
ATOM 1422 N N . LEU A 1 178 ? -23.138 4.972 6.612 1.00 97.25 178 LEU A N 1
ATOM 1423 C CA . LEU A 1 178 ? -24.603 4.904 6.551 1.00 97.25 178 LEU A CA 1
ATOM 1424 C C . LEU A 1 178 ? -25.289 5.043 7.923 1.00 97.25 178 LEU A C 1
ATOM 1426 O O . LEU A 1 178 ? -26.492 4.811 8.008 1.00 97.25 178 LEU A O 1
ATOM 1430 N N . GLU A 1 179 ? -24.545 5.370 8.985 1.00 97.19 179 GLU A N 1
ATOM 1431 C CA . GLU A 1 179 ? -25.062 5.531 10.357 1.00 97.19 179 GLU A CA 1
ATOM 1432 C C . GLU A 1 179 ? -25.739 4.259 10.928 1.00 97.19 179 GLU A C 1
ATOM 1434 O O . GLU A 1 179 ? -26.560 4.314 11.841 1.00 97.19 179 GLU A O 1
ATOM 1439 N N . ARG A 1 180 ? -25.370 3.072 10.423 1.00 98.00 180 ARG A N 1
ATOM 1440 C CA . ARG A 1 180 ? -25.829 1.755 10.915 1.00 98.00 180 ARG A CA 1
ATOM 1441 C C . ARG A 1 180 ? -24.865 1.205 11.968 1.00 98.00 180 ARG A C 1
ATOM 1443 O O . ARG A 1 180 ? -24.274 0.137 11.799 1.00 98.00 180 ARG A O 1
ATOM 1450 N N . ASP A 1 181 ? -24.690 1.960 13.048 1.00 98.38 181 ASP A N 1
ATOM 1451 C CA . ASP A 1 181 ? -23.553 1.831 13.973 1.00 98.38 181 ASP A CA 1
ATOM 1452 C C . ASP A 1 181 ? -23.452 0.469 14.680 1.00 98.38 181 ASP A C 1
ATOM 1454 O O . ASP A 1 181 ? -22.350 -0.053 14.858 1.00 98.38 181 ASP A O 1
ATOM 1458 N N . ASP A 1 182 ? -24.580 -0.156 15.026 1.00 98.44 182 ASP A N 1
ATOM 1459 C CA . ASP A 1 182 ? -24.585 -1.473 15.679 1.00 98.44 182 ASP A CA 1
ATOM 1460 C C . ASP A 1 182 ? -24.136 -2.598 14.740 1.00 98.44 182 ASP A C 1
ATOM 1462 O O . ASP A 1 182 ? -23.417 -3.519 15.140 1.00 98.44 182 ASP A O 1
ATOM 1466 N N . GLU A 1 183 ? -24.560 -2.542 13.477 1.00 98.56 183 GLU A N 1
ATOM 1467 C CA . GLU A 1 183 ? -24.110 -3.480 12.448 1.00 98.56 183 GLU A CA 1
ATOM 1468 C C . GLU A 1 183 ? -22.645 -3.234 12.094 1.00 98.56 183 GLU A C 1
ATOM 1470 O O . GLU A 1 183 ? -21.882 -4.190 11.932 1.00 98.56 183 GLU A O 1
ATOM 1475 N N . ALA A 1 184 ? -22.245 -1.963 12.027 1.00 98.69 184 ALA A N 1
ATOM 1476 C CA . ALA A 1 184 ? -20.874 -1.558 11.768 1.00 98.69 184 ALA A CA 1
ATOM 1477 C C . ALA A 1 184 ? -19.918 -2.071 12.852 1.00 98.69 184 ALA A C 1
ATOM 1479 O O . ALA A 1 184 ? -18.877 -2.640 12.528 1.00 98.69 184 ALA A O 1
ATOM 1480 N N . LEU A 1 185 ? -20.297 -1.957 14.131 1.00 98.69 185 LEU A N 1
ATOM 1481 C CA . LEU A 1 185 ? -19.510 -2.483 15.246 1.00 98.69 185 LEU A CA 1
ATOM 1482 C C . LEU A 1 185 ? -19.356 -4.005 15.162 1.00 98.69 185 LEU A C 1
ATOM 1484 O O . LEU A 1 185 ? -18.250 -4.508 15.341 1.00 98.69 185 LEU A O 1
ATOM 1488 N N . ARG A 1 186 ? -20.422 -4.747 14.834 1.00 98.69 186 ARG A N 1
ATOM 1489 C CA . ARG A 1 186 ? -20.327 -6.208 14.647 1.00 98.69 186 ARG A CA 1
ATOM 1490 C C . ARG A 1 186 ? -19.377 -6.578 13.507 1.00 98.69 186 ARG A C 1
ATOM 1492 O O . ARG A 1 186 ? -18.574 -7.497 13.660 1.00 98.69 186 ARG A O 1
ATOM 1499 N N . ALA A 1 187 ? -19.443 -5.862 12.384 1.00 98.75 187 ALA A N 1
ATOM 1500 C CA . ALA A 1 187 ? -18.525 -6.063 11.264 1.00 98.75 187 ALA A CA 1
ATOM 1501 C C . ALA A 1 187 ? -17.072 -5.714 11.645 1.00 98.75 187 ALA A C 1
ATOM 1503 O O . ALA A 1 187 ? -16.151 -6.449 11.298 1.00 98.75 187 ALA A O 1
ATOM 1504 N N . LEU A 1 188 ? -16.862 -4.653 12.430 1.00 98.75 188 LEU A N 1
ATOM 1505 C CA . LEU A 1 188 ? -15.544 -4.253 12.925 1.00 98.75 188 LEU A CA 1
ATOM 1506 C C . LEU A 1 188 ? -14.955 -5.287 13.897 1.00 98.75 188 LEU A C 1
ATOM 1508 O O . LEU A 1 188 ? -13.785 -5.650 13.787 1.00 98.75 188 LEU A O 1
ATOM 1512 N N . GLU A 1 189 ? -15.766 -5.801 14.825 1.00 98.69 189 GLU A N 1
ATOM 1513 C CA . GLU A 1 189 ? -15.380 -6.889 15.729 1.00 98.69 189 GLU A CA 1
ATOM 1514 C C . GLU A 1 189 ? -15.035 -8.157 14.946 1.00 98.69 189 GLU A C 1
ATOM 1516 O O . GLU A 1 189 ? -14.028 -8.806 15.235 1.00 98.69 189 GLU A O 1
ATOM 1521 N N . ARG A 1 190 ? -15.828 -8.494 13.920 1.00 98.44 190 ARG A N 1
ATOM 1522 C CA . ARG A 1 190 ? -15.528 -9.607 13.014 1.00 98.44 190 ARG A CA 1
ATOM 1523 C C . ARG A 1 190 ? -14.181 -9.409 12.324 1.00 98.44 190 ARG A C 1
ATOM 1525 O O . ARG A 1 190 ? -13.372 -10.335 12.341 1.00 98.44 190 ARG A O 1
ATOM 1532 N N . ALA A 1 191 ? -13.926 -8.221 11.778 1.00 98.69 191 ALA A N 1
ATOM 1533 C CA . ALA A 1 191 ? -12.674 -7.893 11.108 1.00 98.69 191 ALA A CA 1
ATOM 1534 C C . ALA A 1 191 ? -11.466 -8.069 12.033 1.00 98.69 191 ALA A C 1
ATOM 1536 O O . ALA A 1 191 ? -10.552 -8.815 11.699 1.00 98.69 191 ALA A O 1
ATOM 1537 N N . GLY A 1 192 ? -11.492 -7.471 13.228 1.00 98.19 192 GLY A N 1
ATOM 1538 C CA . GLY A 1 192 ? -10.387 -7.567 14.190 1.00 98.19 192 GLY A CA 1
ATOM 1539 C C . GLY A 1 192 ? -10.110 -8.986 14.706 1.00 98.19 192 GLY A C 1
ATOM 1540 O O . GLY A 1 192 ? -8.997 -9.264 15.146 1.00 98.19 192 GLY A O 1
ATOM 1541 N N . ASN A 1 193 ? -11.091 -9.890 14.633 1.00 98.25 193 ASN A N 1
ATOM 1542 C CA . ASN A 1 193 ? -10.955 -11.288 15.055 1.00 98.25 193 ASN A CA 1
ATOM 1543 C C . ASN A 1 193 ? -10.559 -12.245 13.910 1.00 98.25 193 ASN A C 1
ATOM 1545 O O . ASN A 1 193 ? -10.412 -13.444 14.146 1.00 98.25 193 ASN A O 1
ATOM 1549 N N . CYS A 1 194 ? -10.404 -11.763 12.674 1.00 98.62 194 CYS A N 1
ATOM 1550 C CA . CYS A 1 194 ? -9.977 -12.607 11.556 1.00 98.62 194 CYS A CA 1
ATOM 1551 C C . CYS A 1 194 ? -8.510 -13.054 11.709 1.00 98.62 194 CYS A C 1
ATOM 1553 O O . CYS A 1 194 ? -7.723 -12.334 12.327 1.00 98.62 194 CYS A O 1
ATOM 1555 N N . PRO A 1 195 ? -8.118 -14.238 11.198 1.00 98.19 195 PRO A N 1
ATOM 1556 C CA . PRO A 1 195 ? -6.750 -14.749 11.291 1.00 98.19 195 PRO A CA 1
ATOM 1557 C C . PRO A 1 195 ? -5.728 -13.966 10.455 1.00 98.19 195 PRO A C 1
ATOM 1559 O O . PRO A 1 195 ? -4.599 -13.841 10.911 1.00 98.19 195 PRO A O 1
ATOM 1562 N N . ARG A 1 196 ? -6.116 -13.439 9.283 1.00 97.44 196 ARG A N 1
ATOM 1563 C CA . ARG A 1 196 ? -5.207 -12.788 8.324 1.00 97.44 196 ARG A CA 1
ATOM 1564 C C . ARG A 1 196 ? -5.702 -11.417 7.864 1.00 97.44 196 ARG A C 1
ATOM 1566 O O . ARG A 1 196 ? -6.896 -11.115 7.956 1.00 97.44 196 ARG A O 1
ATOM 1573 N N . TRP A 1 197 ? -4.787 -10.621 7.318 1.00 97.62 197 TRP A N 1
ATOM 1574 C CA . TRP A 1 197 ? -5.077 -9.371 6.620 1.00 97.62 197 TRP A CA 1
ATOM 1575 C C . TRP A 1 197 ? -4.411 -9.387 5.247 1.00 97.62 197 TRP A C 1
ATOM 1577 O O . TRP A 1 197 ? -3.190 -9.385 5.164 1.00 97.62 197 TRP A O 1
ATOM 1587 N N . GLU A 1 198 ? -5.202 -9.402 4.178 1.00 95.88 198 GLU A N 1
ATOM 1588 C CA . GLU A 1 198 ? -4.686 -9.433 2.808 1.00 95.88 198 GLU A CA 1
ATOM 1589 C C . GLU A 1 198 ? -5.386 -8.378 1.952 1.00 95.88 198 GLU A C 1
ATOM 1591 O O . GLU A 1 198 ? -6.617 -8.281 1.934 1.00 95.88 198 GLU A O 1
ATOM 1596 N N . THR A 1 199 ? -4.582 -7.596 1.243 1.00 93.88 199 THR A N 1
ATOM 1597 C CA . THR A 1 199 ? -5.010 -6.481 0.392 1.00 93.88 199 THR A CA 1
ATOM 1598 C C . THR A 1 199 ? -4.588 -6.667 -1.078 1.00 93.88 199 THR A C 1
ATOM 1600 O O . THR A 1 199 ? -4.859 -5.820 -1.933 1.00 93.88 199 THR A O 1
ATOM 1603 N N . TYR A 1 200 ? -4.010 -7.832 -1.389 1.00 93.44 200 TYR A N 1
ATOM 1604 C CA . TYR A 1 200 ? -3.669 -8.362 -2.709 1.00 93.44 200 TYR A CA 1
ATOM 1605 C C . TYR A 1 200 ? -2.764 -7.450 -3.555 1.00 93.44 200 TYR A C 1
ATOM 1607 O O . TYR A 1 200 ? -2.725 -7.573 -4.778 1.00 93.44 200 TYR A O 1
ATOM 1615 N N . GLU A 1 201 ? -1.989 -6.547 -2.953 1.00 88.19 201 GLU A N 1
ATOM 1616 C CA . GLU A 1 201 ? -1.078 -5.666 -3.699 1.00 88.19 201 GLU A CA 1
ATOM 1617 C C . GLU A 1 201 ? 0.021 -6.428 -4.402 1.00 88.19 201 GLU A C 1
ATOM 1619 O O . GLU A 1 201 ? 0.292 -6.172 -5.574 1.00 88.19 201 GLU A O 1
ATOM 1624 N N . ALA A 1 202 ? 0.616 -7.397 -3.705 1.00 87.25 202 ALA A N 1
ATOM 1625 C CA . ALA A 1 202 ? 1.623 -8.255 -4.301 1.00 87.25 202 ALA A CA 1
ATOM 1626 C C . ALA A 1 202 ? 1.060 -8.961 -5.541 1.00 87.25 202 ALA A C 1
ATOM 1628 O O . ALA A 1 202 ? 1.748 -9.057 -6.554 1.00 87.25 202 ALA A O 1
ATOM 1629 N N . PHE A 1 203 ? -0.208 -9.382 -5.499 1.00 91.88 203 PHE A N 1
ATOM 1630 C CA . PHE A 1 203 ? -0.890 -9.956 -6.654 1.00 91.88 203 PHE A CA 1
ATOM 1631 C C . PHE A 1 203 ? -1.036 -8.948 -7.804 1.00 91.88 203 PHE A C 1
ATOM 1633 O O . PHE A 1 203 ? -0.676 -9.289 -8.927 1.00 91.88 203 PHE A O 1
ATOM 1640 N N . PHE A 1 204 ? -1.492 -7.713 -7.565 1.00 90.69 204 PHE A N 1
ATOM 1641 C CA . PHE A 1 204 ? -1.649 -6.724 -8.645 1.00 90.69 204 PHE A CA 1
ATOM 1642 C C . PHE A 1 204 ? -0.322 -6.301 -9.274 1.00 90.69 204 PHE A C 1
ATOM 1644 O O . PHE A 1 204 ? -0.228 -6.191 -10.495 1.00 90.69 204 PHE A O 1
ATOM 1651 N N . ALA A 1 205 ? 0.714 -6.096 -8.465 1.00 86.94 205 ALA A N 1
ATOM 1652 C CA . ALA A 1 205 ? 2.039 -5.791 -8.987 1.00 86.94 205 ALA A CA 1
ATOM 1653 C C . ALA A 1 205 ? 2.606 -6.975 -9.784 1.00 86.94 205 ALA A C 1
ATOM 1655 O O . ALA A 1 205 ? 3.090 -6.786 -10.898 1.00 86.94 205 ALA A O 1
ATOM 1656 N N . ASN A 1 206 ? 2.459 -8.205 -9.281 1.00 88.50 206 ASN A N 1
ATOM 1657 C CA . ASN A 1 206 ? 2.838 -9.407 -10.025 1.00 88.50 206 ASN A CA 1
ATOM 1658 C C . ASN A 1 206 ? 2.033 -9.566 -11.320 1.00 88.50 206 ASN A C 1
ATOM 1660 O O . ASN A 1 206 ? 2.588 -10.000 -12.322 1.00 88.50 206 ASN A O 1
ATOM 1664 N N . ALA A 1 207 ? 0.751 -9.198 -11.331 1.00 91.88 207 ALA A N 1
ATOM 1665 C CA . ALA A 1 207 ? -0.087 -9.211 -12.525 1.00 91.88 207 ALA A CA 1
ATOM 1666 C C . ALA A 1 207 ? 0.424 -8.224 -13.585 1.00 91.88 207 ALA A C 1
ATOM 1668 O O . ALA A 1 207 ? 0.544 -8.584 -14.759 1.00 91.88 207 ALA A O 1
ATOM 1669 N N . LEU A 1 208 ? 0.801 -7.008 -13.175 1.00 88.19 208 LEU A N 1
ATOM 1670 C CA . LEU A 1 208 ? 1.436 -6.022 -14.052 1.00 88.19 208 LEU A CA 1
ATOM 1671 C C . LEU A 1 208 ? 2.764 -6.543 -14.611 1.00 88.19 208 LEU A C 1
ATOM 1673 O O . LEU A 1 208 ? 2.952 -6.527 -15.827 1.00 88.19 208 LEU A O 1
ATOM 1677 N N . VAL A 1 209 ? 3.642 -7.078 -13.756 1.00 86.19 209 VAL A N 1
ATOM 1678 C CA . VAL A 1 209 ? 4.927 -7.669 -14.171 1.00 86.19 209 VAL A CA 1
ATOM 1679 C C . VAL A 1 209 ? 4.713 -8.832 -15.138 1.00 86.19 209 VAL A C 1
ATOM 1681 O O . VAL A 1 209 ? 5.272 -8.825 -16.230 1.00 86.19 209 VAL A O 1
ATOM 1684 N N . ALA A 1 210 ? 3.860 -9.797 -14.792 1.00 88.81 210 ALA A N 1
ATOM 1685 C CA . ALA A 1 210 ? 3.588 -10.971 -15.618 1.00 88.81 210 ALA A CA 1
ATOM 1686 C C . ALA A 1 210 ? 3.002 -10.591 -16.983 1.00 88.81 210 ALA A C 1
ATOM 1688 O O . ALA A 1 210 ? 3.358 -11.190 -17.999 1.00 88.81 210 ALA A O 1
ATOM 1689 N N . THR A 1 211 ? 2.133 -9.581 -17.022 1.00 89.06 211 THR A N 1
ATOM 1690 C CA . THR A 1 211 ? 1.605 -9.025 -18.272 1.00 89.06 211 THR A CA 1
ATOM 1691 C C . THR A 1 211 ? 2.727 -8.413 -19.099 1.00 89.06 211 THR A C 1
ATOM 1693 O O . THR A 1 211 ? 2.872 -8.724 -20.276 1.00 89.06 211 THR A O 1
ATOM 1696 N N . TYR A 1 212 ? 3.583 -7.603 -18.484 1.00 85.00 212 TYR A N 1
ATOM 1697 C CA . TYR A 1 212 ? 4.732 -7.011 -19.161 1.00 85.00 212 TYR A CA 1
ATOM 1698 C C . TYR A 1 212 ? 5.682 -8.070 -19.739 1.00 85.00 212 TYR A C 1
ATOM 1700 O O . TYR A 1 212 ? 6.068 -7.997 -20.907 1.00 85.00 212 TYR A O 1
ATOM 1708 N N . GLU A 1 213 ? 5.988 -9.112 -18.966 1.00 85.19 213 GLU A N 1
ATOM 1709 C CA . GLU A 1 213 ? 6.833 -10.217 -19.412 1.00 85.19 213 GLU A CA 1
ATOM 1710 C C . GLU A 1 213 ? 6.214 -10.990 -20.578 1.00 85.19 213 GLU A C 1
ATOM 1712 O O . GLU A 1 213 ? 6.893 -11.288 -21.560 1.00 85.19 213 GLU A O 1
ATOM 1717 N N . ARG A 1 214 ? 4.925 -11.330 -20.486 1.00 86.44 214 ARG A N 1
ATOM 1718 C CA . ARG A 1 214 ? 4.254 -12.200 -21.462 1.00 86.44 214 ARG A CA 1
ATOM 1719 C C . ARG A 1 214 ? 3.832 -11.471 -22.730 1.00 86.44 214 ARG A C 1
ATOM 1721 O O . ARG A 1 214 ? 3.846 -12.084 -23.798 1.00 86.44 214 ARG A O 1
ATOM 1728 N N . CYS A 1 215 ? 3.458 -10.198 -22.619 1.00 83.06 215 CYS A N 1
ATOM 1729 C CA . CYS A 1 215 ? 3.017 -9.390 -23.751 1.00 83.06 215 CYS A CA 1
ATOM 1730 C C . CYS A 1 215 ? 4.195 -8.721 -24.464 1.00 83.06 215 CYS A C 1
ATOM 1732 O O . CYS A 1 215 ? 4.212 -8.671 -25.691 1.00 83.06 215 CYS A O 1
ATOM 1734 N N . LEU A 1 216 ? 5.181 -8.214 -23.712 1.00 75.06 216 LEU A N 1
ATOM 1735 C CA . LEU A 1 216 ? 6.283 -7.418 -24.268 1.00 75.06 216 LEU A CA 1
ATOM 1736 C C . LEU A 1 216 ? 7.623 -8.159 -24.295 1.00 75.06 216 LEU A C 1
ATOM 1738 O O . LEU A 1 216 ? 8.571 -7.682 -24.916 1.00 75.06 216 LEU A O 1
ATOM 1742 N N . GLY A 1 217 ? 7.737 -9.305 -23.616 1.00 77.31 217 GLY A N 1
ATOM 1743 C CA . GLY A 1 217 ? 9.019 -9.992 -23.441 1.00 77.31 217 GLY A CA 1
ATOM 1744 C C . GLY A 1 217 ? 9.988 -9.242 -22.522 1.00 77.31 217 GLY A C 1
ATOM 1745 O O . GLY A 1 217 ? 11.181 -9.555 -22.511 1.00 77.31 217 GLY A O 1
ATOM 1746 N N . TRP A 1 218 ? 9.508 -8.239 -21.775 1.00 72.88 218 TRP A N 1
ATOM 1747 C CA . TRP A 1 218 ? 10.349 -7.403 -20.924 1.00 72.88 218 TRP A CA 1
ATOM 1748 C C . TRP A 1 218 ? 10.466 -8.009 -19.524 1.00 72.88 218 TRP A C 1
ATOM 1750 O O . TRP A 1 218 ? 9.480 -8.115 -18.806 1.00 72.88 218 TRP A O 1
ATOM 1760 N N . ARG A 1 219 ? 11.698 -8.360 -19.138 1.00 71.94 219 ARG A N 1
ATOM 1761 C CA . ARG A 1 219 ? 12.111 -8.697 -17.766 1.00 71.94 219 ARG A CA 1
ATOM 1762 C C . ARG A 1 219 ? 13.100 -7.673 -17.217 1.00 71.94 219 ARG A C 1
ATOM 1764 O O . ARG A 1 219 ? 13.927 -7.180 -17.979 1.00 71.94 219 ARG A O 1
ATOM 1771 N N . GLY A 1 220 ? 13.037 -7.362 -15.931 1.00 73.56 220 GLY A N 1
ATOM 1772 C CA . GLY A 1 220 ? 14.011 -6.483 -15.282 1.00 73.56 220 GLY A CA 1
ATOM 1773 C C . GLY A 1 220 ? 13.487 -5.861 -13.996 1.00 73.56 220 GLY A C 1
ATOM 1774 O O . GLY A 1 220 ? 12.283 -5.871 -13.727 1.00 73.56 220 GLY A O 1
ATOM 1775 N N . ALA A 1 221 ? 14.391 -5.277 -13.212 1.00 74.50 221 ALA A N 1
ATOM 1776 C CA . ALA A 1 221 ? 14.034 -4.624 -11.956 1.00 74.50 221 ALA A CA 1
ATOM 1777 C C . ALA A 1 221 ? 13.192 -3.380 -12.184 1.00 74.50 221 ALA A C 1
ATOM 1779 O O . ALA A 1 221 ? 12.331 -3.060 -11.367 1.00 74.50 221 ALA A O 1
ATOM 1780 N N . TYR A 1 222 ? 13.449 -2.674 -13.286 1.00 72.88 222 TYR A N 1
ATOM 1781 C CA . TYR A 1 222 ? 12.823 -1.386 -13.536 1.00 72.88 222 TYR A CA 1
ATOM 1782 C C . TYR A 1 222 ? 11.281 -1.465 -13.586 1.00 72.88 222 TYR A C 1
ATOM 1784 O O . TYR A 1 222 ? 10.658 -0.855 -12.715 1.00 72.88 222 TYR A O 1
ATOM 1792 N N . PRO A 1 223 ? 10.633 -2.264 -14.465 1.00 71.50 223 PRO A N 1
ATOM 1793 C CA . PRO A 1 223 ? 9.172 -2.383 -14.464 1.00 71.50 223 PRO A CA 1
ATOM 1794 C C . PRO A 1 223 ? 8.629 -2.914 -13.146 1.00 71.50 223 PRO A C 1
ATOM 1796 O O . PRO A 1 223 ? 7.668 -2.360 -12.624 1.00 71.50 223 PRO A O 1
ATOM 1799 N N . ALA A 1 224 ? 9.267 -3.950 -12.587 1.00 75.88 224 ALA A N 1
ATOM 1800 C CA . ALA A 1 224 ? 8.842 -4.542 -11.326 1.00 75.88 224 ALA A CA 1
ATOM 1801 C C . ALA A 1 224 ? 8.775 -3.475 -10.235 1.00 75.88 224 ALA A C 1
ATOM 1803 O O . ALA A 1 224 ? 7.718 -3.231 -9.663 1.00 75.88 224 ALA A O 1
ATOM 1804 N N . SER A 1 225 ? 9.874 -2.757 -10.027 1.00 73.31 225 SER A N 1
ATOM 1805 C CA . SER A 1 225 ? 9.949 -1.702 -9.026 1.00 73.31 225 SER A CA 1
ATOM 1806 C C . SER A 1 225 ? 8.942 -0.583 -9.244 1.00 73.31 225 SER A C 1
ATOM 1808 O O . SER A 1 225 ? 8.322 -0.141 -8.283 1.00 73.31 225 SER A O 1
ATOM 1810 N N . THR A 1 226 ? 8.726 -0.154 -10.490 1.00 74.12 226 THR A N 1
ATOM 1811 C CA . THR A 1 226 ? 7.739 0.888 -10.765 1.00 74.12 226 THR A CA 1
ATOM 1812 C C . THR A 1 226 ? 6.325 0.399 -10.471 1.00 74.12 226 THR A C 1
ATOM 1814 O O . THR A 1 226 ? 5.552 1.103 -9.833 1.00 74.12 226 THR A O 1
ATOM 1817 N N . PHE A 1 227 ? 5.964 -0.824 -10.855 1.00 79.00 227 PHE A N 1
ATOM 1818 C CA . PHE A 1 227 ? 4.616 -1.325 -10.590 1.00 79.00 227 PHE A CA 1
ATOM 1819 C C . PHE A 1 227 ? 4.339 -1.520 -9.104 1.00 79.00 227 PHE A C 1
ATOM 1821 O O . PHE A 1 227 ? 3.216 -1.277 -8.674 1.00 79.00 227 PHE A O 1
ATOM 1828 N N . TYR A 1 228 ? 5.346 -1.869 -8.306 1.00 74.56 228 TYR A N 1
ATOM 1829 C CA . TYR A 1 228 ? 5.185 -1.942 -6.858 1.00 74.56 228 TYR A CA 1
ATOM 1830 C C . TYR A 1 228 ? 5.066 -0.571 -6.179 1.00 74.56 228 TYR A C 1
ATOM 1832 O O . TYR A 1 228 ? 4.327 -0.455 -5.204 1.00 74.56 228 TYR A O 1
ATOM 1840 N N . THR A 1 229 ? 5.742 0.473 -6.674 1.00 69.19 229 THR A N 1
ATOM 1841 C CA . THR A 1 229 ? 5.695 1.811 -6.051 1.00 69.19 229 THR A CA 1
ATOM 1842 C C . THR A 1 229 ? 4.461 2.624 -6.429 1.00 69.19 229 THR A C 1
ATOM 1844 O O . THR A 1 229 ? 4.075 3.520 -5.681 1.00 69.19 229 THR A O 1
ATOM 1847 N N . VAL A 1 230 ? 3.828 2.328 -7.566 1.00 67.56 230 VAL A N 1
ATOM 1848 C CA . VAL A 1 230 ? 2.697 3.123 -8.074 1.00 67.56 230 VAL A CA 1
ATOM 1849 C C . VAL A 1 230 ? 1.340 2.608 -7.549 1.00 67.56 230 VAL A C 1
ATOM 1851 O O . VAL A 1 230 ? 0.339 3.313 -7.653 1.00 67.56 230 VAL A O 1
ATOM 1854 N N . LEU A 1 231 ? 1.265 1.431 -6.908 1.00 71.81 231 LEU A N 1
ATOM 1855 C CA . LEU A 1 231 ? 0.014 0.954 -6.299 1.00 71.81 231 LEU A CA 1
ATOM 1856 C C . LEU A 1 231 ? -0.475 1.910 -5.193 1.00 71.81 231 LEU A C 1
ATOM 1858 O O . LEU A 1 231 ? 0.153 2.059 -4.149 1.00 71.81 231 LEU A O 1
ATOM 1862 N N . ILE A 1 232 ? -1.629 2.548 -5.416 1.00 68.50 232 ILE A N 1
ATOM 1863 C CA . ILE A 1 232 ? -2.287 3.425 -4.435 1.00 68.50 232 ILE A CA 1
ATOM 1864 C C . ILE A 1 232 ? -3.256 2.627 -3.557 1.00 68.50 232 ILE A C 1
ATOM 1866 O O . ILE A 1 232 ? -3.897 1.677 -4.005 1.00 68.50 232 ILE A O 1
ATOM 1870 N N . PHE A 1 233 ? -3.419 3.088 -2.316 1.00 81.56 233 PHE A N 1
ATOM 1871 C CA . PHE A 1 233 ? -4.276 2.497 -1.289 1.00 81.56 233 PHE A CA 1
ATOM 1872 C C . PHE A 1 233 ? -5.410 3.463 -0.875 1.00 81.56 233 PHE A C 1
ATOM 1874 O O . PHE A 1 233 ? -5.407 3.965 0.258 1.00 81.56 233 PHE A O 1
ATOM 1881 N N . PRO A 1 234 ? -6.361 3.810 -1.770 1.00 86.06 234 PRO A N 1
ATOM 1882 C CA . PRO A 1 234 ? -7.405 4.801 -1.473 1.00 86.06 234 PRO A CA 1
ATOM 1883 C C . PRO A 1 234 ? -8.243 4.437 -0.237 1.00 86.06 234 PRO A C 1
ATOM 1885 O O . PRO A 1 234 ? -8.657 5.309 0.530 1.00 86.06 234 PRO A O 1
ATOM 1888 N N . GLU A 1 235 ? -8.442 3.144 0.012 1.00 92.06 235 GLU A N 1
ATOM 1889 C CA . GLU A 1 235 ? -9.151 2.626 1.174 1.00 92.06 235 GLU A CA 1
ATOM 1890 C C . GLU A 1 235 ? -8.483 2.988 2.505 1.00 92.06 235 GLU A C 1
ATOM 1892 O O . GLU A 1 235 ? -9.176 3.145 3.506 1.00 92.06 235 GLU A O 1
ATOM 1897 N N . MET A 1 236 ? -7.161 3.186 2.542 1.00 92.56 236 MET A N 1
ATOM 1898 C CA . MET A 1 236 ? -6.433 3.448 3.788 1.00 92.56 236 MET A CA 1
ATOM 1899 C C . MET A 1 236 ? -6.774 4.822 4.365 1.00 92.56 236 MET A C 1
ATOM 1901 O O . MET A 1 236 ? -6.866 4.989 5.585 1.00 92.56 236 MET A O 1
ATOM 1905 N N . ALA A 1 237 ? -7.011 5.811 3.498 1.00 89.56 237 ALA A N 1
ATOM 1906 C CA . ALA A 1 237 ? -7.507 7.119 3.915 1.00 89.56 237 ALA A CA 1
ATOM 1907 C C . ALA A 1 237 ? -8.911 7.001 4.532 1.00 89.56 237 ALA A C 1
ATOM 1909 O O . ALA A 1 237 ? -9.164 7.549 5.607 1.00 89.56 237 ALA A O 1
ATOM 1910 N N . GLN A 1 238 ? -9.787 6.212 3.904 1.00 94.00 238 GLN A N 1
ATOM 1911 C CA . GLN A 1 238 ? -11.155 5.987 4.374 1.00 94.00 238 GLN A CA 1
ATOM 1912 C C . GLN A 1 238 ? -11.193 5.153 5.669 1.00 94.00 238 GLN A C 1
ATOM 1914 O O . GLN A 1 238 ? -11.996 5.426 6.560 1.00 94.00 238 GLN A O 1
ATOM 1919 N N . MET A 1 239 ? -10.273 4.200 5.853 1.00 96.12 239 MET A N 1
ATOM 1920 C CA . MET A 1 239 ? -10.114 3.465 7.116 1.00 96.12 239 MET A CA 1
ATOM 1921 C C . MET A 1 239 ? -9.702 4.384 8.268 1.00 96.12 239 MET A C 1
ATOM 1923 O O . MET A 1 239 ? -10.195 4.227 9.386 1.00 96.12 239 MET A O 1
ATOM 1927 N N . ARG A 1 240 ? -8.841 5.382 8.020 1.00 93.69 240 ARG A N 1
ATOM 1928 C CA . ARG A 1 240 ? -8.517 6.403 9.033 1.00 93.69 240 ARG A CA 1
ATOM 1929 C C . ARG A 1 240 ? -9.731 7.265 9.374 1.00 93.69 240 ARG A C 1
ATOM 1931 O O . ARG A 1 240 ? -9.903 7.614 10.540 1.00 93.69 240 ARG A O 1
ATOM 1938 N N . GLU A 1 241 ? -10.576 7.584 8.400 1.00 93.19 241 GLU A N 1
ATOM 1939 C CA . GLU A 1 241 ? -11.810 8.334 8.650 1.00 93.19 241 GLU A CA 1
ATOM 1940 C C . GLU A 1 241 ? -12.841 7.521 9.447 1.00 93.19 241 GLU A C 1
ATOM 1942 O O . GLU A 1 241 ? -13.394 8.014 10.437 1.00 93.19 241 GLU A O 1
ATOM 1947 N N . MET A 1 242 ? -13.005 6.233 9.126 1.00 97.00 242 MET A N 1
ATOM 1948 C CA . MET A 1 242 ? -13.756 5.291 9.961 1.00 97.00 242 MET A CA 1
ATOM 1949 C C . MET A 1 242 ? -13.192 5.260 11.388 1.00 97.00 242 MET A C 1
ATOM 1951 O O . MET A 1 242 ? -13.948 5.366 12.350 1.00 97.00 242 MET A O 1
ATOM 1955 N N . ALA A 1 243 ? -11.869 5.183 11.553 1.00 96.94 243 ALA A N 1
ATOM 1956 C CA . ALA A 1 243 ? -11.231 5.152 12.868 1.00 96.94 243 ALA A CA 1
ATOM 1957 C C . ALA A 1 243 ? -11.548 6.399 13.709 1.00 96.94 243 ALA A C 1
ATOM 1959 O O . ALA A 1 243 ? -11.830 6.290 14.905 1.00 96.94 243 ALA A O 1
ATOM 1960 N N . ARG A 1 244 ? -11.537 7.591 13.093 1.00 94.56 244 ARG A N 1
ATOM 1961 C CA . ARG A 1 244 ? -11.937 8.841 13.761 1.00 94.56 244 ARG A CA 1
ATOM 1962 C C . ARG A 1 244 ? -13.410 8.822 14.151 1.00 94.56 244 ARG A C 1
ATOM 1964 O O . ARG A 1 244 ? -13.724 9.188 15.279 1.00 94.56 244 ARG A O 1
ATOM 1971 N N . THR A 1 245 ? -14.279 8.354 13.256 1.00 95.62 245 THR A N 1
ATOM 1972 C CA . THR A 1 245 ? -15.717 8.191 13.518 1.00 95.62 245 THR A CA 1
ATOM 1973 C C . THR A 1 245 ? -15.952 7.279 14.725 1.00 95.62 245 THR A C 1
ATOM 1975 O O . THR A 1 245 ? -16.610 7.681 15.681 1.00 95.62 245 THR A O 1
ATOM 1978 N N . VAL A 1 246 ? -15.339 6.090 14.742 1.00 97.00 246 VAL A N 1
ATOM 1979 C CA . VAL A 1 246 ? -15.455 5.120 15.846 1.00 97.00 246 VAL A CA 1
ATOM 1980 C C . VAL A 1 246 ? -14.942 5.705 17.161 1.00 97.00 246 VAL A C 1
ATOM 1982 O O . VAL A 1 246 ? -15.579 5.545 18.201 1.00 97.00 246 VAL A O 1
ATOM 1985 N N . ALA A 1 247 ? -13.816 6.421 17.136 1.00 94.81 247 ALA A N 1
ATOM 1986 C CA . ALA A 1 247 ? -13.288 7.076 18.329 1.00 94.81 247 ALA A CA 1
ATOM 1987 C C . ALA A 1 247 ? -14.183 8.225 18.832 1.00 94.81 247 ALA A C 1
ATOM 1989 O O . ALA A 1 247 ? -14.271 8.432 20.043 1.00 94.81 247 ALA A O 1
ATOM 1990 N N . GLY A 1 248 ? -14.847 8.952 17.928 1.00 93.50 248 GLY A N 1
ATOM 1991 C CA . GLY A 1 248 ? -15.851 9.963 18.261 1.00 93.50 248 GLY A CA 1
ATOM 1992 C C . GLY A 1 248 ? -17.088 9.350 18.918 1.00 93.50 248 GLY A C 1
ATOM 1993 O O . GLY A 1 248 ? -17.503 9.800 19.985 1.00 93.50 248 GLY A O 1
ATOM 1994 N N . LEU A 1 249 ? -17.615 8.262 18.348 1.00 95.50 249 LEU A N 1
ATOM 1995 C CA . LEU A 1 249 ? -18.721 7.493 18.929 1.00 95.50 249 LEU A CA 1
ATOM 1996 C C . LEU A 1 249 ? -18.364 6.928 20.311 1.00 95.50 249 LEU A C 1
ATOM 1998 O O . LEU A 1 249 ? -19.171 7.000 21.239 1.00 95.50 249 LEU A O 1
ATOM 2002 N N . ALA A 1 250 ? -17.137 6.424 20.481 1.00 95.75 250 ALA A N 1
ATOM 2003 C CA . ALA A 1 250 ? -16.655 5.942 21.773 1.00 95.75 250 ALA A CA 1
ATOM 2004 C C . ALA A 1 250 ? -16.634 7.060 22.826 1.00 95.75 250 ALA A C 1
ATOM 2006 O O . ALA A 1 250 ? -17.116 6.867 23.941 1.00 95.75 250 ALA A O 1
ATOM 2007 N N . LEU A 1 251 ? -16.139 8.246 22.456 1.00 93.31 251 LEU A N 1
ATOM 2008 C CA . LEU A 1 251 ? -16.113 9.412 23.337 1.00 93.31 251 LEU A CA 1
ATOM 2009 C C . LEU A 1 251 ? -17.525 9.873 23.724 1.00 93.31 251 LEU A C 1
ATOM 2011 O O . LEU A 1 251 ? -17.766 10.182 24.888 1.00 93.31 251 LEU A O 1
ATOM 2015 N N . GLN A 1 252 ? -18.471 9.886 22.783 1.00 93.31 252 GLN A N 1
ATOM 2016 C CA . GLN A 1 252 ? -19.863 10.230 23.082 1.00 93.31 252 GLN A CA 1
ATOM 2017 C C . GLN A 1 252 ? -20.512 9.223 24.037 1.00 93.31 252 GLN A C 1
ATOM 2019 O O . GLN A 1 252 ? -21.191 9.623 24.983 1.00 93.31 252 GLN A O 1
ATOM 2024 N N . ALA A 1 253 ? -20.289 7.922 23.825 1.00 95.50 253 ALA A N 1
ATOM 2025 C CA . ALA A 1 253 ? -20.776 6.885 24.731 1.00 95.50 253 ALA A CA 1
ATOM 2026 C C . ALA A 1 253 ? -20.197 7.065 26.145 1.00 95.50 253 ALA A C 1
ATOM 2028 O O . ALA A 1 253 ? -20.935 7.006 27.128 1.00 95.50 253 ALA A O 1
ATOM 2029 N N . GLU A 1 254 ? -18.902 7.369 26.246 1.00 94.50 254 GLU A N 1
ATOM 2030 C CA . GLU A 1 254 ? -18.218 7.649 27.510 1.00 94.50 254 GLU A CA 1
ATOM 2031 C C . GLU A 1 254 ? -18.767 8.882 28.234 1.00 94.50 254 GLU A C 1
ATOM 2033 O O . GLU A 1 254 ? -18.990 8.833 29.443 1.00 94.50 254 GLU A O 1
ATOM 2038 N N . GLN A 1 255 ? -19.015 9.973 27.504 1.00 91.88 255 GLN A N 1
ATOM 2039 C CA . GLN A 1 255 ? -19.587 11.211 28.046 1.00 91.88 255 GLN A CA 1
ATOM 2040 C C . GLN A 1 255 ? -21.022 11.023 28.549 1.00 91.88 255 GLN A C 1
ATOM 2042 O O . GLN A 1 255 ? -21.425 11.666 29.512 1.00 91.88 255 GLN A O 1
ATOM 2047 N N . ARG A 1 256 ? -21.779 10.102 27.941 1.00 95.44 256 ARG A N 1
ATOM 2048 C CA . ARG A 1 256 ? -23.118 9.695 28.398 1.00 95.44 256 ARG A CA 1
ATOM 2049 C C . ARG A 1 256 ? -23.083 8.692 29.561 1.00 95.44 256 ARG A C 1
ATOM 2051 O O . ARG A 1 256 ? -24.126 8.179 29.948 1.00 95.44 256 ARG A O 1
ATOM 2058 N N . GLY A 1 257 ? -21.903 8.366 30.092 1.00 95.50 257 GLY A N 1
ATOM 2059 C CA . GLY A 1 257 ? -21.727 7.394 31.174 1.00 95.50 257 GLY A CA 1
ATOM 2060 C C . GLY A 1 257 ? -21.748 5.926 30.730 1.00 95.50 257 GLY A C 1
ATOM 2061 O O . GLY A 1 257 ? -21.553 5.036 31.555 1.00 95.50 257 GLY A O 1
ATOM 2062 N N . ASN A 1 258 ? -21.911 5.633 29.434 1.00 97.31 258 ASN A N 1
ATOM 2063 C CA . ASN A 1 258 ? -21.871 4.269 28.902 1.00 97.31 258 ASN A CA 1
ATOM 2064 C C . ASN A 1 258 ? -20.427 3.832 28.596 1.00 97.31 258 ASN A C 1
ATOM 2066 O O . ASN A 1 258 ? -20.021 3.642 27.445 1.00 97.31 258 ASN A O 1
ATOM 2070 N N . LEU A 1 259 ? -19.634 3.675 29.658 1.00 96.75 259 LEU A N 1
ATOM 2071 C CA . LEU A 1 259 ? -18.198 3.393 29.556 1.00 96.75 259 LEU A CA 1
ATOM 2072 C C . LEU A 1 259 ? -17.905 2.059 28.873 1.00 96.75 259 LEU A C 1
ATOM 2074 O O . LEU A 1 259 ? -16.979 1.972 28.073 1.00 96.75 259 LEU A O 1
ATOM 2078 N N . ARG A 1 260 ? -18.711 1.027 29.147 1.00 98.00 260 ARG A N 1
ATOM 2079 C CA . ARG A 1 260 ? -18.533 -0.299 28.538 1.00 98.00 260 ARG A CA 1
ATOM 2080 C C . ARG A 1 260 ? -18.657 -0.237 27.020 1.00 98.00 260 ARG A C 1
ATOM 2082 O O . ARG A 1 260 ? -17.834 -0.831 26.329 1.00 98.00 260 ARG A O 1
ATOM 2089 N N . GLN A 1 261 ? -19.637 0.504 26.501 1.00 97.88 261 GLN A N 1
ATOM 2090 C CA . GLN A 1 261 ? -19.796 0.670 25.058 1.00 97.88 261 GLN A CA 1
ATOM 2091 C C . GLN A 1 261 ? -18.634 1.460 24.443 1.00 97.88 261 GLN A C 1
ATOM 2093 O O . GLN A 1 261 ? -18.121 1.068 23.395 1.00 97.88 261 GLN A O 1
ATOM 2098 N N . GLY A 1 262 ? -18.175 2.528 25.105 1.00 97.00 262 GLY A N 1
ATOM 2099 C CA . GLY A 1 262 ? -17.005 3.288 24.652 1.00 97.00 262 GLY A CA 1
ATOM 2100 C C . GLY A 1 262 ? -15.739 2.431 24.579 1.00 97.00 262 GLY A C 1
ATOM 2101 O O . GLY A 1 262 ? -15.063 2.394 23.550 1.00 97.00 262 GLY A O 1
ATOM 2102 N N . VAL A 1 263 ? -15.465 1.650 25.627 1.00 97.62 263 VAL A N 1
ATOM 2103 C CA . VAL A 1 263 ? -14.339 0.706 25.657 1.00 97.62 263 VAL A CA 1
ATOM 2104 C C . VAL A 1 263 ? -14.488 -0.381 24.591 1.00 97.62 263 VAL A C 1
ATOM 2106 O O . VAL A 1 263 ? -13.514 -0.678 23.903 1.00 97.62 263 VAL A O 1
ATOM 2109 N N . ARG A 1 264 ? -15.694 -0.925 24.378 1.00 98.00 264 ARG A N 1
ATOM 2110 C CA . ARG A 1 264 ? -15.969 -1.913 23.321 1.00 98.00 264 ARG A CA 1
ATOM 2111 C C . ARG A 1 264 ? -15.627 -1.380 21.926 1.00 98.00 264 ARG A C 1
ATOM 2113 O O . ARG A 1 264 ? -14.909 -2.052 21.189 1.00 98.00 264 ARG A O 1
ATOM 2120 N N . LEU A 1 265 ? -16.064 -0.163 21.590 1.00 98.31 265 LEU A N 1
ATOM 2121 C CA . LEU A 1 265 ? -15.743 0.504 20.318 1.00 98.31 265 LEU A CA 1
ATOM 2122 C C . LEU A 1 265 ? -14.228 0.675 20.130 1.00 98.31 265 LEU A C 1
ATOM 2124 O O . LEU A 1 265 ? -13.686 0.352 19.071 1.00 98.31 265 LEU A O 1
ATOM 2128 N N . ARG A 1 266 ? -13.524 1.132 21.174 1.00 97.94 266 ARG A N 1
ATOM 2129 C CA . ARG A 1 266 ? -12.061 1.290 21.136 1.00 97.94 266 ARG A CA 1
ATOM 2130 C C . ARG A 1 266 ? -11.343 -0.038 20.961 1.00 97.94 266 ARG A C 1
ATOM 2132 O O . ARG A 1 266 ? -10.417 -0.108 20.162 1.00 97.94 266 ARG A O 1
ATOM 2139 N N . MET A 1 267 ? -11.762 -1.075 21.682 1.00 98.38 267 MET A N 1
ATOM 2140 C CA . MET A 1 267 ? -11.169 -2.407 21.580 1.00 98.38 267 MET A CA 1
ATOM 2141 C C . MET A 1 267 ? -11.389 -3.012 20.193 1.00 98.38 267 MET A C 1
ATOM 2143 O O . MET A 1 267 ? -10.451 -3.569 19.632 1.00 98.38 267 MET A O 1
ATOM 2147 N N . ALA A 1 268 ? -12.583 -2.867 19.610 1.00 98.62 268 ALA A N 1
ATOM 2148 C CA . ALA A 1 268 ? -12.863 -3.338 18.254 1.00 98.62 268 ALA A CA 1
ATOM 2149 C C . ALA A 1 268 ? -11.943 -2.661 17.219 1.00 98.62 268 ALA A C 1
ATOM 2151 O O . ALA A 1 268 ? -11.286 -3.343 16.430 1.00 98.62 268 ALA A O 1
ATOM 2152 N N . LEU A 1 269 ? -11.811 -1.330 17.283 1.00 98.56 269 LEU A N 1
ATOM 2153 C CA . LEU A 1 269 ? -10.917 -0.575 16.401 1.00 98.56 269 LEU A CA 1
ATOM 2154 C C . LEU A 1 269 ? -9.438 -0.925 16.621 1.00 98.56 269 LEU A C 1
ATOM 2156 O O . LEU A 1 269 ? -8.690 -1.092 15.660 1.00 98.56 269 LEU A O 1
ATOM 2160 N N . ALA A 1 270 ? -9.007 -1.047 17.877 1.00 98.38 270 ALA A N 1
ATOM 2161 C CA . ALA A 1 270 ? -7.625 -1.368 18.208 1.00 98.38 270 ALA A CA 1
ATOM 2162 C C . ALA A 1 270 ? -7.240 -2.790 17.785 1.00 98.38 270 ALA A C 1
ATOM 2164 O O . ALA A 1 270 ? -6.117 -3.003 17.343 1.00 98.38 270 ALA A O 1
ATOM 2165 N N . ARG A 1 271 ? -8.162 -3.757 17.862 1.00 98.62 271 ARG A N 1
ATOM 2166 C CA . ARG A 1 271 ? -7.938 -5.119 17.357 1.00 98.62 271 ARG A CA 1
ATOM 2167 C C . ARG A 1 271 ? -7.805 -5.161 15.842 1.00 98.62 271 ARG A C 1
ATOM 2169 O O . ARG A 1 271 ? -6.933 -5.869 15.350 1.00 98.62 271 ARG A O 1
ATOM 2176 N N . LEU A 1 272 ? -8.605 -4.380 15.112 1.00 98.69 272 LEU A N 1
ATOM 2177 C CA . LEU A 1 272 ? -8.397 -4.194 13.674 1.00 98.69 272 LEU A CA 1
ATOM 2178 C C . LEU A 1 272 ? -7.007 -3.599 13.398 1.00 98.69 272 LEU A C 1
ATOM 2180 O O . LEU A 1 272 ? -6.266 -4.133 12.579 1.00 98.69 272 LEU A O 1
ATOM 2184 N N . GLY A 1 273 ? -6.626 -2.539 14.118 1.00 98.38 273 GLY A N 1
ATOM 2185 C CA . GLY A 1 273 ? -5.303 -1.928 13.983 1.00 98.38 273 GLY A CA 1
ATOM 2186 C C . GLY A 1 273 ? -4.152 -2.897 14.285 1.00 98.38 273 GLY A C 1
ATOM 2187 O O . GLY A 1 273 ? -3.172 -2.939 13.542 1.00 98.38 273 GLY A O 1
ATOM 2188 N N . ALA A 1 274 ? -4.297 -3.728 15.320 1.00 98.44 274 ALA A N 1
ATOM 2189 C CA . ALA A 1 274 ? -3.345 -4.780 15.674 1.00 98.44 274 ALA A CA 1
ATOM 2190 C C . ALA A 1 274 ? -3.261 -5.879 14.602 1.00 98.44 274 ALA A C 1
ATOM 2192 O O . ALA A 1 274 ? -2.160 -6.315 14.275 1.00 98.44 274 ALA A O 1
ATOM 2193 N N . LEU A 1 275 ? -4.398 -6.297 14.029 1.00 98.44 275 LEU A N 1
ATOM 2194 C CA . LEU A 1 275 ? -4.445 -7.244 12.913 1.00 98.44 275 LEU A CA 1
ATOM 2195 C C . LEU A 1 275 ? -3.701 -6.689 11.692 1.00 98.44 275 LEU A C 1
ATOM 2197 O O . LEU A 1 275 ? -2.812 -7.356 11.175 1.00 98.44 275 LEU A O 1
ATOM 2201 N N . MET A 1 276 ? -4.010 -5.460 11.270 1.00 97.94 276 MET A N 1
ATOM 2202 C CA . MET A 1 276 ? -3.328 -4.809 10.146 1.00 97.94 276 MET A CA 1
ATOM 2203 C C . MET A 1 276 ? -1.823 -4.679 10.398 1.00 97.94 276 MET A C 1
ATOM 2205 O O . MET A 1 276 ? -1.019 -4.979 9.526 1.00 97.94 276 MET A O 1
ATOM 2209 N N . ARG A 1 277 ? -1.422 -4.268 11.606 1.00 97.44 277 ARG A N 1
ATOM 2210 C CA . ARG A 1 277 ? -0.007 -4.162 11.980 1.00 97.44 277 ARG A CA 1
ATOM 2211 C C . ARG A 1 277 ? 0.704 -5.511 11.898 1.00 97.44 277 ARG A C 1
ATOM 2213 O O . ARG A 1 277 ? 1.833 -5.556 11.426 1.00 97.44 277 ARG A O 1
ATOM 2220 N N . ALA A 1 278 ? 0.099 -6.571 12.428 1.00 97.12 278 ALA A N 1
ATOM 2221 C CA . ALA A 1 278 ? 0.751 -7.869 12.581 1.00 97.12 278 ALA A CA 1
ATOM 2222 C C . ALA A 1 278 ? 0.747 -8.708 11.295 1.00 97.12 278 ALA A C 1
ATOM 2224 O O . ALA A 1 278 ? 1.753 -9.344 11.003 1.00 97.12 278 ALA A O 1
ATOM 2225 N N . GLU A 1 279 ? -0.356 -8.695 10.542 1.00 96.69 279 GLU A N 1
ATOM 2226 C CA . GLU A 1 279 ? -0.608 -9.658 9.459 1.00 96.69 279 GLU A CA 1
ATOM 2227 C C . GLU A 1 279 ? -0.551 -9.045 8.053 1.00 96.69 279 GLU A C 1
ATOM 2229 O O . GLU A 1 279 ? -0.633 -9.779 7.073 1.00 96.69 279 GLU A O 1
ATOM 2234 N N . SER A 1 280 ? -0.441 -7.718 7.920 1.00 94.44 280 SER A N 1
ATOM 2235 C CA . SER A 1 280 ? -0.390 -7.077 6.601 1.00 94.44 280 SER A CA 1
ATOM 2236 C C . SER A 1 280 ? 0.886 -7.441 5.834 1.00 94.44 280 SER A C 1
ATOM 2238 O O . SER A 1 280 ? 1.976 -7.334 6.402 1.00 94.44 280 SER A O 1
ATOM 2240 N N . PRO A 1 281 ? 0.797 -7.757 4.528 1.00 91.00 281 PRO A N 1
ATOM 2241 C CA . PRO A 1 281 ? 1.976 -8.005 3.703 1.00 91.00 281 PRO A CA 1
ATOM 2242 C C . PRO A 1 281 ? 2.759 -6.724 3.390 1.00 91.00 281 PRO A C 1
ATOM 2244 O O . PRO A 1 281 ? 3.946 -6.813 3.085 1.00 91.00 281 PRO A O 1
ATOM 2247 N N . THR A 1 282 ? 2.117 -5.551 3.487 1.00 89.12 282 THR A N 1
ATOM 2248 C CA . THR A 1 282 ? 2.719 -4.246 3.169 1.00 89.12 282 THR A CA 1
ATOM 2249 C C . THR A 1 282 ? 2.954 -3.377 4.406 1.00 89.12 282 THR A C 1
ATOM 2251 O O . THR A 1 282 ? 2.163 -3.385 5.363 1.00 89.12 282 THR A O 1
ATOM 2254 N N . LEU A 1 283 ? 4.012 -2.563 4.366 1.00 89.25 283 LEU A N 1
ATOM 2255 C CA . LEU A 1 283 ? 4.367 -1.601 5.410 1.00 89.25 283 LEU A CA 1
ATOM 2256 C C . LEU A 1 283 ? 3.303 -0.520 5.564 1.00 89.25 283 LEU A C 1
ATOM 2258 O O . LEU A 1 283 ? 2.939 -0.172 6.684 1.00 89.25 283 LEU A O 1
ATOM 2262 N N . ILE A 1 284 ? 2.787 0.014 4.457 1.00 89.31 284 ILE A N 1
ATOM 2263 C CA . ILE A 1 284 ? 1.808 1.108 4.484 1.00 89.31 284 ILE A CA 1
ATOM 2264 C C . ILE A 1 284 ? 0.560 0.692 5.267 1.00 89.31 284 ILE A C 1
ATOM 2266 O O . ILE A 1 284 ? 0.130 1.416 6.169 1.00 89.31 284 ILE A O 1
ATOM 2270 N N . SER A 1 285 ? 0.005 -0.486 4.976 1.00 93.31 285 SER A N 1
ATOM 2271 C CA . SER A 1 285 ? -1.159 -1.011 5.695 1.00 93.31 285 SER A CA 1
ATOM 2272 C C . SER A 1 285 ? -0.830 -1.292 7.170 1.00 93.31 285 SER A C 1
ATOM 2274 O O . SER A 1 285 ? -1.609 -0.940 8.058 1.00 93.31 285 SER A O 1
ATOM 2276 N N . SER A 1 286 ? 0.380 -1.768 7.474 1.00 95.00 286 SER A N 1
ATOM 2277 C CA . SER A 1 286 ? 0.845 -1.918 8.857 1.00 95.00 286 SER A CA 1
ATOM 2278 C C . SER A 1 286 ? 0.936 -0.582 9.623 1.00 95.00 286 SER A C 1
ATOM 2280 O O . SER A 1 286 ? 0.426 -0.456 10.742 1.00 95.00 286 SER A O 1
ATOM 2282 N N . LEU A 1 287 ? 1.489 0.469 9.005 1.00 93.75 287 LEU A N 1
ATOM 2283 C CA . LEU A 1 287 ? 1.546 1.826 9.566 1.00 93.75 287 LEU A CA 1
ATOM 2284 C C . LEU A 1 287 ? 0.148 2.433 9.754 1.00 93.75 287 LEU A C 1
ATOM 2286 O O . LEU A 1 287 ? -0.094 3.166 10.719 1.00 93.75 287 LEU A O 1
ATOM 2290 N N . VAL A 1 288 ? -0.791 2.129 8.855 1.00 95.50 288 VAL A N 1
ATOM 2291 C CA . VAL A 1 288 ? -2.205 2.492 9.015 1.00 95.50 288 VAL A CA 1
ATOM 2292 C C . VAL A 1 288 ? -2.806 1.754 10.211 1.00 95.50 288 VAL A C 1
ATOM 2294 O O . VAL A 1 288 ? -3.449 2.402 11.034 1.00 95.50 288 VAL A O 1
ATOM 2297 N N . GLY A 1 289 ? -2.519 0.463 10.389 1.00 97.31 289 GLY A N 1
ATOM 2298 C CA . GLY A 1 289 ? -2.909 -0.306 11.574 1.00 97.31 289 GLY A CA 1
ATOM 2299 C C . GLY A 1 289 ? -2.434 0.328 12.885 1.00 97.31 289 GLY A C 1
ATOM 2300 O O . GLY A 1 289 ? -3.225 0.566 13.799 1.00 97.31 289 GLY A O 1
ATOM 2301 N N . ILE A 1 290 ? -1.161 0.730 12.941 1.00 96.50 290 ILE A N 1
ATOM 2302 C CA . ILE A 1 290 ? -0.579 1.493 14.058 1.00 96.50 290 ILE A CA 1
ATOM 2303 C C . ILE A 1 290 ? -1.348 2.803 14.299 1.00 96.50 290 ILE A C 1
ATOM 2305 O O . ILE A 1 290 ? -1.638 3.160 15.446 1.00 96.50 290 ILE A O 1
ATOM 2309 N N . ALA A 1 291 ? -1.693 3.537 13.239 1.00 95.31 291 ALA A N 1
ATOM 2310 C CA . ALA A 1 291 ? -2.470 4.768 13.360 1.00 95.31 291 ALA A CA 1
ATOM 2311 C C . ALA A 1 291 ? -3.881 4.503 13.914 1.00 95.31 291 ALA A C 1
ATOM 2313 O O . ALA A 1 291 ? -4.328 5.236 14.796 1.00 95.31 291 ALA A O 1
ATOM 2314 N N . LEU A 1 292 ? -4.557 3.443 13.462 1.00 97.44 292 LEU A N 1
ATOM 2315 C CA . LEU A 1 292 ? -5.873 3.020 13.953 1.00 97.44 292 LEU A CA 1
ATOM 2316 C C . LEU A 1 292 ? -5.841 2.717 15.457 1.00 97.44 292 LEU A C 1
ATOM 2318 O O . LEU A 1 292 ? -6.641 3.279 16.210 1.00 97.44 292 LEU A O 1
ATOM 2322 N N . THR A 1 293 ? -4.872 1.922 15.917 1.00 97.38 293 THR A N 1
ATOM 2323 C CA . THR A 1 293 ? -4.690 1.633 17.349 1.00 97.38 293 THR A CA 1
ATOM 2324 C C . THR A 1 293 ? -4.381 2.903 18.145 1.00 97.38 293 THR A C 1
ATOM 2326 O O . THR A 1 293 ? -4.933 3.112 19.226 1.00 97.38 293 THR A O 1
ATOM 2329 N N . SER A 1 294 ? -3.559 3.808 17.603 1.00 94.69 294 SER A N 1
ATOM 2330 C CA . SER A 1 294 ? -3.283 5.101 18.243 1.00 94.69 294 SER A CA 1
ATOM 2331 C C . SER A 1 294 ? -4.522 5.997 18.333 1.00 94.69 294 SER A C 1
ATOM 2333 O O . SER A 1 294 ? -4.660 6.740 19.305 1.00 94.69 294 SER A O 1
ATOM 2335 N N . ILE A 1 295 ? -5.413 5.965 17.339 1.00 93.75 295 ILE A N 1
ATOM 2336 C CA . ILE A 1 295 ? -6.675 6.717 17.352 1.00 93.75 295 ILE A CA 1
ATOM 2337 C C . ILE A 1 295 ? -7.619 6.127 18.409 1.00 93.75 295 ILE A C 1
ATOM 2339 O O . ILE A 1 295 ? -8.209 6.884 19.192 1.00 93.75 295 ILE A O 1
ATOM 2343 N N . ALA A 1 296 ? -7.711 4.795 18.483 1.00 95.56 296 ALA A N 1
ATOM 2344 C CA . ALA A 1 296 ? -8.491 4.079 19.491 1.00 95.56 296 ALA A CA 1
ATOM 2345 C C . ALA A 1 296 ? -8.025 4.411 20.918 1.00 95.56 296 ALA A C 1
ATOM 2347 O O . ALA A 1 296 ? -8.844 4.754 21.773 1.00 95.56 296 ALA A O 1
ATOM 2348 N N . GLY A 1 297 ? -6.707 4.401 21.136 1.00 92.62 297 GLY A N 1
ATOM 2349 C CA . GLY A 1 297 ? -6.036 4.739 22.394 1.00 92.62 297 GLY A CA 1
ATOM 2350 C C . GLY A 1 297 ? -5.861 6.236 22.669 1.00 92.62 297 GLY A C 1
ATOM 2351 O O . GLY A 1 297 ? -5.002 6.624 23.459 1.00 92.62 297 GLY A O 1
ATOM 2352 N N . GLY A 1 298 ? -6.616 7.089 21.971 1.00 85.38 298 GLY A N 1
ATOM 2353 C CA . GLY A 1 298 ? -6.615 8.532 22.188 1.00 85.38 298 GLY A CA 1
ATOM 2354 C C . GLY A 1 298 ? -7.470 8.962 23.386 1.00 85.38 298 GLY A C 1
ATOM 2355 O O . GLY A 1 298 ? -7.710 8.222 24.329 1.00 85.38 298 GLY A O 1
ATOM 2356 N N . SER A 1 299 ? -7.987 10.184 23.321 1.00 73.94 299 SER A N 1
ATOM 2357 C CA . SER A 1 299 ? -8.784 10.822 24.369 1.00 73.94 299 SER A CA 1
ATOM 2358 C C . SER A 1 299 ? -9.951 9.981 24.917 1.00 73.94 299 SER A C 1
ATOM 2360 O O . SER A 1 299 ? -10.826 9.626 24.127 1.00 73.94 299 SER A O 1
ATOM 2362 N N . PHE A 1 300 ? -9.984 9.739 26.239 1.00 71.75 300 PHE A N 1
ATOM 2363 C CA . PHE A 1 300 ? -11.064 9.076 27.008 1.00 71.75 300 PHE A CA 1
ATOM 2364 C C . PHE A 1 300 ? -11.825 10.098 27.873 1.00 71.75 300 PHE A C 1
ATOM 2366 O O . PHE A 1 300 ? -11.179 10.908 28.535 1.00 71.75 300 PHE A O 1
ATOM 2373 N N . GLN A 1 301 ? -13.162 10.094 27.861 1.00 57.69 301 GLN A N 1
ATOM 2374 C CA . GLN A 1 301 ? -14.059 10.957 28.668 1.00 57.69 301 GLN A CA 1
ATOM 2375 C C . GLN A 1 301 ? -13.895 12.505 28.600 1.00 57.69 301 GLN A C 1
ATOM 2377 O O . GLN A 1 301 ? -14.761 13.200 29.125 1.00 57.69 301 GLN A O 1
ATOM 2382 N N . GLN A 1 302 ? -12.871 13.099 27.963 1.00 62.22 302 GLN A N 1
ATOM 2383 C CA . GLN A 1 302 ? -12.664 14.566 27.914 1.00 62.22 302 GLN A CA 1
ATOM 2384 C C . GLN A 1 302 ? -12.005 15.084 26.618 1.00 62.22 302 GLN A C 1
ATOM 2386 O O . GLN A 1 302 ? -11.249 14.363 25.963 1.00 62.22 302 GLN A O 1
ATOM 2391 N N . ASN A 1 303 ? -12.235 16.371 26.307 1.00 59.12 303 ASN A N 1
ATOM 2392 C CA . ASN A 1 303 ? -11.398 17.181 25.412 1.00 59.12 303 ASN A CA 1
ATOM 2393 C C . ASN A 1 303 ? -10.115 17.556 26.161 1.00 59.12 303 ASN A C 1
ATOM 2395 O O . ASN A 1 303 ? -10.107 18.453 27.002 1.00 59.12 303 ASN A O 1
ATOM 2399 N N . TRP A 1 304 ? -9.032 16.831 25.898 1.00 65.50 304 TRP A N 1
ATOM 2400 C CA . TRP A 1 304 ? -7.774 17.032 26.608 1.00 65.50 304 TRP A CA 1
ATOM 2401 C C . TRP A 1 304 ? -7.139 18.326 26.123 1.00 65.50 304 TRP A C 1
ATOM 2403 O O . TRP A 1 304 ? -6.694 18.414 24.979 1.00 65.50 304 TRP A O 1
ATOM 2413 N N . GLN A 1 305 ? -7.050 19.314 27.007 1.00 70.00 305 GLN A N 1
ATOM 2414 C CA . GLN A 1 305 ? -6.120 20.410 26.793 1.00 70.00 305 GLN A CA 1
ATOM 2415 C C . GLN A 1 305 ? -4.707 19.835 26.915 1.00 70.00 305 GLN A C 1
ATOM 2417 O O . GLN A 1 305 ? -4.337 19.270 27.948 1.00 70.00 305 GLN A O 1
ATOM 2422 N N . ILE A 1 306 ? -3.934 19.919 25.831 1.00 75.12 306 ILE A N 1
ATOM 2423 C CA . ILE A 1 306 ? -2.507 19.597 25.874 1.00 75.12 306 ILE A CA 1
ATOM 2424 C C . ILE A 1 306 ? -1.868 20.607 26.841 1.00 75.12 306 ILE A C 1
ATOM 2426 O O . ILE A 1 306 ? -2.098 21.808 26.665 1.00 75.12 306 ILE A O 1
ATOM 2430 N N . PRO A 1 307 ? -1.121 20.154 27.869 1.00 78.94 307 PRO A N 1
ATOM 2431 C CA . PRO A 1 307 ? -0.471 21.066 28.798 1.00 78.94 307 PRO A CA 1
ATOM 2432 C C . PRO A 1 307 ? 0.411 22.064 28.039 1.00 78.94 307 PRO A C 1
ATOM 2434 O O . PRO A 1 307 ? 0.977 21.732 26.998 1.00 78.94 307 PRO A O 1
ATOM 2437 N N . LYS A 1 308 ? 0.504 23.295 28.550 1.00 84.75 308 LYS A N 1
ATOM 2438 C CA . LYS A 1 308 ? 1.441 24.315 28.067 1.00 84.75 308 LYS A CA 1
ATOM 2439 C C . LYS A 1 308 ? 2.500 24.528 29.159 1.00 84.75 308 LYS A C 1
ATOM 2441 O O . LYS A 1 308 ? 2.109 24.952 30.246 1.00 84.75 308 LYS A O 1
ATOM 2446 N N . PRO A 1 309 ? 3.793 24.239 28.912 1.00 87.50 309 PRO A N 1
ATOM 2447 C CA . PRO A 1 309 ? 4.383 23.741 27.661 1.00 87.50 309 PRO A CA 1
ATOM 2448 C C . PRO A 1 309 ? 3.988 22.283 27.340 1.00 87.50 309 PRO A C 1
ATOM 2450 O O . PRO A 1 309 ? 3.649 21.529 28.258 1.00 87.50 309 PRO A O 1
ATOM 2453 N N . PRO A 1 310 ? 4.015 21.877 26.052 1.00 85.56 310 PRO A N 1
ATOM 2454 C CA . PRO A 1 310 ? 3.734 20.499 25.669 1.00 85.56 310 PRO A CA 1
ATOM 2455 C C . PRO A 1 310 ? 4.739 19.543 26.330 1.00 85.56 310 PRO A C 1
ATOM 2457 O O . PRO A 1 310 ? 5.905 19.901 26.508 1.00 85.56 310 PRO A O 1
ATOM 2460 N N . PRO A 1 311 ? 4.313 18.324 26.700 1.00 88.19 311 PRO A N 1
ATOM 2461 C CA . PRO A 1 311 ? 5.218 17.335 27.273 1.00 88.19 311 PRO A CA 1
ATOM 2462 C C . PRO A 1 311 ? 6.304 16.940 26.251 1.00 88.19 311 PRO A C 1
ATOM 2464 O O . PRO A 1 311 ? 6.023 16.972 25.051 1.00 88.19 311 PRO A O 1
ATOM 2467 N N . PRO A 1 312 ? 7.499 16.501 26.699 1.00 90.50 312 PRO A N 1
ATOM 2468 C CA . PRO A 1 312 ? 8.597 16.115 25.803 1.00 90.50 312 PRO A CA 1
ATOM 2469 C C . PRO A 1 312 ? 8.212 15.034 24.784 1.00 90.50 312 PRO A C 1
ATOM 2471 O O . PRO A 1 312 ? 8.649 15.076 23.640 1.00 90.50 312 PRO A O 1
ATOM 2474 N N . ASP A 1 313 ? 7.350 14.095 25.189 1.00 91.19 313 ASP A N 1
ATOM 2475 C CA . ASP A 1 313 ? 6.749 13.091 24.310 1.00 91.19 313 ASP A CA 1
ATOM 2476 C C . ASP A 1 313 ? 5.212 13.138 24.427 1.00 91.19 313 ASP A C 1
ATOM 2478 O O . ASP A 1 313 ? 4.613 12.483 25.293 1.00 91.19 313 ASP A O 1
ATOM 2482 N N . PRO A 1 314 ? 4.534 13.917 23.562 1.00 86.62 314 PRO A N 1
ATOM 2483 C CA . PRO A 1 314 ? 3.078 14.019 23.558 1.00 86.62 314 PRO A CA 1
ATOM 2484 C C . PRO A 1 314 ? 2.367 12.703 23.247 1.00 86.62 314 PRO A C 1
ATOM 2486 O O . PRO A 1 314 ? 1.220 12.524 23.658 1.00 86.62 314 PRO A O 1
ATOM 2489 N N . ALA A 1 315 ? 3.002 11.785 22.513 1.00 86.75 315 ALA A N 1
ATOM 2490 C CA . ALA A 1 315 ? 2.395 10.503 22.184 1.00 86.75 315 ALA A CA 1
ATOM 2491 C C . ALA A 1 315 ? 2.363 9.596 23.415 1.00 86.75 315 ALA A C 1
ATOM 2493 O O . ALA A 1 315 ? 1.282 9.131 23.788 1.00 86.75 315 ALA A O 1
ATOM 2494 N N . LYS A 1 316 ? 3.506 9.430 24.088 1.00 90.88 316 LYS A N 1
ATOM 2495 C CA . LYS A 1 316 ? 3.609 8.646 25.324 1.00 90.88 316 LYS A CA 1
ATOM 2496 C C . LYS A 1 316 ? 2.711 9.204 26.426 1.00 90.88 316 LYS A C 1
ATOM 2498 O O . LYS A 1 316 ? 1.954 8.455 27.037 1.00 90.88 316 LYS A O 1
ATOM 2503 N N . TRP A 1 317 ? 2.701 10.526 26.613 1.00 90.25 317 TRP A N 1
ATOM 2504 C CA . TRP A 1 317 ? 1.822 11.173 27.592 1.00 90.25 317 TRP A CA 1
ATOM 2505 C C . TRP A 1 317 ? 0.333 10.881 27.330 1.00 90.25 317 TRP A C 1
ATOM 2507 O O . TRP A 1 317 ? -0.408 10.555 28.260 1.00 90.25 317 TRP A O 1
ATOM 2517 N N . ARG A 1 318 ? -0.122 10.949 26.066 1.00 89.19 318 ARG A N 1
ATOM 2518 C CA . ARG A 1 318 ? -1.514 10.614 25.704 1.00 89.19 318 ARG A CA 1
ATOM 2519 C C . ARG A 1 318 ? -1.841 9.153 26.017 1.00 89.19 318 ARG A C 1
ATOM 2521 O O . ARG A 1 318 ? -2.900 8.885 26.582 1.00 89.19 318 ARG A O 1
ATOM 2528 N N . GLN A 1 319 ? -0.933 8.237 25.683 1.00 92.62 319 GLN A N 1
ATOM 2529 C CA . GLN A 1 319 ? -1.095 6.806 25.943 1.00 92.62 319 GLN A CA 1
ATOM 2530 C C . GLN A 1 319 ? -1.189 6.513 27.444 1.00 92.62 319 GLN A C 1
ATOM 2532 O O . GLN A 1 319 ? -2.130 5.859 27.881 1.00 92.62 319 GLN A O 1
ATOM 2537 N N . GLU A 1 320 ? -0.278 7.045 28.261 1.00 93.56 320 GLU A N 1
ATOM 2538 C CA . GLU A 1 320 ? -0.291 6.835 29.714 1.00 93.56 320 GLU A CA 1
ATOM 2539 C C . GLU A 1 320 ? -1.571 7.367 30.364 1.00 93.56 320 GLU A C 1
ATOM 2541 O O . GLU A 1 320 ? -2.158 6.702 31.220 1.00 93.56 320 GLU A O 1
ATOM 2546 N N . ARG A 1 321 ? -2.062 8.537 29.933 1.00 91.38 321 ARG A N 1
ATOM 2547 C CA . ARG A 1 321 ? -3.339 9.069 30.429 1.00 91.38 321 ARG A CA 1
ATOM 2548 C C . ARG A 1 321 ? -4.522 8.196 30.040 1.00 91.38 321 ARG A C 1
ATOM 2550 O O . ARG A 1 321 ? -5.380 7.963 30.889 1.00 91.38 321 ARG A O 1
ATOM 2557 N N . PHE A 1 322 ? -4.557 7.704 28.805 1.00 94.12 322 PHE A N 1
ATOM 2558 C CA . PHE A 1 322 ? -5.583 6.769 28.352 1.00 94.12 322 PHE A CA 1
ATOM 2559 C C . PHE A 1 322 ? -5.586 5.484 29.196 1.00 94.12 322 PHE A C 1
ATOM 2561 O O . PHE A 1 322 ? -6.623 5.099 29.737 1.00 94.12 322 PHE A O 1
ATOM 2568 N N . LEU A 1 323 ? -4.415 4.877 29.404 1.00 96.12 323 LEU A N 1
ATOM 2569 C CA . LEU A 1 323 ? -4.258 3.680 30.234 1.00 96.12 323 LEU A CA 1
ATOM 2570 C C . LEU A 1 323 ? -4.698 3.919 31.685 1.00 96.12 323 LEU A C 1
ATOM 2572 O O . LEU A 1 323 ? -5.432 3.114 32.256 1.00 96.12 323 LEU A O 1
ATOM 2576 N N . ASN A 1 324 ? -4.292 5.045 32.275 1.00 95.44 324 ASN A N 1
ATOM 2577 C CA . ASN A 1 324 ? -4.693 5.426 33.628 1.00 95.44 324 ASN A CA 1
ATOM 2578 C C . ASN A 1 324 ? -6.206 5.641 33.739 1.00 95.44 324 ASN A C 1
ATOM 2580 O O . ASN A 1 324 ? -6.802 5.264 34.747 1.00 95.44 324 ASN A O 1
ATOM 2584 N N . ALA A 1 325 ? -6.838 6.213 32.712 1.00 94.12 325 ALA A N 1
ATOM 2585 C CA . ALA A 1 325 ? -8.283 6.394 32.676 1.00 94.12 325 ALA A CA 1
ATOM 2586 C C . ALA A 1 325 ? -9.028 5.050 32.623 1.00 94.12 325 ALA A C 1
ATOM 2588 O O . ALA A 1 325 ? -9.971 4.861 33.390 1.00 94.12 325 ALA A O 1
ATOM 2589 N N . LEU A 1 326 ? -8.572 4.093 31.807 1.00 96.38 326 LEU A N 1
ATOM 2590 C CA . LEU A 1 326 ? -9.139 2.739 31.782 1.00 96.38 326 LEU A CA 1
ATOM 2591 C C . LEU A 1 326 ? -9.025 2.049 33.148 1.00 96.38 326 LEU A C 1
ATOM 2593 O O . LEU A 1 326 ? -10.019 1.541 33.664 1.00 96.38 326 LEU A O 1
ATOM 2597 N N . MET A 1 327 ? -7.843 2.088 33.773 1.00 97.19 327 MET A N 1
ATOM 2598 C CA . MET A 1 327 ? -7.622 1.468 35.087 1.00 97.19 327 MET A CA 1
ATOM 2599 C C . MET A 1 327 ? -8.507 2.082 36.178 1.00 97.19 327 MET A C 1
ATOM 2601 O O . MET A 1 327 ? -9.105 1.345 36.959 1.00 97.19 327 MET A O 1
ATOM 2605 N N . ARG A 1 328 ? -8.637 3.417 36.213 1.00 96.50 328 ARG A N 1
ATOM 2606 C CA . ARG A 1 328 ? -9.497 4.125 37.181 1.00 96.50 328 ARG A CA 1
ATOM 2607 C C . ARG A 1 328 ? -10.977 3.774 37.039 1.00 96.50 328 ARG A C 1
ATOM 2609 O O . ARG A 1 328 ? -11.693 3.810 38.030 1.00 96.50 328 ARG A O 1
ATOM 2616 N N . ASN A 1 329 ? -11.419 3.429 35.832 1.00 96.38 329 ASN A N 1
ATOM 2617 C CA . ASN A 1 329 ? -12.804 3.059 35.542 1.00 96.38 329 ASN A CA 1
ATOM 2618 C C . ASN A 1 329 ? -13.048 1.534 35.568 1.00 96.38 329 ASN A C 1
ATOM 2620 O O . ASN A 1 329 ? -14.100 1.081 35.126 1.00 96.38 329 ASN A O 1
ATOM 2624 N N . GLY A 1 330 ? -12.099 0.735 36.077 1.00 97.62 330 GLY A N 1
ATOM 2625 C CA . GLY A 1 330 ? -12.277 -0.712 36.249 1.00 97.62 330 GLY A CA 1
ATOM 2626 C C . GLY A 1 330 ? -12.063 -1.561 34.988 1.00 97.62 330 GLY A C 1
ATOM 2627 O O . GLY A 1 330 ? -12.517 -2.699 34.942 1.00 97.62 330 GLY A O 1
ATOM 2628 N N . PHE A 1 331 ? -11.376 -1.031 33.971 1.00 97.94 331 PHE A N 1
ATOM 2629 C CA . PHE A 1 331 ? -11.029 -1.742 32.731 1.00 97.94 331 PHE A CA 1
ATOM 2630 C C . PHE A 1 331 ? -9.553 -2.172 32.731 1.00 97.94 331 PHE A C 1
ATOM 2632 O O . PHE A 1 331 ? -8.770 -1.812 31.846 1.00 97.94 331 PHE A O 1
ATOM 2639 N N . GLN A 1 332 ? -9.118 -2.887 33.778 1.00 98.38 332 GLN A N 1
ATOM 2640 C CA . GLN A 1 332 ? -7.706 -3.257 33.949 1.00 98.38 332 GLN A CA 1
ATOM 2641 C C . GLN A 1 332 ? -7.212 -4.189 32.836 1.00 98.38 332 GLN A C 1
ATOM 2643 O O . GLN A 1 332 ? -6.073 -4.047 32.389 1.00 98.38 332 GLN A O 1
ATOM 2648 N N . ARG A 1 333 ? -8.057 -5.117 32.367 1.00 98.38 333 ARG A N 1
ATOM 2649 C CA . ARG A 1 333 ? -7.700 -6.066 31.303 1.00 98.38 333 ARG A CA 1
ATOM 2650 C C . ARG A 1 333 ? -7.420 -5.340 29.989 1.00 98.38 333 ARG A C 1
ATOM 2652 O O . ARG A 1 333 ? -6.408 -5.595 29.343 1.00 98.38 333 ARG A O 1
ATOM 2659 N N . GLU A 1 334 ? -8.291 -4.412 29.614 1.00 98.31 334 GLU A N 1
ATOM 2660 C CA . GLU A 1 334 ? -8.161 -3.608 28.402 1.00 98.31 334 GLU A CA 1
ATOM 2661 C C . GLU A 1 334 ? -6.957 -2.667 28.496 1.00 98.31 334 GLU A C 1
ATOM 2663 O O . GLU A 1 334 ? -6.199 -2.549 27.535 1.00 98.31 334 GLU A O 1
ATOM 2668 N N . ALA A 1 335 ? -6.715 -2.062 29.665 1.00 98.12 335 ALA A N 1
ATOM 2669 C CA . ALA A 1 335 ? -5.525 -1.245 29.894 1.00 98.12 335 ALA A CA 1
ATOM 2670 C C . ALA A 1 335 ? -4.229 -2.058 29.720 1.00 98.12 335 ALA A C 1
ATOM 2672 O O . ALA A 1 335 ? -3.289 -1.606 29.067 1.00 98.12 335 ALA A O 1
ATOM 2673 N N . GLN A 1 336 ? -4.168 -3.276 30.266 1.00 98.19 336 GLN A N 1
ATOM 2674 C CA . GLN A 1 336 ? -3.009 -4.156 30.092 1.00 98.19 336 GLN A CA 1
ATOM 2675 C C . GLN A 1 336 ? -2.802 -4.548 28.625 1.00 98.19 336 GLN A C 1
ATOM 2677 O O . GLN A 1 336 ? -1.667 -4.503 28.147 1.00 98.19 336 GLN A O 1
ATOM 2682 N N . TRP A 1 337 ? -3.880 -4.872 27.905 1.00 98.12 337 TRP A N 1
ATOM 2683 C CA . TRP A 1 337 ? -3.816 -5.183 26.477 1.00 98.12 337 TRP A CA 1
ATOM 2684 C C . TRP A 1 337 ? -3.278 -3.993 25.665 1.00 98.12 337 TRP A C 1
ATOM 2686 O O . TRP A 1 337 ? -2.300 -4.141 24.935 1.00 98.12 337 TRP A O 1
ATOM 2696 N N . PHE A 1 338 ? -3.825 -2.785 25.863 1.00 98.06 338 PHE A N 1
ATOM 2697 C CA . PHE A 1 338 ? -3.356 -1.578 25.168 1.00 98.06 338 PHE A CA 1
ATOM 2698 C C . PHE A 1 338 ? -1.900 -1.244 25.490 1.00 98.06 338 PHE A C 1
ATOM 2700 O O . PHE A 1 338 ? -1.164 -0.838 24.597 1.00 98.06 338 PHE A O 1
ATOM 2707 N N . ARG A 1 339 ? -1.459 -1.426 26.743 1.00 97.88 339 ARG A N 1
ATOM 2708 C CA . ARG A 1 339 ? -0.059 -1.200 27.127 1.00 97.88 339 ARG A CA 1
ATOM 2709 C C . ARG A 1 339 ? 0.881 -2.083 26.307 1.00 97.88 339 ARG A C 1
ATOM 2711 O O . ARG A 1 339 ? 1.840 -1.574 25.738 1.00 97.88 339 ARG A O 1
ATOM 2718 N N . LYS A 1 340 ? 0.593 -3.385 26.226 1.00 98.12 340 LYS A N 1
ATOM 2719 C CA . LYS A 1 340 ? 1.392 -4.324 25.426 1.00 98.12 340 LYS A CA 1
ATOM 2720 C C . LYS A 1 340 ? 1.353 -3.974 23.943 1.00 98.12 340 LYS A C 1
ATOM 2722 O O . LYS A 1 340 ? 2.380 -4.012 23.271 1.00 98.12 340 LYS A O 1
ATOM 2727 N N . GLU A 1 341 ? 0.183 -3.599 23.440 1.00 97.94 341 GLU A N 1
ATOM 2728 C CA . GLU A 1 341 ? 0.028 -3.241 22.036 1.00 97.94 341 GLU A CA 1
ATOM 2729 C C . GLU A 1 341 ? 0.770 -1.942 21.675 1.00 97.94 341 GLU A C 1
ATOM 2731 O O . GLU A 1 341 ? 1.387 -1.871 20.614 1.00 97.94 341 GLU A O 1
ATOM 2736 N N . PHE A 1 342 ? 0.816 -0.941 22.560 1.00 97.56 342 PHE A N 1
ATOM 2737 C CA . PHE A 1 342 ? 1.623 0.265 22.342 1.00 97.56 342 PHE A CA 1
ATOM 2738 C C . PHE A 1 342 ? 3.126 -0.032 22.269 1.00 97.56 342 PHE A C 1
ATOM 2740 O O . PHE A 1 342 ? 3.810 0.545 21.421 1.00 97.56 342 PHE A O 1
ATOM 2747 N N . GLU A 1 343 ? 3.636 -0.958 23.086 1.00 97.19 343 GLU A N 1
ATOM 2748 C CA . GLU A 1 343 ? 5.036 -1.395 22.988 1.00 97.19 343 GLU A CA 1
ATOM 2749 C C . GLU A 1 343 ? 5.313 -2.102 21.654 1.00 97.19 343 GLU A C 1
ATOM 2751 O O . GLU A 1 343 ? 6.297 -1.797 20.979 1.00 97.19 343 GLU A O 1
ATOM 2756 N N . ARG A 1 344 ? 4.398 -2.962 21.191 1.00 97.50 344 ARG A N 1
ATOM 2757 C CA . ARG A 1 344 ? 4.496 -3.602 19.867 1.00 97.50 344 ARG A CA 1
ATOM 2758 C C . ARG A 1 344 ? 4.456 -2.598 18.723 1.00 97.50 344 ARG A C 1
ATOM 2760 O O . ARG A 1 344 ? 5.209 -2.726 17.764 1.00 97.50 344 ARG A O 1
ATOM 2767 N N . MET A 1 345 ? 3.614 -1.572 18.819 1.00 96.50 345 MET A N 1
ATOM 2768 C CA . MET A 1 345 ? 3.593 -0.478 17.845 1.00 96.50 345 MET A CA 1
ATOM 2769 C C . MET A 1 345 ? 4.932 0.263 17.806 1.00 96.50 345 MET A C 1
ATOM 2771 O O . MET A 1 345 ? 5.409 0.605 16.725 1.00 96.50 345 MET A O 1
ATOM 2775 N N . LYS A 1 346 ? 5.541 0.519 18.969 1.00 95.81 346 LYS A N 1
ATOM 2776 C CA . LYS A 1 346 ? 6.856 1.162 19.062 1.00 95.81 346 LYS A CA 1
ATOM 2777 C C . LYS A 1 346 ? 7.943 0.293 18.426 1.00 95.81 346 LYS A C 1
ATOM 2779 O O . LYS A 1 346 ? 8.731 0.814 17.641 1.00 95.81 346 LYS A O 1
ATOM 2784 N N . GLN A 1 347 ? 7.935 -1.012 18.700 1.00 96.25 347 GLN A N 1
ATOM 2785 C CA . GLN A 1 347 ? 8.850 -1.975 18.084 1.00 96.25 347 GLN A CA 1
ATOM 2786 C C . GLN A 1 347 ? 8.685 -2.017 16.557 1.00 96.25 347 GLN A C 1
ATOM 2788 O O . GLN A 1 347 ? 9.659 -1.845 15.832 1.00 96.25 347 GLN A O 1
ATOM 2793 N N . ALA A 1 348 ? 7.451 -2.141 16.056 1.00 95.69 348 ALA A N 1
ATOM 2794 C CA . ALA A 1 348 ? 7.162 -2.135 14.621 1.00 95.69 348 ALA A CA 1
ATOM 2795 C C . ALA A 1 348 ? 7.671 -0.857 13.930 1.00 95.69 348 ALA A C 1
ATOM 2797 O O . ALA A 1 348 ? 8.288 -0.930 12.868 1.00 95.69 348 ALA A O 1
ATOM 2798 N N . LYS A 1 349 ? 7.472 0.320 14.545 1.00 94.12 349 LYS A N 1
ATOM 2799 C CA . LYS A 1 349 ? 8.010 1.591 14.029 1.00 94.12 349 LYS A CA 1
ATOM 2800 C C . LYS A 1 349 ? 9.536 1.615 14.004 1.00 94.12 349 LYS A C 1
ATOM 2802 O O . LYS A 1 349 ? 10.098 2.124 13.043 1.00 94.12 349 LYS A O 1
ATOM 2807 N N . ALA A 1 350 ? 10.196 1.086 15.033 1.00 93.50 350 ALA A N 1
ATOM 2808 C CA . ALA A 1 350 ? 11.655 1.034 15.090 1.00 93.50 350 ALA A CA 1
ATOM 2809 C C . ALA A 1 350 ? 12.234 0.124 13.993 1.00 93.50 350 ALA A C 1
ATOM 2811 O O . ALA A 1 350 ? 13.163 0.532 13.299 1.00 93.50 350 ALA A O 1
ATOM 2812 N N . ILE A 1 351 ? 11.637 -1.056 13.782 1.00 93.50 351 ILE A N 1
ATOM 2813 C CA . ILE A 1 351 ? 11.991 -1.962 12.676 1.00 93.50 351 ILE A CA 1
ATOM 2814 C C . ILE A 1 351 ? 11.785 -1.259 11.330 1.00 93.50 351 ILE A C 1
ATOM 2816 O O . ILE A 1 351 ? 12.676 -1.271 10.486 1.00 93.50 351 ILE A O 1
ATOM 2820 N N . SER A 1 352 ? 10.640 -0.594 11.155 1.00 90.50 352 SER A N 1
ATOM 2821 C CA . SER A 1 352 ? 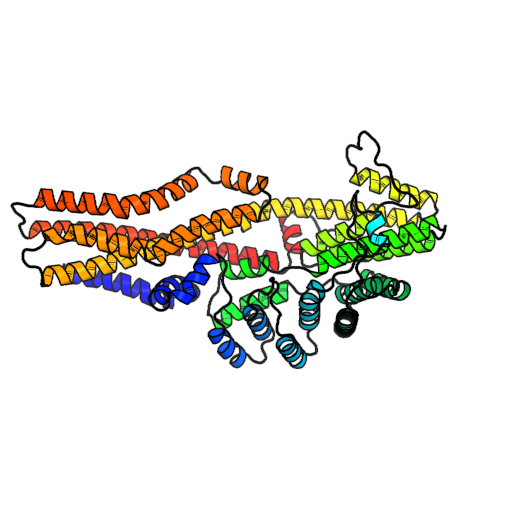10.308 0.123 9.917 1.00 90.50 352 SER A CA 1
ATOM 2822 C C . SER A 1 352 ? 11.277 1.271 9.630 1.00 90.50 352 SER A C 1
ATOM 2824 O O . SER A 1 352 ? 11.677 1.447 8.489 1.00 90.50 352 SER A O 1
ATOM 2826 N N . ALA A 1 353 ? 11.686 2.032 10.650 1.00 89.12 353 ALA A N 1
ATOM 2827 C CA . ALA A 1 353 ? 12.657 3.115 10.493 1.00 89.12 353 ALA A CA 1
ATOM 2828 C C . ALA A 1 353 ? 14.025 2.583 10.036 1.00 89.12 353 ALA A C 1
ATOM 2830 O O . ALA A 1 353 ? 14.578 3.082 9.062 1.00 89.12 353 ALA A O 1
ATOM 2831 N N . LYS A 1 354 ? 14.521 1.508 10.669 1.00 88.31 354 LYS A N 1
ATOM 2832 C CA . LYS A 1 354 ? 15.767 0.837 10.255 1.00 88.31 354 LYS A CA 1
ATOM 2833 C C . LYS A 1 354 ? 15.684 0.303 8.823 1.00 88.31 354 LYS A C 1
ATOM 2835 O O . LYS A 1 354 ? 16.639 0.417 8.061 1.00 88.31 354 LYS A O 1
ATOM 2840 N N . ALA A 1 355 ? 14.549 -0.296 8.464 1.00 85.00 355 ALA A N 1
ATOM 2841 C CA . ALA A 1 355 ? 14.330 -0.826 7.127 1.00 85.00 355 ALA A CA 1
ATOM 2842 C C . ALA A 1 355 ? 14.221 0.281 6.070 1.00 85.00 355 ALA A C 1
ATOM 2844 O O . ALA A 1 355 ? 14.758 0.115 4.981 1.00 85.00 355 ALA A O 1
ATOM 2845 N N . SER A 1 356 ? 13.589 1.413 6.395 1.00 82.50 356 SER A N 1
ATOM 2846 C CA . SER A 1 356 ? 13.504 2.581 5.511 1.00 82.50 356 SER A CA 1
ATOM 2847 C C . SER A 1 356 ? 14.892 3.103 5.151 1.00 82.50 356 SER A C 1
ATOM 2849 O O . SER A 1 356 ? 15.185 3.255 3.971 1.00 82.50 356 SER A O 1
ATOM 2851 N N . ASP A 1 357 ? 15.781 3.275 6.135 1.00 82.31 357 ASP A N 1
ATOM 2852 C CA . ASP A 1 357 ? 17.162 3.712 5.882 1.00 82.31 357 ASP A CA 1
ATOM 2853 C C . ASP A 1 357 ? 17.903 2.738 4.946 1.00 82.31 357 ASP A C 1
ATOM 2855 O O . ASP A 1 357 ? 18.674 3.136 4.064 1.00 82.31 357 ASP A O 1
ATOM 2859 N N . TRP A 1 358 ? 17.660 1.434 5.112 1.00 87.06 358 TRP A N 1
ATOM 2860 C CA . TRP A 1 358 ? 18.229 0.412 4.240 1.00 87.06 358 TRP A CA 1
ATOM 2861 C C . TRP A 1 358 ? 17.646 0.475 2.822 1.00 87.06 358 TRP A C 1
ATOM 2863 O O . TRP A 1 358 ? 18.404 0.436 1.854 1.00 87.06 358 TRP A O 1
ATOM 2873 N N . LEU A 1 359 ? 16.324 0.608 2.678 1.00 82.12 359 LEU A N 1
ATOM 2874 C CA . LEU A 1 359 ? 15.656 0.731 1.380 1.00 82.12 359 LEU A CA 1
ATOM 2875 C C . LEU A 1 359 ? 16.128 1.964 0.623 1.00 82.12 359 LEU A C 1
ATOM 2877 O O . LEU A 1 359 ? 16.430 1.868 -0.567 1.00 82.12 359 LEU A O 1
ATOM 2881 N N . ASP A 1 360 ? 16.245 3.096 1.311 1.00 78.31 360 ASP A N 1
ATOM 2882 C CA . ASP A 1 360 ? 16.745 4.339 0.737 1.00 78.31 360 ASP A CA 1
ATOM 2883 C C . ASP A 1 360 ? 18.137 4.125 0.133 1.00 78.31 360 ASP A C 1
ATOM 2885 O O . ASP A 1 360 ? 18.409 4.520 -1.001 1.00 78.31 360 ASP A O 1
ATOM 2889 N N . THR A 1 361 ? 19.010 3.430 0.863 1.00 81.19 361 THR A N 1
ATOM 2890 C CA . THR A 1 361 ? 20.416 3.236 0.485 1.00 81.19 361 THR A CA 1
ATOM 2891 C C . THR A 1 361 ? 20.653 2.105 -0.519 1.00 81.19 361 THR A C 1
ATOM 2893 O O . THR A 1 361 ? 21.531 2.236 -1.373 1.00 81.19 361 THR A O 1
ATOM 2896 N N . HIS A 1 362 ? 19.891 1.011 -0.458 1.00 81.88 362 HIS A N 1
ATOM 2897 C CA . HIS A 1 362 ? 20.149 -0.213 -1.231 1.00 81.88 362 HIS A CA 1
ATOM 2898 C C . HIS A 1 362 ? 19.141 -0.467 -2.354 1.00 81.88 362 HIS A C 1
ATOM 2900 O O . HIS A 1 362 ? 19.435 -1.241 -3.265 1.00 81.88 362 HIS A O 1
ATOM 2906 N N . ILE A 1 363 ? 17.976 0.183 -2.320 1.00 80.94 363 ILE A N 1
ATOM 2907 C CA . ILE A 1 363 ? 16.927 0.022 -3.329 1.00 80.94 363 ILE A CA 1
ATOM 2908 C C . ILE A 1 363 ? 16.677 1.339 -4.060 1.00 80.94 363 ILE A C 1
ATOM 2910 O O . ILE A 1 363 ? 16.920 1.414 -5.264 1.00 80.94 363 ILE A O 1
ATOM 2914 N N . LEU A 1 364 ? 16.245 2.387 -3.357 1.00 77.06 364 LEU A N 1
ATOM 2915 C CA . LEU A 1 364 ? 15.823 3.640 -3.984 1.00 77.06 364 LEU A CA 1
ATOM 2916 C C . LEU A 1 364 ? 17.000 4.406 -4.591 1.00 77.06 364 LEU A C 1
ATOM 2918 O O . LEU A 1 364 ? 16.916 4.807 -5.751 1.00 77.06 364 LEU A O 1
ATOM 2922 N N . ALA A 1 365 ? 18.120 4.556 -3.877 1.00 78.94 365 ALA A N 1
ATOM 2923 C CA . ALA A 1 365 ? 19.300 5.213 -4.436 1.00 78.94 365 ALA A CA 1
ATOM 2924 C C . ALA A 1 365 ? 19.887 4.444 -5.639 1.00 78.94 365 ALA A C 1
ATOM 2926 O O . ALA A 1 365 ? 20.111 5.071 -6.679 1.00 78.94 365 ALA A O 1
ATOM 2927 N N . PRO A 1 366 ? 20.090 3.109 -5.596 1.00 81.69 366 PRO A N 1
ATOM 2928 C CA . PRO A 1 366 ? 20.542 2.372 -6.772 1.00 81.69 366 PRO A CA 1
ATOM 2929 C C . PRO A 1 366 ? 19.525 2.372 -7.916 1.00 81.69 366 PRO A C 1
ATOM 2931 O O . PRO A 1 366 ? 19.942 2.390 -9.069 1.00 81.69 366 PRO A O 1
ATOM 2934 N N . PHE A 1 367 ? 18.218 2.403 -7.637 1.00 78.19 367 PHE A N 1
ATOM 2935 C CA . PHE A 1 367 ? 17.180 2.555 -8.660 1.00 78.19 367 PHE A CA 1
ATOM 2936 C C . PHE A 1 367 ? 17.214 3.940 -9.329 1.00 78.19 367 PHE A C 1
ATOM 2938 O O . PHE A 1 367 ? 17.151 4.043 -10.558 1.00 78.19 367 PHE A O 1
ATOM 2945 N N . ALA A 1 368 ? 17.383 5.010 -8.548 1.00 75.38 368 ALA A N 1
ATOM 2946 C CA . ALA A 1 368 ? 17.583 6.358 -9.074 1.00 75.38 368 ALA A CA 1
ATOM 2947 C C . ALA A 1 368 ? 18.844 6.416 -9.951 1.00 75.38 368 ALA A C 1
ATOM 2949 O O . ALA A 1 368 ? 18.807 6.925 -11.071 1.00 75.38 368 ALA A O 1
ATOM 2950 N N . TRP A 1 369 ? 19.940 5.799 -9.499 1.00 79.19 369 TRP A N 1
ATOM 2951 C CA . TRP A 1 369 ? 21.155 5.653 -10.298 1.00 79.19 369 TRP A CA 1
ATOM 2952 C C . TRP A 1 369 ? 20.941 4.830 -11.565 1.00 79.19 369 TRP A C 1
ATOM 2954 O O . TRP A 1 369 ? 21.417 5.230 -12.625 1.00 79.19 369 TRP A O 1
ATOM 2964 N N . LEU A 1 370 ? 20.224 3.706 -11.489 1.00 78.94 370 LEU A N 1
ATOM 2965 C CA . LEU A 1 370 ? 19.884 2.883 -12.649 1.00 78.94 370 LEU A CA 1
ATOM 2966 C C . LEU A 1 370 ? 19.128 3.719 -13.684 1.00 78.94 370 LEU A C 1
ATOM 2968 O O . LEU A 1 370 ? 19.452 3.654 -14.865 1.00 78.94 370 LEU A O 1
ATOM 2972 N N . SER A 1 371 ? 18.196 4.561 -13.236 1.00 72.94 371 SER A N 1
ATOM 2973 C CA . SER A 1 371 ? 17.468 5.493 -14.098 1.00 72.94 371 SER A CA 1
ATOM 2974 C C . SER A 1 371 ? 18.417 6.495 -14.770 1.00 72.94 371 SER A C 1
ATOM 2976 O O . SER A 1 371 ? 18.361 6.676 -15.984 1.00 72.94 371 SER A O 1
ATOM 2978 N N . VAL A 1 372 ? 19.353 7.099 -14.028 1.00 75.88 372 VAL A N 1
ATOM 2979 C CA . VAL A 1 372 ? 20.378 7.999 -14.599 1.00 75.88 372 VAL A CA 1
ATOM 2980 C C . VAL A 1 372 ? 21.229 7.291 -15.656 1.00 75.88 372 VAL A C 1
ATOM 2982 O O . VAL A 1 372 ? 21.410 7.812 -16.758 1.00 75.88 372 VAL A O 1
ATOM 2985 N N . TRP A 1 373 ? 21.711 6.084 -15.362 1.00 78.88 373 TRP A N 1
ATOM 2986 C CA . TRP A 1 373 ? 22.482 5.282 -16.314 1.00 78.88 373 TRP A CA 1
ATOM 2987 C C . TRP A 1 373 ? 21.658 4.880 -17.537 1.00 78.88 373 TRP A C 1
ATOM 2989 O O . TRP A 1 373 ? 22.185 4.860 -18.649 1.00 78.88 373 TRP A O 1
ATOM 2999 N N . HIS A 1 374 ? 20.369 4.599 -17.348 1.00 72.88 374 HIS A N 1
ATOM 3000 C CA . HIS A 1 374 ? 19.441 4.255 -18.417 1.00 72.88 374 HIS A CA 1
ATOM 3001 C C . HIS A 1 374 ? 19.359 5.405 -19.425 1.00 72.88 374 HIS A C 1
ATOM 3003 O O . HIS A 1 374 ? 19.519 5.223 -20.633 1.00 72.88 374 HIS A O 1
ATOM 3009 N N . MET A 1 375 ? 19.221 6.621 -18.904 1.00 70.31 375 MET A N 1
ATOM 3010 C CA . MET A 1 375 ? 19.188 7.843 -19.699 1.00 70.31 375 MET A CA 1
ATOM 3011 C C . MET A 1 375 ? 20.519 8.128 -20.393 1.00 70.31 375 MET A C 1
ATOM 3013 O O . MET A 1 375 ? 20.523 8.473 -21.575 1.00 70.31 375 MET A O 1
ATOM 3017 N N . LEU A 1 376 ? 21.649 7.911 -19.714 1.00 75.88 376 LEU A N 1
ATOM 3018 C CA . LEU A 1 376 ? 22.963 8.014 -20.347 1.00 75.88 376 LEU A CA 1
ATOM 3019 C C . LEU A 1 376 ? 23.112 7.013 -21.504 1.00 75.88 376 LEU A C 1
ATOM 3021 O O . LEU A 1 376 ? 23.601 7.381 -22.570 1.00 75.88 376 LEU A O 1
ATOM 3025 N N . GLY A 1 377 ? 22.643 5.775 -21.331 1.00 75.44 377 GLY A N 1
ATOM 3026 C CA . GLY A 1 377 ? 22.617 4.764 -22.388 1.00 75.44 377 GLY A CA 1
ATOM 3027 C C . GLY A 1 377 ? 21.825 5.223 -23.616 1.00 75.44 377 GLY A C 1
ATOM 3028 O O . GLY A 1 377 ? 22.337 5.148 -24.734 1.00 75.44 377 GLY A O 1
ATOM 3029 N N . MET A 1 378 ? 20.621 5.769 -23.417 1.00 70.56 378 MET A N 1
ATOM 3030 C CA . MET A 1 378 ? 19.809 6.326 -24.509 1.00 70.56 378 MET A CA 1
ATOM 3031 C C . MET A 1 378 ? 20.501 7.501 -25.214 1.00 70.56 378 MET A C 1
ATOM 3033 O O . MET A 1 378 ? 20.474 7.589 -26.443 1.00 70.56 378 MET A O 1
ATOM 3037 N N . LEU A 1 379 ? 21.164 8.385 -24.463 1.00 70.31 379 LEU A N 1
ATOM 3038 C CA . LEU A 1 379 ? 21.922 9.505 -25.024 1.00 70.31 379 LEU A CA 1
ATOM 3039 C C . LEU A 1 379 ? 23.107 9.025 -25.872 1.00 70.31 379 LEU A C 1
ATOM 3041 O O . LEU A 1 379 ? 23.276 9.474 -27.006 1.00 70.31 379 LEU A O 1
ATOM 3045 N N . LEU A 1 380 ? 23.896 8.080 -25.355 1.00 72.62 380 LEU A N 1
ATOM 3046 C CA . LEU A 1 380 ? 25.025 7.477 -26.068 1.00 72.62 380 LEU A CA 1
ATOM 3047 C C . LEU A 1 380 ? 24.569 6.780 -27.352 1.00 72.62 380 LEU A C 1
ATOM 3049 O O . LEU A 1 380 ? 25.197 6.936 -28.398 1.00 72.62 380 LEU A O 1
ATOM 3053 N N . GLN A 1 381 ? 23.444 6.067 -27.296 1.00 74.69 381 GLN A N 1
ATOM 3054 C CA . GLN A 1 381 ? 22.824 5.473 -28.473 1.00 74.69 381 GLN A CA 1
ATOM 3055 C C . GLN A 1 381 ? 22.423 6.536 -29.498 1.00 74.69 381 GLN A C 1
ATOM 3057 O O . GLN A 1 381 ? 22.723 6.385 -30.682 1.00 74.69 381 GLN A O 1
ATOM 3062 N N . GLY A 1 382 ? 21.791 7.625 -29.054 1.00 70.31 382 GLY A N 1
ATOM 3063 C CA . GLY A 1 382 ? 21.442 8.753 -29.913 1.00 70.31 382 GLY A CA 1
ATOM 3064 C C . GLY A 1 382 ? 22.662 9.353 -30.616 1.00 70.31 382 GLY A C 1
ATOM 3065 O O . GLY A 1 382 ? 22.602 9.598 -31.819 1.00 70.31 382 GLY A O 1
ATOM 3066 N N . ILE A 1 383 ? 23.776 9.537 -29.895 1.00 72.31 383 ILE A N 1
ATOM 3067 C CA . ILE A 1 383 ? 25.059 10.012 -30.446 1.00 72.31 383 ILE A CA 1
ATOM 3068 C C . ILE A 1 383 ? 25.621 9.022 -31.475 1.00 72.31 383 ILE A C 1
ATOM 3070 O O . ILE A 1 383 ? 26.045 9.423 -32.558 1.00 72.31 383 ILE A O 1
ATOM 3074 N N . LEU A 1 384 ? 25.620 7.722 -31.173 1.00 71.31 384 LEU A N 1
ATOM 3075 C CA . LEU A 1 384 ? 26.127 6.698 -32.090 1.00 71.31 384 LEU A CA 1
ATOM 3076 C C . LEU A 1 384 ? 25.313 6.630 -33.386 1.00 71.31 384 LEU A C 1
ATOM 3078 O O . LEU A 1 384 ? 25.891 6.533 -34.471 1.00 71.31 384 LEU A O 1
ATOM 3082 N N . LEU A 1 385 ? 23.984 6.720 -33.290 1.00 70.25 385 LEU A N 1
ATOM 3083 C CA . LEU A 1 385 ? 23.096 6.739 -34.451 1.00 70.25 385 LEU A CA 1
ATOM 3084 C C . LEU A 1 385 ? 23.341 7.975 -35.321 1.00 70.25 385 LEU A C 1
ATOM 3086 O O . LEU A 1 385 ? 23.491 7.843 -36.538 1.00 70.25 385 LEU A O 1
ATOM 3090 N N . SER A 1 386 ? 23.453 9.165 -34.724 1.00 67.75 386 SER A N 1
ATOM 3091 C CA . SER A 1 386 ? 23.738 10.387 -35.482 1.00 67.75 386 SER A CA 1
ATOM 3092 C C . SER A 1 386 ? 25.136 10.364 -36.104 1.00 67.75 386 SER A C 1
ATOM 3094 O O . SER A 1 386 ? 25.281 10.744 -37.266 1.00 67.75 386 SER A O 1
ATOM 3096 N N . MET A 1 387 ? 26.146 9.818 -35.420 1.00 69.25 387 MET A N 1
ATOM 3097 C CA . MET A 1 387 ? 27.465 9.562 -36.013 1.00 69.25 387 MET A CA 1
ATOM 3098 C C . MET A 1 387 ? 27.400 8.598 -37.205 1.00 69.25 387 MET A C 1
ATOM 3100 O O . MET A 1 387 ? 28.041 8.848 -38.228 1.00 69.25 387 MET A O 1
ATOM 3104 N N . GLY A 1 388 ? 26.609 7.527 -37.108 1.00 71.31 388 GLY A N 1
ATOM 3105 C CA . GLY A 1 388 ? 26.389 6.583 -38.205 1.00 71.31 388 GLY A CA 1
ATOM 3106 C C . GLY A 1 388 ? 25.760 7.249 -39.431 1.00 71.31 388 GLY A C 1
ATOM 3107 O O . GLY A 1 388 ? 26.254 7.083 -40.548 1.00 71.31 388 GLY A O 1
ATOM 3108 N N . VAL A 1 389 ? 24.725 8.070 -39.224 1.00 69.44 389 VAL A N 1
ATOM 3109 C CA . VAL A 1 389 ? 24.078 8.850 -40.292 1.00 69.44 389 VAL A CA 1
ATOM 3110 C C . VAL A 1 389 ? 25.058 9.840 -40.922 1.00 69.44 389 VAL A C 1
ATOM 3112 O O . VAL A 1 389 ? 25.169 9.877 -42.149 1.00 69.44 389 VAL A O 1
ATOM 3115 N N . MET A 1 390 ? 25.812 10.590 -40.105 1.00 65.50 390 MET A N 1
ATOM 3116 C CA . MET A 1 390 ? 26.845 11.517 -40.586 1.00 65.50 390 MET A CA 1
ATOM 3117 C C . MET A 1 390 ? 27.873 10.809 -41.463 1.00 65.50 390 MET A C 1
ATOM 3119 O O . MET A 1 390 ? 28.277 11.341 -42.494 1.00 65.50 390 MET A O 1
ATOM 3123 N N . TRP A 1 391 ? 28.278 9.599 -41.083 1.00 67.25 391 TRP A N 1
ATOM 3124 C CA . TRP A 1 391 ? 29.269 8.835 -41.827 1.00 67.25 391 TRP A CA 1
ATOM 3125 C C . TRP A 1 391 ? 28.747 8.338 -43.180 1.00 67.25 391 TRP A C 1
ATOM 3127 O O . TRP A 1 391 ? 29.410 8.540 -44.200 1.00 67.25 391 TRP A O 1
ATOM 3137 N N . VAL A 1 392 ? 27.552 7.734 -43.218 1.00 68.12 392 VAL A N 1
ATOM 3138 C CA . VAL A 1 392 ? 26.919 7.292 -44.477 1.00 68.12 392 VAL A CA 1
ATOM 3139 C C . VAL A 1 392 ? 26.761 8.474 -45.429 1.00 68.12 392 VAL A C 1
ATOM 3141 O O . VAL A 1 392 ? 27.089 8.376 -46.612 1.00 68.12 392 VAL A O 1
ATOM 3144 N N . TRP A 1 393 ? 26.330 9.620 -44.908 1.00 64.69 393 TRP A N 1
ATOM 3145 C CA . TRP A 1 393 ? 26.202 10.835 -45.700 1.00 64.69 393 TRP A CA 1
ATOM 3146 C C . TRP A 1 393 ? 27.541 11.391 -46.166 1.00 64.69 393 TRP A C 1
ATOM 3148 O O . TRP A 1 393 ? 27.647 11.749 -47.333 1.00 64.69 393 TRP A O 1
ATOM 3158 N N . ALA A 1 394 ? 28.574 11.415 -45.321 1.00 64.75 394 ALA A N 1
ATOM 3159 C CA . ALA A 1 394 ? 29.917 11.828 -45.722 1.00 64.75 394 ALA A CA 1
ATOM 3160 C C . ALA A 1 394 ? 30.461 10.952 -46.860 1.00 64.75 394 ALA A C 1
ATOM 3162 O O . ALA A 1 394 ? 31.084 11.468 -47.783 1.00 64.75 394 ALA A O 1
ATOM 3163 N N . LEU A 1 395 ? 30.174 9.647 -46.849 1.00 64.25 395 LEU A N 1
ATOM 3164 C CA . LEU A 1 395 ? 30.521 8.747 -47.951 1.00 64.25 395 LEU A CA 1
ATOM 3165 C C . LEU A 1 395 ? 29.749 9.054 -49.240 1.00 64.25 395 LEU A C 1
ATOM 3167 O O . LEU A 1 395 ? 30.340 9.040 -50.320 1.00 64.25 395 LEU A O 1
ATOM 3171 N N . LEU A 1 396 ? 28.446 9.330 -49.152 1.00 65.06 396 LEU A N 1
ATOM 3172 C CA . LEU A 1 396 ? 27.622 9.703 -50.311 1.00 65.06 396 LEU A CA 1
ATOM 3173 C C . LEU A 1 396 ? 28.024 11.074 -50.878 1.00 65.06 396 LEU A C 1
ATOM 3175 O O . LEU A 1 396 ? 28.102 11.244 -52.093 1.00 65.06 396 LEU A O 1
ATOM 3179 N N . ALA A 1 397 ? 28.325 12.026 -49.997 1.00 63.34 397 ALA A N 1
ATOM 3180 C CA . ALA A 1 397 ? 28.823 13.357 -50.308 1.00 63.34 397 ALA A CA 1
ATOM 3181 C C . ALA A 1 397 ? 30.208 13.292 -50.956 1.00 63.34 397 ALA A C 1
ATOM 3183 O O . ALA A 1 397 ? 30.393 13.865 -52.021 1.00 63.34 397 ALA A O 1
ATOM 3184 N N . ALA A 1 398 ? 31.149 12.531 -50.392 1.00 64.50 398 ALA A N 1
ATOM 3185 C CA . ALA A 1 398 ? 32.474 12.327 -50.978 1.00 64.50 398 ALA A CA 1
ATOM 3186 C C . ALA A 1 398 ? 32.408 11.701 -52.381 1.00 64.50 398 ALA A C 1
ATOM 3188 O O . ALA A 1 398 ? 33.279 11.956 -53.202 1.00 64.50 398 ALA A O 1
ATOM 3189 N N . ARG A 1 399 ? 31.359 10.919 -52.674 1.00 68.56 399 ARG A N 1
ATOM 3190 C CA . ARG A 1 399 ? 31.101 10.366 -54.013 1.00 68.56 399 ARG A CA 1
ATOM 3191 C C . ARG A 1 399 ? 30.446 11.346 -54.995 1.00 68.56 399 ARG A C 1
ATOM 3193 O O . ARG A 1 399 ? 30.494 11.083 -56.188 1.00 68.56 399 ARG A O 1
ATOM 3200 N N . ARG A 1 400 ? 29.789 12.417 -54.530 1.00 67.81 400 ARG A N 1
ATOM 3201 C CA . ARG A 1 400 ? 29.007 13.351 -55.378 1.00 67.81 400 ARG A CA 1
ATOM 3202 C C . ARG A 1 400 ? 29.531 14.788 -55.413 1.00 67.81 400 ARG A C 1
ATOM 3204 O O . ARG A 1 400 ? 29.172 15.536 -56.314 1.00 67.81 400 ARG A O 1
ATOM 3211 N N . LEU A 1 401 ? 30.324 15.200 -54.429 1.00 62.59 401 LEU A N 1
ATOM 3212 C CA . LEU A 1 401 ? 30.793 16.570 -54.227 1.00 62.59 401 LEU A CA 1
ATOM 3213 C C . LEU A 1 401 ? 32.306 16.646 -54.451 1.00 62.59 401 LEU A C 1
ATOM 3215 O O . LEU A 1 401 ? 33.058 17.024 -53.553 1.00 62.59 401 LEU A O 1
ATOM 3219 N N . GLU A 1 402 ? 32.764 16.301 -55.653 1.00 62.31 402 GLU A N 1
ATOM 3220 C CA . GLU A 1 402 ? 34.138 16.599 -56.062 1.00 62.31 402 GLU A CA 1
ATOM 3221 C C . GLU A 1 402 ? 34.345 18.129 -56.022 1.00 62.31 402 GLU A C 1
ATOM 3223 O O . GLU A 1 402 ? 33.706 18.887 -56.749 1.00 62.31 402 GLU A O 1
ATOM 3228 N N . GLY A 1 403 ? 35.171 18.609 -55.083 1.00 65.19 403 GLY A N 1
ATOM 3229 C CA . GLY A 1 403 ? 35.575 20.019 -54.972 1.00 65.19 403 GLY A CA 1
ATOM 3230 C C . GLY A 1 403 ? 34.726 20.946 -54.080 1.00 65.19 403 GLY A C 1
ATOM 3231 O O . GLY A 1 403 ? 35.126 22.087 -53.865 1.00 65.19 403 GLY A O 1
ATOM 3232 N N . LYS A 1 404 ? 33.603 20.501 -53.493 1.00 69.50 404 LYS A N 1
ATOM 3233 C CA . LYS A 1 404 ? 32.692 21.362 -52.684 1.00 69.50 404 LYS A CA 1
ATOM 3234 C C . LYS A 1 404 ? 32.733 21.096 -51.173 1.00 69.50 404 LYS A C 1
ATOM 3236 O O . LYS A 1 404 ? 31.723 21.155 -50.476 1.00 69.50 404 LYS A O 1
ATOM 3241 N N . TRP A 1 405 ? 33.919 20.823 -50.647 1.00 62.31 405 TRP A N 1
ATOM 3242 C CA . TRP A 1 405 ? 34.162 20.497 -49.236 1.00 62.31 405 TRP A CA 1
ATOM 3243 C C . TRP A 1 405 ? 33.849 21.641 -48.251 1.00 62.31 405 TRP A C 1
ATOM 3245 O O . TRP A 1 405 ? 33.647 21.398 -47.063 1.00 62.31 405 TRP A O 1
ATOM 3255 N N . TRP A 1 406 ? 33.746 22.883 -48.734 1.00 62.84 406 TRP A N 1
ATOM 3256 C CA . TRP A 1 406 ? 33.390 24.057 -47.928 1.00 62.84 406 TRP A CA 1
ATOM 3257 C C . TRP A 1 406 ? 31.945 24.041 -47.400 1.00 62.84 406 TRP A C 1
ATOM 3259 O O . TRP A 1 406 ? 31.628 24.814 -46.502 1.00 62.84 406 TRP A O 1
ATOM 3269 N N . LEU A 1 407 ? 31.077 23.154 -47.904 1.00 64.19 407 LEU A N 1
ATOM 3270 C CA . LEU A 1 407 ? 29.711 22.969 -47.394 1.00 64.19 407 LEU A CA 1
ATOM 3271 C C . LEU A 1 407 ? 29.646 22.132 -46.101 1.00 64.19 407 LEU A C 1
ATOM 3273 O O . LEU A 1 407 ? 28.611 22.121 -45.437 1.00 64.19 407 LEU A O 1
ATOM 3277 N N . ALA A 1 408 ? 30.736 21.462 -45.710 1.00 59.22 408 ALA A N 1
ATOM 3278 C CA . ALA A 1 408 ? 30.784 20.596 -44.528 1.00 59.22 408 ALA A CA 1
ATOM 3279 C C . ALA A 1 408 ? 30.392 21.277 -43.188 1.00 59.22 408 ALA A C 1
ATOM 3281 O O . ALA A 1 408 ? 29.682 20.640 -42.409 1.00 59.22 408 ALA A O 1
ATOM 3282 N N . PRO A 1 409 ? 30.766 22.544 -42.894 1.00 57.25 409 PRO A N 1
ATOM 3283 C CA . PRO A 1 409 ? 30.412 23.205 -41.632 1.00 57.25 409 PRO A CA 1
ATOM 3284 C C . PRO A 1 409 ? 28.921 23.555 -41.529 1.00 57.25 409 PRO A C 1
ATOM 3286 O O . PRO A 1 409 ? 28.301 23.285 -40.503 1.00 57.25 409 PRO A O 1
ATOM 3289 N N . LEU A 1 410 ? 28.324 24.090 -42.605 1.00 60.75 410 LEU A N 1
ATOM 3290 C CA . LEU A 1 410 ? 26.877 24.357 -42.690 1.00 60.75 410 LEU A CA 1
ATOM 3291 C C . LEU A 1 410 ? 26.066 23.069 -42.488 1.00 60.75 410 LEU A C 1
ATOM 3293 O O . LEU A 1 410 ? 25.005 23.076 -41.868 1.00 60.75 410 LEU A O 1
ATOM 3297 N N . PHE A 1 411 ? 26.610 21.944 -42.951 1.00 59.31 411 PHE A N 1
ATOM 3298 C CA . PHE A 1 411 ? 26.031 20.623 -42.746 1.00 59.31 411 PHE A CA 1
ATOM 3299 C C . PHE A 1 411 ? 26.165 20.116 -41.304 1.00 59.31 411 PHE A C 1
ATOM 3301 O O . PHE A 1 411 ? 25.210 19.555 -40.772 1.00 59.31 411 PHE A O 1
ATOM 3308 N N . GLY A 1 412 ? 27.309 20.343 -40.650 1.00 61.03 412 GLY A N 1
ATOM 3309 C CA . GLY A 1 412 ? 27.500 20.026 -39.230 1.00 61.03 412 GLY A CA 1
ATOM 3310 C C . GLY A 1 412 ? 26.489 20.748 -38.335 1.00 61.03 412 GLY A C 1
ATOM 3311 O O . GLY A 1 412 ? 25.934 20.142 -37.422 1.00 61.03 412 GLY A O 1
ATOM 3312 N N . VAL A 1 413 ? 26.169 22.001 -38.667 1.00 59.91 413 VAL A N 1
ATOM 3313 C CA . VAL A 1 413 ? 25.107 22.776 -38.006 1.00 59.91 413 VAL A CA 1
ATOM 3314 C C . VAL A 1 413 ? 23.721 22.175 -38.272 1.00 59.91 413 VAL A C 1
ATOM 3316 O O . VAL A 1 413 ? 22.942 22.014 -37.337 1.00 59.91 413 VAL A O 1
ATOM 3319 N N . GLY A 1 414 ? 23.418 21.773 -39.511 1.00 64.75 414 GLY A N 1
ATOM 3320 C CA . GLY A 1 414 ? 22.152 21.108 -39.849 1.00 64.75 414 GLY A CA 1
ATOM 3321 C C . GLY A 1 414 ? 21.945 19.776 -39.116 1.00 64.75 414 GLY A C 1
ATOM 3322 O O . GLY A 1 414 ? 20.842 19.491 -38.656 1.00 64.75 414 GLY A O 1
ATOM 3323 N N . VAL A 1 415 ? 23.005 18.982 -38.940 1.00 60.69 415 VAL A N 1
ATOM 3324 C CA . VAL A 1 415 ? 22.956 17.722 -38.179 1.00 60.69 415 VAL A CA 1
ATOM 3325 C C . VAL A 1 415 ? 22.858 17.968 -36.675 1.00 60.69 415 VAL A C 1
ATOM 3327 O O . VAL A 1 415 ? 22.092 17.282 -36.005 1.00 60.69 415 VAL A O 1
ATOM 3330 N N . ALA A 1 416 ? 23.583 18.952 -36.138 1.00 59.47 416 ALA A N 1
ATOM 3331 C CA . ALA A 1 416 ? 23.455 19.345 -34.737 1.00 59.47 416 ALA A CA 1
ATOM 3332 C C . ALA A 1 416 ? 22.035 19.839 -34.423 1.00 59.47 416 ALA A C 1
ATOM 3334 O O . ALA A 1 416 ? 21.481 19.476 -33.390 1.00 59.47 416 ALA A O 1
ATOM 3335 N N . LEU A 1 417 ? 21.413 20.588 -35.341 1.00 59.38 417 LEU A N 1
ATOM 3336 C CA . LEU A 1 417 ? 20.009 20.990 -35.250 1.00 59.38 417 LEU A CA 1
ATOM 3337 C C . LEU A 1 417 ? 19.064 19.793 -35.363 1.00 59.38 417 LEU A C 1
ATOM 3339 O O . LEU A 1 417 ? 18.165 19.673 -34.543 1.00 59.38 417 LEU A O 1
ATOM 3343 N N . LEU A 1 418 ? 19.281 18.872 -36.307 1.00 59.41 418 LEU A N 1
ATOM 3344 C CA . LEU A 1 418 ? 18.496 17.635 -36.407 1.00 59.41 418 LEU A CA 1
ATOM 3345 C C . LEU A 1 418 ? 18.619 16.763 -35.156 1.00 59.41 418 LEU A C 1
ATOM 3347 O O . LEU A 1 418 ? 17.649 16.117 -34.791 1.00 59.41 418 LEU A O 1
ATOM 3351 N N . TRP A 1 419 ? 19.776 16.753 -34.491 1.00 63.47 419 TRP A N 1
ATOM 3352 C CA . TRP A 1 419 ? 19.994 16.036 -33.235 1.00 63.47 419 TRP A CA 1
ATOM 3353 C C . TRP A 1 419 ? 19.371 16.765 -32.036 1.00 63.47 419 TRP A C 1
ATOM 3355 O O . TRP A 1 419 ? 18.701 16.129 -31.225 1.00 63.47 419 TRP A O 1
ATOM 3365 N N . ALA A 1 420 ? 19.499 18.090 -31.950 1.00 56.59 420 ALA A N 1
ATOM 3366 C CA . ALA A 1 420 ? 18.849 18.906 -30.922 1.00 56.59 420 ALA A CA 1
ATOM 3367 C C . ALA A 1 420 ? 17.315 18.862 -31.029 1.00 56.59 420 ALA A C 1
ATOM 3369 O O . ALA A 1 420 ? 16.620 18.837 -30.017 1.00 56.59 420 ALA A O 1
ATOM 3370 N N . LEU A 1 421 ? 16.797 18.793 -32.257 1.00 55.72 421 LEU A N 1
ATOM 3371 C CA . LEU A 1 421 ? 15.383 18.589 -32.573 1.00 55.72 421 LEU A CA 1
ATOM 3372 C C . LEU A 1 421 ? 14.996 17.104 -32.604 1.00 55.72 421 LEU A C 1
ATOM 3374 O O . LEU A 1 421 ? 13.820 16.782 -32.768 1.00 55.72 421 LEU A O 1
ATOM 3378 N N . SER A 1 422 ? 15.961 16.189 -32.458 1.00 59.44 422 SER A N 1
ATOM 3379 C CA . SER A 1 422 ? 15.668 14.762 -32.422 1.00 59.44 422 SER A CA 1
ATOM 3380 C C . SER A 1 422 ? 15.001 14.395 -31.096 1.00 59.44 422 SER A C 1
ATOM 3382 O O . SER A 1 422 ? 15.211 15.062 -30.077 1.00 59.44 422 SER A O 1
ATOM 3384 N N . PRO A 1 423 ? 14.282 13.268 -31.070 1.00 51.69 423 PRO A N 1
ATOM 3385 C CA . PRO A 1 423 ? 13.795 12.643 -29.846 1.00 51.69 423 PRO A CA 1
ATOM 3386 C C . PRO A 1 423 ? 14.853 12.464 -28.744 1.00 51.69 423 PRO A C 1
ATOM 3388 O O . PRO A 1 423 ? 14.523 12.522 -27.566 1.00 51.69 423 PRO A O 1
ATOM 3391 N N . ALA A 1 424 ? 16.133 12.287 -29.103 1.00 52.84 424 ALA A N 1
ATOM 3392 C CA . ALA A 1 424 ? 17.230 12.205 -28.137 1.00 52.84 424 ALA A CA 1
ATOM 3393 C C . ALA A 1 424 ? 17.536 13.566 -27.483 1.00 52.84 424 ALA A C 1
ATOM 3395 O O . ALA A 1 424 ? 17.795 13.626 -26.285 1.00 52.84 424 ALA A O 1
ATOM 3396 N N . GLY A 1 425 ? 17.454 14.662 -28.244 1.00 56.00 425 GLY A N 1
ATOM 3397 C CA . GLY A 1 425 ? 17.562 16.022 -27.708 1.00 56.00 425 GLY A CA 1
ATOM 3398 C C . GLY A 1 425 ? 16.372 16.389 -26.816 1.00 56.00 425 GLY A C 1
ATOM 3399 O O . GLY A 1 425 ? 16.550 16.967 -25.745 1.00 56.00 425 GLY A O 1
ATOM 3400 N N . THR A 1 426 ? 15.161 15.971 -27.195 1.00 58.88 426 THR A N 1
ATOM 3401 C CA . THR A 1 426 ? 13.948 16.155 -26.375 1.00 58.88 426 THR A CA 1
ATOM 3402 C C . THR A 1 426 ? 13.966 15.299 -25.108 1.00 58.88 426 THR A C 1
ATOM 3404 O O . THR A 1 426 ? 13.604 15.808 -24.055 1.00 58.88 426 THR A O 1
ATOM 3407 N N . LEU A 1 427 ? 14.483 14.066 -25.159 1.00 55.31 427 LEU A N 1
ATOM 3408 C CA . LEU A 1 427 ? 14.738 13.213 -23.986 1.00 55.31 427 LEU A CA 1
ATOM 3409 C C . LEU A 1 427 ? 15.609 13.904 -22.928 1.00 55.31 427 LEU A C 1
ATOM 3411 O O . LEU A 1 427 ? 15.308 13.826 -21.739 1.00 55.31 427 LEU A O 1
ATOM 3415 N N . VAL A 1 428 ? 16.660 14.618 -23.344 1.00 57.03 428 VAL A N 1
ATOM 3416 C CA . VAL A 1 428 ? 17.539 15.364 -22.424 1.00 57.03 428 VAL A CA 1
ATOM 3417 C C . VAL A 1 428 ? 16.806 16.534 -21.764 1.00 57.03 428 VAL A C 1
ATOM 3419 O O . VAL A 1 428 ? 16.975 16.772 -20.568 1.00 57.03 428 VAL A O 1
ATOM 3422 N N . VAL A 1 429 ? 15.972 17.255 -22.518 1.00 54.69 429 VAL A N 1
ATOM 3423 C CA . VAL A 1 429 ? 15.171 18.371 -21.986 1.00 54.69 429 VAL A CA 1
ATOM 3424 C C . VAL A 1 429 ? 14.092 17.860 -21.029 1.00 54.69 429 VAL A C 1
ATOM 3426 O O . VAL A 1 429 ? 13.986 18.357 -19.908 1.00 54.69 429 VAL A O 1
ATOM 3429 N N . SER A 1 430 ? 13.351 16.822 -21.424 1.00 54.09 430 SER A N 1
ATOM 3430 C CA . SER A 1 430 ? 12.333 16.184 -20.588 1.00 54.09 430 SER A CA 1
ATOM 3431 C C . SER A 1 430 ? 12.929 15.574 -19.322 1.00 54.09 430 SER A C 1
ATOM 3433 O O . SER A 1 430 ? 12.313 15.676 -18.272 1.00 54.09 430 SER A O 1
ATOM 3435 N N . PHE A 1 431 ? 14.162 15.059 -19.356 1.00 55.91 431 PHE A N 1
ATOM 3436 C CA . PHE A 1 431 ? 14.874 14.620 -18.152 1.00 55.91 431 PHE A CA 1
ATOM 3437 C C . PHE A 1 431 ? 15.123 15.760 -17.153 1.00 55.91 431 PHE A C 1
ATOM 3439 O O . PHE A 1 431 ? 14.923 15.590 -15.948 1.00 55.91 431 PHE A O 1
ATOM 3446 N N . GLY A 1 432 ? 15.513 16.941 -17.642 1.00 54.34 432 GLY A N 1
ATOM 3447 C CA . GLY A 1 432 ? 15.653 18.130 -16.802 1.00 54.34 432 GLY A CA 1
ATOM 3448 C C . GLY A 1 432 ? 14.348 18.507 -16.089 1.00 54.34 432 GLY A C 1
ATOM 3449 O O . GLY A 1 432 ? 14.385 18.978 -14.950 1.00 54.34 432 GLY A O 1
ATOM 3450 N N . GLU A 1 433 ? 13.203 18.259 -16.729 1.00 51.72 433 GLU A N 1
ATOM 3451 C CA . GLU A 1 433 ? 11.869 18.457 -16.154 1.00 51.72 433 GLU A CA 1
ATOM 3452 C C . GLU A 1 433 ? 11.441 17.304 -15.234 1.00 51.72 433 GLU A C 1
ATOM 3454 O O . GLU A 1 433 ? 10.927 17.566 -14.148 1.00 51.72 433 GLU A O 1
ATOM 3459 N N . SER A 1 434 ? 11.715 16.044 -15.585 1.00 52.31 434 SER A N 1
ATOM 3460 C CA . SER A 1 434 ? 11.405 14.877 -14.750 1.00 52.31 434 SER A CA 1
ATOM 3461 C C . SER A 1 434 ? 12.193 14.874 -13.441 1.00 52.31 434 SER A C 1
ATOM 3463 O O . SER A 1 434 ? 11.624 14.542 -12.407 1.00 52.31 434 SER A O 1
ATOM 3465 N N . LEU A 1 435 ? 13.457 15.318 -13.433 1.00 53.78 435 LEU A N 1
ATOM 3466 C CA . LEU A 1 435 ? 14.216 15.518 -12.190 1.00 53.78 435 LEU A CA 1
ATOM 3467 C C . LEU A 1 435 ? 13.590 16.594 -11.294 1.00 53.78 435 LEU A C 1
ATOM 3469 O O . LEU A 1 435 ? 13.581 16.445 -10.073 1.00 53.78 435 LEU A O 1
ATOM 3473 N N . ARG A 1 436 ? 13.039 17.666 -11.882 1.00 51.06 436 ARG A N 1
ATOM 3474 C CA . ARG A 1 436 ? 12.285 18.682 -11.126 1.00 51.06 436 ARG A CA 1
ATOM 3475 C C . ARG A 1 436 ? 10.966 18.120 -10.598 1.00 51.06 436 ARG A C 1
ATOM 3477 O O . ARG A 1 436 ? 10.607 18.416 -9.468 1.00 51.06 436 ARG A O 1
ATOM 3484 N N . GLY A 1 437 ? 10.273 17.304 -11.393 1.00 46.59 437 GLY A N 1
ATOM 3485 C CA . GLY A 1 437 ? 9.058 16.596 -10.989 1.00 46.59 437 GLY A CA 1
ATOM 3486 C C . GLY A 1 437 ? 9.307 15.638 -9.828 1.00 46.59 437 GLY A C 1
ATOM 3487 O O . GLY A 1 437 ? 8.597 15.691 -8.832 1.00 46.59 437 GLY A O 1
ATOM 3488 N N . PHE A 1 438 ? 10.365 14.831 -9.907 1.00 46.94 438 PHE A N 1
ATOM 3489 C CA . PHE A 1 438 ? 10.754 13.903 -8.847 1.00 46.94 438 PHE A CA 1
ATOM 3490 C C . PHE A 1 438 ? 11.082 14.638 -7.540 1.00 46.94 438 PHE A C 1
ATOM 3492 O O . PHE A 1 438 ? 10.634 14.222 -6.478 1.00 46.94 438 PHE A O 1
ATOM 3499 N N . ALA A 1 439 ? 11.758 15.791 -7.624 1.00 44.88 439 ALA A N 1
ATOM 3500 C CA . ALA A 1 439 ? 12.015 16.654 -6.471 1.00 44.88 439 ALA A CA 1
ATOM 3501 C C . ALA A 1 439 ? 10.743 17.271 -5.848 1.00 44.88 439 ALA A C 1
ATOM 3503 O O . ALA A 1 439 ? 10.783 17.677 -4.691 1.00 44.88 439 ALA A O 1
ATOM 3504 N N . MET A 1 440 ? 9.620 17.335 -6.578 1.00 39.69 440 MET A N 1
ATOM 3505 C CA . MET A 1 440 ? 8.337 17.849 -6.073 1.00 39.69 440 MET A CA 1
ATOM 3506 C C . MET A 1 440 ? 7.475 16.794 -5.354 1.00 39.69 440 MET A C 1
ATOM 3508 O O . MET A 1 440 ? 6.593 17.174 -4.588 1.00 39.69 440 MET A O 1
ATOM 3512 N N . PHE A 1 441 ? 7.697 15.491 -5.571 1.00 37.75 441 PHE A N 1
ATOM 3513 C CA . PHE A 1 441 ? 6.888 14.416 -4.960 1.00 37.75 441 PHE A CA 1
ATOM 3514 C C . PHE A 1 441 ? 7.379 13.953 -3.583 1.00 37.75 441 PHE A C 1
ATOM 3516 O O . PHE A 1 441 ? 6.693 13.200 -2.893 1.00 37.75 441 PHE A O 1
ATOM 3523 N N . THR A 1 442 ? 8.551 14.410 -3.170 1.00 42.31 442 THR A N 1
ATOM 3524 C CA . THR A 1 442 ? 9.204 14.036 -1.916 1.00 42.31 442 THR A CA 1
ATOM 3525 C C . THR A 1 442 ? 9.384 15.276 -1.056 1.00 42.31 442 THR A C 1
ATOM 3527 O O . THR A 1 442 ? 9.900 16.280 -1.542 1.00 42.31 442 THR A O 1
ATOM 3530 N N . ASP A 1 443 ? 8.973 15.209 0.210 1.00 42.22 443 ASP A N 1
ATOM 3531 C CA . ASP A 1 443 ? 9.128 16.307 1.168 1.00 42.22 443 ASP A CA 1
ATOM 3532 C C . ASP A 1 443 ? 10.593 16.790 1.187 1.00 42.22 443 ASP A C 1
ATOM 3534 O O . ASP A 1 443 ? 11.534 15.990 1.279 1.00 42.22 443 ASP A O 1
ATOM 3538 N N . SER A 1 444 ? 10.784 18.095 0.996 1.00 46.09 444 SER A N 1
ATOM 3539 C CA . SER A 1 444 ? 11.974 18.663 0.350 1.00 46.09 444 SER A CA 1
ATOM 3540 C C . SER A 1 444 ? 13.285 18.389 1.086 1.00 46.09 444 SER A C 1
ATOM 3542 O O . SER A 1 444 ? 14.323 18.332 0.447 1.00 46.09 444 SER A O 1
ATOM 3544 N N . ALA A 1 445 ? 13.275 18.123 2.394 1.00 51.44 445 ALA A N 1
ATOM 3545 C CA . ALA A 1 445 ? 14.499 17.955 3.179 1.00 51.44 445 ALA A CA 1
ATOM 3546 C C . ALA A 1 445 ? 15.291 16.668 2.870 1.00 51.44 445 ALA A C 1
ATOM 3548 O O . ALA A 1 445 ? 16.520 16.689 2.892 1.00 51.44 445 ALA A O 1
ATOM 3549 N N . GLN A 1 446 ? 14.627 15.543 2.580 1.00 48.28 446 GLN A N 1
ATOM 3550 C CA . GLN A 1 446 ? 15.327 14.277 2.315 1.00 48.28 446 GLN A CA 1
ATOM 3551 C C . GLN A 1 446 ? 15.868 14.208 0.892 1.00 48.28 446 GLN A C 1
ATOM 3553 O O . GLN A 1 446 ? 16.993 13.757 0.699 1.00 48.28 446 GLN A O 1
ATOM 3558 N N . VAL A 1 447 ? 15.117 14.695 -0.098 1.00 46.88 447 VAL A N 1
ATOM 3559 C CA . VAL A 1 447 ? 15.630 14.775 -1.469 1.00 46.88 447 VAL A CA 1
ATOM 3560 C C . VAL A 1 447 ? 16.618 15.910 -1.627 1.00 46.88 447 VAL A C 1
ATOM 3562 O O . VAL A 1 447 ? 17.576 15.734 -2.356 1.00 46.88 447 VAL A O 1
ATOM 3565 N N . GLU A 1 448 ? 16.499 17.010 -0.893 1.00 47.69 448 GLU A N 1
ATOM 3566 C CA . GLU A 1 448 ? 17.562 18.010 -0.831 1.00 47.69 448 GLU A CA 1
ATOM 3567 C C . GLU A 1 448 ? 18.806 17.447 -0.135 1.00 47.69 448 GLU A C 1
ATOM 3569 O O . GLU A 1 448 ? 19.898 17.650 -0.642 1.00 47.69 448 GLU A O 1
ATOM 3574 N N . ALA A 1 449 ? 18.679 16.615 0.908 1.00 53.75 449 ALA A N 1
ATOM 3575 C CA . ALA A 1 449 ? 19.814 15.884 1.480 1.00 53.75 449 ALA A CA 1
ATOM 3576 C C . ALA A 1 449 ? 20.396 14.825 0.523 1.00 53.75 449 ALA A C 1
ATOM 3578 O O . ALA A 1 449 ? 21.609 14.647 0.489 1.00 53.75 449 ALA A O 1
ATOM 3579 N N . ILE A 1 450 ? 19.575 14.133 -0.274 1.00 49.88 450 ILE A N 1
ATOM 3580 C CA . ILE A 1 450 ? 20.040 13.202 -1.315 1.00 49.88 450 ILE A CA 1
ATOM 3581 C C . ILE A 1 450 ? 20.687 13.978 -2.462 1.00 49.88 450 ILE A C 1
ATOM 3583 O O . ILE A 1 450 ? 21.759 13.592 -2.886 1.00 49.88 450 ILE A O 1
ATOM 3587 N N . LEU A 1 451 ? 20.116 15.089 -2.925 1.00 50.75 451 LEU A N 1
ATOM 3588 C CA . LEU A 1 451 ? 20.661 15.974 -3.962 1.00 50.75 451 LEU A CA 1
ATOM 3589 C C . LEU A 1 451 ? 21.930 16.696 -3.498 1.00 50.75 451 LEU A C 1
ATOM 3591 O O . LEU A 1 451 ? 22.812 16.922 -4.316 1.00 50.75 451 LEU A O 1
ATOM 3595 N N . GLN A 1 452 ? 22.053 17.006 -2.206 1.00 54.53 452 GLN A N 1
ATOM 3596 C CA . GLN A 1 452 ? 23.275 17.523 -1.582 1.00 54.53 452 GLN A CA 1
ATOM 3597 C C . GLN A 1 452 ? 24.322 16.422 -1.348 1.00 54.53 452 GLN A C 1
ATOM 3599 O O . GLN A 1 452 ? 25.513 16.715 -1.320 1.00 54.53 452 GLN A O 1
ATOM 3604 N N . ARG A 1 453 ? 23.900 15.161 -1.171 1.00 50.91 453 ARG A N 1
ATOM 3605 C CA . ARG A 1 453 ? 24.784 13.979 -1.102 1.00 50.91 453 ARG A CA 1
ATOM 3606 C C . ARG A 1 453 ? 25.117 13.398 -2.470 1.00 50.91 453 ARG A C 1
ATOM 3608 O O . ARG A 1 453 ? 26.047 12.599 -2.569 1.00 50.91 453 ARG A O 1
ATOM 3615 N N . LEU A 1 454 ? 24.359 13.746 -3.507 1.00 48.38 454 LEU A N 1
ATOM 3616 C CA . LEU A 1 454 ? 24.697 13.409 -4.875 1.00 48.38 454 LEU A CA 1
ATOM 3617 C C . LEU A 1 454 ? 25.999 14.165 -5.161 1.00 48.38 454 LEU A C 1
ATOM 3619 O O . LEU A 1 454 ? 26.042 15.382 -4.980 1.00 48.38 454 LEU A O 1
ATOM 3623 N N . PRO A 1 455 ? 27.079 13.450 -5.511 1.00 51.81 455 PRO A N 1
ATOM 3624 C CA . PRO A 1 455 ? 28.392 14.059 -5.661 1.00 51.81 455 PRO A CA 1
ATOM 3625 C C . PRO A 1 455 ? 28.316 15.224 -6.655 1.00 51.81 455 PRO A C 1
ATOM 3627 O O . PRO A 1 455 ? 27.507 15.188 -7.585 1.00 51.81 455 PRO A O 1
ATOM 3630 N N . GLU A 1 456 ? 29.177 16.237 -6.498 1.00 53.06 456 GLU A N 1
ATOM 3631 C CA . GLU A 1 456 ? 29.300 17.386 -7.422 1.00 53.06 456 GLU A CA 1
ATOM 3632 C C . GLU A 1 456 ? 29.373 16.959 -8.909 1.00 53.06 456 GLU A C 1
ATOM 3634 O O . GLU A 1 456 ? 29.015 17.716 -9.813 1.00 53.06 456 GLU A O 1
ATOM 3639 N N . GLU A 1 457 ? 29.748 15.704 -9.157 1.00 44.25 457 GLU A N 1
ATOM 3640 C CA . GLU A 1 457 ? 29.687 14.960 -10.415 1.00 44.25 457 GLU A CA 1
ATOM 3641 C C . GLU A 1 457 ? 28.313 14.971 -11.120 1.00 44.25 457 GLU A C 1
ATOM 3643 O O . GLU A 1 457 ? 28.262 14.960 -12.349 1.00 44.25 457 GLU A O 1
ATOM 3648 N N . LEU A 1 458 ? 27.182 15.040 -10.405 1.00 46.28 458 LEU A N 1
ATOM 3649 C CA . LEU A 1 458 ? 25.852 15.139 -11.029 1.00 46.28 458 LEU A CA 1
ATOM 3650 C C . LEU A 1 458 ? 25.500 16.561 -11.463 1.00 46.28 458 LEU A C 1
ATOM 3652 O O . LEU A 1 458 ? 24.873 16.761 -12.507 1.00 46.28 458 LEU A O 1
ATOM 3656 N N . THR A 1 459 ? 25.982 17.560 -10.726 1.00 50.94 459 THR A N 1
ATOM 3657 C CA . THR A 1 459 ? 26.014 18.953 -11.180 1.00 50.94 459 THR A CA 1
ATOM 3658 C C . THR A 1 459 ? 26.894 19.062 -12.423 1.00 50.94 459 THR A C 1
ATOM 3660 O O . THR A 1 459 ? 26.501 19.707 -13.395 1.00 50.94 459 THR A O 1
ATOM 3663 N N . ALA A 1 460 ? 28.023 18.344 -12.452 1.00 49.94 460 ALA A N 1
ATOM 3664 C CA . ALA A 1 460 ? 28.849 18.194 -13.642 1.00 49.94 460 ALA A CA 1
ATOM 3665 C C . ALA A 1 460 ? 28.110 17.465 -14.774 1.00 49.94 460 ALA A C 1
ATOM 3667 O O . ALA A 1 460 ? 28.282 17.870 -15.911 1.00 49.94 460 ALA A O 1
ATOM 3668 N N . LEU A 1 461 ? 27.225 16.493 -14.508 1.00 45.97 461 LEU A N 1
ATOM 3669 C CA . LEU A 1 461 ? 26.344 15.860 -15.510 1.00 45.97 461 LEU A CA 1
ATOM 3670 C C . LEU A 1 461 ? 25.295 16.834 -16.076 1.00 45.97 461 LEU A C 1
ATOM 3672 O O . LEU A 1 461 ? 24.951 16.783 -17.257 1.00 45.97 461 LEU A O 1
ATOM 3676 N N . ARG A 1 462 ? 24.816 17.771 -15.253 1.00 50.22 462 ARG A N 1
ATOM 3677 C CA . ARG A 1 462 ? 23.967 18.904 -15.659 1.00 50.22 462 ARG A CA 1
ATOM 3678 C C . ARG A 1 462 ? 24.719 19.856 -16.593 1.00 50.22 462 ARG A C 1
ATOM 3680 O O . ARG A 1 462 ? 24.202 20.252 -17.635 1.00 50.22 462 ARG A O 1
ATOM 3687 N N . TRP A 1 463 ? 25.971 20.158 -16.259 1.00 52.00 463 TRP A N 1
ATOM 3688 C CA . TRP A 1 463 ? 26.880 20.917 -17.116 1.00 52.00 463 TRP A CA 1
ATOM 3689 C C . TRP A 1 463 ? 27.406 20.105 -18.308 1.00 52.00 463 TRP A C 1
ATOM 3691 O O . TRP A 1 463 ? 27.735 20.699 -19.317 1.00 52.00 463 TRP A O 1
ATOM 3701 N N . LEU A 1 464 ? 27.435 18.774 -18.262 1.00 48.28 464 LEU A N 1
ATOM 3702 C CA . LEU A 1 464 ? 27.802 17.879 -19.369 1.00 48.28 464 LEU A CA 1
ATOM 3703 C C . LEU A 1 464 ? 26.629 17.631 -20.311 1.00 48.28 464 LEU A C 1
ATOM 3705 O O . LEU A 1 464 ? 26.850 17.365 -21.480 1.00 48.28 464 LEU A O 1
ATOM 3709 N N . SER A 1 465 ? 25.386 17.734 -19.850 1.00 47.66 465 SER A N 1
ATOM 3710 C CA . SER A 1 465 ? 24.213 17.695 -20.727 1.00 47.66 465 SER A CA 1
ATOM 3711 C C . SER A 1 465 ? 24.047 19.037 -21.433 1.00 47.66 465 SER A C 1
ATOM 3713 O O . SER A 1 465 ? 24.047 19.066 -22.657 1.00 47.66 465 SER A O 1
ATOM 3715 N N . PHE A 1 466 ? 24.040 20.164 -20.713 1.00 51.28 466 PHE A N 1
ATOM 3716 C CA . PHE A 1 466 ? 24.004 21.490 -21.350 1.00 51.28 466 PHE A CA 1
ATOM 3717 C C . PHE A 1 466 ? 25.291 21.826 -22.102 1.00 51.28 466 PHE A C 1
ATOM 3719 O O . PHE A 1 466 ? 25.256 22.235 -23.259 1.00 51.28 466 PHE A O 1
ATOM 3726 N N . GLY A 1 467 ? 26.436 21.631 -21.459 1.00 52.97 467 GLY A N 1
ATOM 3727 C CA . GLY A 1 467 ? 27.753 21.871 -22.029 1.00 52.97 467 GLY A CA 1
ATOM 3728 C C . GLY A 1 467 ? 28.156 20.811 -23.039 1.00 52.97 467 GLY A C 1
ATOM 3729 O O . GLY A 1 467 ? 28.851 21.161 -23.971 1.00 52.97 467 GLY A O 1
ATOM 3730 N N . GLY A 1 468 ? 27.687 19.565 -22.955 1.00 53.41 468 GLY A N 1
ATOM 3731 C CA . GLY A 1 468 ? 27.895 18.558 -24.003 1.00 53.41 468 GLY A CA 1
ATOM 3732 C C . GLY A 1 468 ? 27.017 18.804 -25.222 1.00 53.41 468 GLY A C 1
ATOM 3733 O O . GLY A 1 468 ? 27.516 18.702 -26.335 1.00 53.41 468 GLY A O 1
ATOM 3734 N N . VAL A 1 469 ? 25.760 19.230 -25.048 1.00 52.28 469 VAL A N 1
ATOM 3735 C CA . VAL A 1 469 ? 24.923 19.709 -26.163 1.00 52.28 469 VAL A CA 1
ATOM 3736 C C . VAL A 1 469 ? 25.559 20.948 -26.794 1.00 52.28 469 VAL A C 1
ATOM 3738 O O . VAL A 1 469 ? 25.732 20.981 -28.006 1.00 52.28 469 VAL A O 1
ATOM 3741 N N . ALA A 1 470 ? 25.989 21.934 -26.001 1.00 53.66 470 ALA A N 1
ATOM 3742 C CA . ALA A 1 470 ? 26.664 23.130 -26.507 1.00 53.66 470 ALA A CA 1
ATOM 3743 C C . ALA A 1 470 ? 28.034 22.812 -27.137 1.00 53.66 470 ALA A C 1
ATOM 3745 O O . ALA A 1 470 ? 28.381 23.364 -28.175 1.00 53.66 470 ALA A O 1
ATOM 3746 N N . PHE A 1 471 ? 28.806 21.886 -26.574 1.00 54.16 471 PHE A N 1
ATOM 3747 C CA . PHE A 1 471 ? 30.102 21.460 -27.104 1.00 54.16 471 PHE A CA 1
ATOM 3748 C C . PHE A 1 471 ? 29.936 20.677 -28.409 1.00 54.16 471 PHE A C 1
ATOM 3750 O O . PHE A 1 471 ? 30.627 20.953 -29.385 1.00 54.16 471 PHE A O 1
ATOM 3757 N N . VAL A 1 472 ? 28.976 19.754 -28.484 1.00 54.84 472 VAL A N 1
ATOM 3758 C CA . VAL A 1 472 ? 28.668 19.012 -29.715 1.00 54.84 472 VAL A CA 1
ATOM 3759 C C . VAL A 1 472 ? 28.047 19.926 -30.775 1.00 54.84 472 VAL A C 1
ATOM 3761 O O . VAL A 1 472 ? 28.368 19.779 -31.951 1.00 54.84 472 VAL A O 1
ATOM 3764 N N . ALA A 1 473 ? 27.212 20.894 -30.389 1.00 52.50 473 ALA A N 1
ATOM 3765 C CA . ALA A 1 473 ? 26.548 21.803 -31.324 1.00 52.50 473 ALA A CA 1
ATOM 3766 C C . ALA A 1 473 ? 27.419 22.985 -31.780 1.00 52.50 473 ALA A C 1
ATOM 3768 O O . ALA A 1 473 ? 27.199 23.501 -32.873 1.00 52.50 473 ALA A O 1
ATOM 3769 N N . VAL A 1 474 ? 28.397 23.422 -30.977 1.00 55.44 474 VAL A N 1
ATOM 3770 C CA . VAL A 1 474 ? 29.200 24.632 -31.244 1.00 55.44 474 VAL A CA 1
ATOM 3771 C C . VAL A 1 474 ? 30.685 24.316 -31.382 1.00 55.44 474 VAL A C 1
ATOM 3773 O O . VAL A 1 474 ? 31.303 24.707 -32.372 1.00 55.44 474 VAL A O 1
ATOM 3776 N N . ALA A 1 475 ? 31.274 23.579 -30.439 1.00 56.75 475 ALA A N 1
ATOM 3777 C CA . ALA A 1 475 ? 32.710 23.305 -30.455 1.00 56.75 475 ALA A CA 1
ATOM 3778 C C . ALA A 1 475 ? 33.090 22.267 -31.521 1.00 56.75 475 ALA A C 1
ATOM 3780 O O . ALA A 1 475 ? 34.081 22.456 -32.218 1.00 56.75 475 ALA A O 1
ATOM 3781 N N . LEU A 1 476 ? 32.294 21.210 -31.715 1.00 59.22 476 LEU A N 1
ATOM 3782 C CA . LEU A 1 476 ? 32.578 20.188 -32.727 1.00 59.22 476 LEU A CA 1
ATOM 3783 C C . LEU A 1 476 ? 32.549 20.764 -34.158 1.00 59.22 476 LEU A C 1
ATOM 3785 O O . LEU A 1 476 ? 33.510 20.527 -34.892 1.00 59.22 476 LEU A O 1
ATOM 3789 N N . PRO A 1 477 ? 31.541 21.569 -34.567 1.00 55.81 477 PRO A N 1
ATOM 3790 C CA . PRO A 1 477 ? 31.538 22.220 -35.876 1.00 55.81 477 PRO A CA 1
ATOM 3791 C C . PRO A 1 477 ? 32.630 23.282 -36.012 1.00 55.81 477 PRO A C 1
ATOM 3793 O O . PRO A 1 477 ? 33.203 23.404 -37.090 1.00 55.81 477 PRO A O 1
ATOM 3796 N N . ALA A 1 478 ? 32.963 24.013 -34.940 1.00 58.81 478 ALA A N 1
ATOM 3797 C CA . ALA A 1 478 ? 34.041 25.003 -34.951 1.00 58.81 478 ALA A CA 1
ATOM 3798 C C . ALA A 1 478 ? 35.428 24.355 -35.094 1.00 58.81 478 ALA A C 1
ATOM 3800 O O . ALA A 1 478 ? 36.237 24.807 -35.899 1.00 58.81 478 ALA A O 1
ATOM 3801 N N . VAL A 1 479 ? 35.689 23.256 -34.382 1.00 63.03 479 VAL A N 1
ATOM 3802 C CA . VAL A 1 479 ? 36.921 22.463 -34.512 1.00 63.03 479 VAL A CA 1
ATOM 3803 C C . VAL A 1 479 ? 36.990 21.805 -35.889 1.00 63.03 479 VAL A C 1
ATOM 3805 O O . VAL A 1 479 ? 38.042 21.832 -36.520 1.00 63.03 479 VAL A O 1
ATOM 3808 N N . LEU A 1 480 ? 35.876 21.279 -36.408 1.00 57.69 480 LEU A N 1
ATOM 3809 C CA . LEU A 1 480 ? 35.795 20.775 -37.782 1.00 57.69 480 LEU A CA 1
ATOM 3810 C C . LEU A 1 480 ? 36.095 21.870 -38.805 1.00 57.69 480 LEU A C 1
ATOM 3812 O O . LEU A 1 480 ? 36.902 21.643 -39.700 1.00 57.69 480 LEU A O 1
ATOM 3816 N N . ALA A 1 481 ? 35.493 23.050 -38.664 1.00 58.53 481 ALA A N 1
ATOM 3817 C CA . ALA A 1 481 ? 35.739 24.192 -39.537 1.00 58.53 481 ALA A CA 1
ATOM 3818 C C . ALA A 1 481 ? 37.201 24.653 -39.465 1.00 58.53 481 ALA A C 1
ATOM 3820 O O . ALA A 1 481 ? 37.794 24.933 -40.504 1.00 58.53 481 ALA A O 1
ATOM 3821 N N . LEU A 1 482 ? 37.803 24.658 -38.272 1.00 62.97 482 LEU A N 1
ATOM 3822 C CA . LEU A 1 482 ? 39.204 25.013 -38.053 1.00 62.97 482 LEU A CA 1
ATOM 3823 C C . LEU A 1 482 ? 40.161 23.983 -38.668 1.00 62.97 482 LEU A C 1
ATOM 3825 O O . LEU A 1 482 ? 41.088 24.364 -39.372 1.00 62.97 482 LEU A O 1
ATOM 3829 N N . ILE A 1 483 ? 39.924 22.684 -38.464 1.00 59.78 483 ILE A N 1
ATOM 3830 C CA . ILE A 1 483 ? 40.712 21.599 -39.073 1.00 59.78 483 ILE A CA 1
ATOM 3831 C C . ILE A 1 483 ? 40.611 21.672 -40.601 1.00 59.78 483 ILE A C 1
ATOM 3833 O O . ILE A 1 483 ? 41.616 21.602 -41.301 1.00 59.78 483 ILE A O 1
ATOM 3837 N N . VAL A 1 484 ? 39.401 21.863 -41.124 1.00 57.81 484 VAL A N 1
ATOM 3838 C CA . VAL A 1 484 ? 39.130 22.005 -42.560 1.00 57.81 484 VAL A CA 1
ATOM 3839 C C . VAL A 1 484 ? 39.786 23.268 -43.141 1.00 57.81 484 VAL A C 1
ATOM 3841 O O . VAL A 1 484 ? 40.265 23.248 -44.273 1.00 57.81 484 VAL A O 1
ATOM 3844 N N . TRP A 1 485 ? 39.855 24.355 -42.371 1.00 62.56 485 TRP A N 1
ATOM 3845 C CA . TRP A 1 485 ? 40.543 25.590 -42.748 1.00 62.56 485 TRP A CA 1
ATOM 3846 C C . TRP A 1 485 ? 42.071 25.442 -42.732 1.00 62.56 485 TRP A C 1
ATOM 3848 O O . TRP A 1 485 ? 42.730 25.859 -43.683 1.00 62.56 485 TRP A O 1
ATOM 3858 N N . LEU A 1 486 ? 42.632 24.779 -41.717 1.00 59.91 486 LEU A N 1
ATOM 3859 C CA . LEU A 1 486 ? 44.072 24.521 -41.598 1.00 59.91 486 LEU A CA 1
ATOM 3860 C C . LEU A 1 486 ? 44.593 23.535 -42.659 1.00 59.91 486 LEU A C 1
ATOM 3862 O O . LEU A 1 486 ? 45.750 23.619 -43.057 1.00 59.91 486 LEU A O 1
ATOM 3866 N N . LEU A 1 487 ? 43.748 22.631 -43.163 1.00 57.25 487 LEU A N 1
ATOM 3867 C CA . LEU A 1 487 ? 44.109 21.635 -44.185 1.00 57.25 487 LEU A CA 1
ATOM 3868 C C . LEU A 1 487 ? 43.963 22.141 -45.642 1.00 57.25 487 LEU A C 1
ATOM 3870 O O . LEU A 1 487 ? 44.100 21.356 -46.581 1.00 57.25 487 LEU A O 1
ATOM 3874 N N . LYS A 1 488 ? 43.671 23.434 -45.855 1.00 55.94 488 LYS A N 1
ATOM 3875 C CA . LYS A 1 488 ? 43.153 23.983 -47.124 1.00 55.94 488 LYS A CA 1
ATOM 3876 C C . LYS A 1 488 ? 44.099 24.016 -48.347 1.00 55.94 488 LYS A C 1
ATOM 3878 O O . LYS A 1 488 ? 43.527 23.990 -49.434 1.00 55.94 488 LYS A O 1
ATOM 3883 N N . PRO A 1 489 ? 45.453 24.043 -48.302 1.00 49.81 489 PRO A N 1
ATOM 3884 C CA . PRO A 1 489 ? 46.187 24.165 -49.578 1.00 49.81 489 PRO A CA 1
ATOM 3885 C C . PRO A 1 489 ? 46.743 22.879 -50.217 1.00 49.81 489 PRO A C 1
ATOM 3887 O O . PRO A 1 489 ? 46.843 22.851 -51.440 1.00 49.81 489 PRO A O 1
ATOM 3890 N N . HIS A 1 490 ? 47.105 21.818 -49.484 1.00 51.06 490 HIS A N 1
ATOM 3891 C CA . HIS A 1 490 ? 47.819 20.652 -50.059 1.00 51.06 490 HIS A CA 1
ATOM 3892 C C . HIS A 1 490 ? 47.247 19.310 -49.582 1.00 51.06 490 HIS A C 1
ATOM 3894 O O . HIS A 1 490 ? 47.949 18.480 -49.008 1.00 51.06 490 HIS A O 1
ATOM 3900 N N . ALA A 1 491 ? 45.946 19.091 -49.779 1.00 47.50 491 ALA A N 1
ATOM 3901 C CA . ALA A 1 491 ? 45.300 17.835 -49.405 1.00 47.50 491 ALA A CA 1
ATOM 3902 C C . ALA A 1 491 ? 45.710 16.690 -50.353 1.00 47.50 491 ALA A C 1
ATOM 3904 O O . ALA A 1 491 ? 44.957 16.283 -51.237 1.00 47.50 491 ALA A O 1
ATOM 3905 N N . GLU A 1 492 ? 46.911 16.149 -50.150 1.00 57.59 492 GLU A N 1
ATOM 3906 C CA . GLU A 1 492 ? 47.276 14.820 -50.630 1.00 57.59 492 GLU A CA 1
ATOM 3907 C C . GLU A 1 492 ? 46.274 13.775 -50.100 1.00 57.59 492 GLU A C 1
ATOM 3909 O O . GLU A 1 492 ? 45.732 13.938 -48.995 1.00 57.59 492 GLU A O 1
ATOM 3914 N N . PRO A 1 493 ? 46.048 12.656 -50.818 1.00 60.25 493 PRO A N 1
ATOM 3915 C CA . PRO A 1 493 ? 45.139 11.582 -50.404 1.00 60.25 493 PRO A CA 1
ATOM 3916 C C . PRO A 1 493 ? 45.393 11.038 -48.983 1.00 60.25 493 PRO A C 1
ATOM 3918 O O . PRO A 1 493 ? 44.496 10.424 -48.399 1.00 60.25 493 PRO A O 1
ATOM 3921 N N . GLU A 1 494 ? 46.557 11.287 -48.378 1.00 62.56 494 GLU A N 1
ATOM 3922 C CA . GLU A 1 494 ? 46.856 10.943 -46.984 1.00 62.56 494 GLU A CA 1
ATOM 3923 C C . GLU A 1 494 ? 46.020 11.699 -45.936 1.00 62.56 494 GLU A C 1
ATOM 3925 O O . GLU A 1 494 ? 45.660 11.107 -44.913 1.00 62.56 494 GLU A O 1
ATOM 3930 N N . THR A 1 495 ? 45.626 12.951 -46.192 1.00 60.53 495 THR A N 1
ATOM 3931 C CA . THR A 1 495 ? 44.821 13.755 -45.245 1.00 60.53 495 THR A CA 1
ATOM 3932 C C . THR A 1 495 ? 43.397 13.219 -45.088 1.00 60.53 495 THR A C 1
ATOM 3934 O O . THR A 1 495 ? 42.875 13.113 -43.978 1.00 60.53 495 THR A O 1
ATOM 3937 N N . SER A 1 496 ? 42.780 12.746 -46.172 1.00 58.50 496 SER A N 1
ATOM 3938 C CA . SER A 1 496 ? 41.481 12.059 -46.094 1.00 58.50 496 SER A CA 1
ATOM 3939 C C . SER A 1 496 ? 41.556 10.779 -45.242 1.00 58.50 496 SER A C 1
ATOM 3941 O O . SER A 1 496 ? 40.648 10.462 -44.467 1.00 58.50 496 SER A O 1
ATOM 3943 N N . ARG A 1 497 ? 42.687 10.061 -45.319 1.00 64.12 497 ARG A N 1
ATOM 3944 C CA . ARG A 1 497 ? 42.946 8.834 -44.554 1.00 64.12 497 ARG A CA 1
ATOM 3945 C C . ARG A 1 497 ? 43.223 9.109 -43.078 1.00 64.12 497 ARG A C 1
ATOM 3947 O O . ARG A 1 497 ? 42.942 8.232 -42.261 1.00 64.12 497 ARG A O 1
ATOM 3954 N N . SER A 1 498 ? 43.814 10.248 -42.717 1.00 64.69 498 SER A N 1
ATOM 3955 C CA . SER A 1 498 ? 44.045 10.614 -41.312 1.00 64.69 498 SER A CA 1
ATOM 3956 C C . SER A 1 498 ? 42.738 11.029 -40.629 1.00 64.69 498 SER A C 1
ATOM 3958 O O . SER A 1 498 ? 42.432 10.515 -39.553 1.00 64.69 498 SER A O 1
ATOM 3960 N N . VAL A 1 499 ? 41.903 11.827 -41.304 1.00 62.97 499 VAL A N 1
ATOM 3961 C CA . VAL A 1 499 ? 40.575 12.234 -40.812 1.00 62.97 499 VAL A CA 1
ATOM 3962 C C . VAL A 1 499 ? 39.658 11.022 -40.623 1.00 62.97 499 VAL A C 1
ATOM 3964 O O . VAL A 1 499 ? 39.054 10.864 -39.563 1.00 62.97 499 VAL A O 1
ATOM 3967 N N . ALA A 1 500 ? 39.607 10.100 -41.590 1.00 63.47 500 ALA A N 1
ATOM 3968 C CA . ALA A 1 500 ? 38.814 8.875 -41.459 1.00 63.47 500 ALA A CA 1
ATOM 3969 C C . ALA A 1 500 ? 39.284 7.976 -40.296 1.00 63.47 500 ALA A C 1
ATOM 3971 O O . ALA A 1 500 ? 38.463 7.383 -39.594 1.00 63.47 500 ALA A O 1
ATOM 3972 N N . ARG A 1 501 ? 40.602 7.882 -40.058 1.00 69.50 501 ARG A N 1
ATOM 3973 C CA . ARG A 1 501 ? 41.171 7.145 -38.914 1.00 69.50 501 ARG A CA 1
ATOM 3974 C C . ARG A 1 501 ? 40.820 7.800 -37.578 1.00 69.50 501 ARG A C 1
ATOM 3976 O O . ARG A 1 501 ? 40.498 7.087 -36.631 1.00 69.50 501 ARG A O 1
ATOM 3983 N N . MET A 1 502 ? 40.852 9.130 -37.507 1.00 73.31 502 MET A N 1
ATOM 3984 C CA . MET A 1 502 ? 40.458 9.888 -36.318 1.00 73.31 502 MET A CA 1
ATOM 3985 C C . MET A 1 502 ? 38.987 9.638 -35.967 1.00 73.31 502 MET A C 1
ATOM 3987 O O . MET A 1 502 ? 38.694 9.216 -34.851 1.00 73.31 502 MET A O 1
ATOM 3991 N N . TRP A 1 503 ? 38.076 9.784 -36.934 1.00 68.12 503 TRP A N 1
ATOM 3992 C CA . TRP A 1 503 ? 36.654 9.481 -36.733 1.00 68.12 503 TRP A CA 1
ATOM 3993 C C . TRP A 1 503 ? 36.403 8.026 -36.344 1.00 68.12 503 TRP A C 1
ATOM 3995 O O . TRP A 1 503 ? 35.538 7.761 -35.514 1.00 68.12 503 TRP A O 1
ATOM 4005 N N . GLY A 1 504 ? 37.196 7.089 -36.870 1.00 69.88 504 GLY A N 1
ATOM 4006 C CA . GLY A 1 504 ? 37.148 5.690 -36.447 1.00 69.88 504 GLY A CA 1
ATOM 4007 C C . GLY A 1 504 ? 37.484 5.462 -34.992 1.00 69.88 504 GLY A C 1
ATOM 4008 O O . GLY A 1 504 ? 36.785 4.714 -34.315 1.00 69.88 504 GLY A O 1
ATOM 4009 N N . ARG A 1 505 ? 38.507 6.148 -34.488 1.00 76.19 505 ARG A N 1
ATOM 4010 C CA . ARG A 1 505 ? 38.865 6.085 -33.070 1.00 76.19 505 ARG A CA 1
ATOM 4011 C C . ARG A 1 505 ? 37.785 6.713 -32.190 1.00 76.19 505 ARG A C 1
ATOM 4013 O O . ARG A 1 505 ? 37.451 6.131 -31.166 1.00 76.19 505 ARG A O 1
ATOM 4020 N N . ILE A 1 506 ? 37.200 7.838 -32.612 1.00 73.75 506 ILE A N 1
ATOM 4021 C CA . ILE A 1 506 ? 36.101 8.497 -31.887 1.00 73.75 506 ILE A CA 1
ATOM 4022 C C . ILE A 1 506 ? 34.862 7.589 -31.841 1.00 73.75 506 ILE A C 1
ATOM 4024 O O . ILE A 1 506 ? 34.299 7.378 -30.772 1.00 73.75 506 ILE A O 1
ATOM 4028 N N . ALA A 1 507 ? 34.459 7.001 -32.970 1.00 72.06 507 ALA A N 1
ATOM 4029 C CA . ALA A 1 507 ? 33.317 6.086 -33.022 1.00 72.06 507 ALA A CA 1
ATOM 4030 C C . ALA A 1 507 ? 33.551 4.827 -32.173 1.00 72.06 507 ALA A C 1
ATOM 4032 O O . ALA A 1 507 ? 32.665 4.411 -31.431 1.00 72.06 507 ALA A O 1
ATOM 4033 N N . LEU A 1 508 ? 34.757 4.249 -32.235 1.00 77.06 508 LEU A N 1
ATOM 4034 C CA . LEU A 1 508 ? 35.131 3.100 -31.412 1.00 77.06 508 LEU A CA 1
ATOM 4035 C C . LEU A 1 508 ? 35.097 3.432 -29.914 1.00 77.06 508 LEU A C 1
ATOM 4037 O O . LEU A 1 508 ? 34.618 2.619 -29.127 1.00 77.06 508 LEU A O 1
ATOM 4041 N N . PHE A 1 509 ? 35.561 4.622 -29.524 1.00 80.81 509 PHE A N 1
ATOM 4042 C CA . PHE A 1 509 ? 35.494 5.098 -28.143 1.00 80.81 509 PHE A CA 1
ATOM 4043 C C . PHE A 1 509 ? 34.044 5.169 -27.645 1.00 80.81 509 PHE A C 1
ATOM 4045 O O . PHE A 1 509 ? 33.718 4.549 -26.633 1.00 80.81 509 PHE A O 1
ATOM 4052 N N . TRP A 1 510 ? 33.157 5.841 -28.385 1.00 77.56 510 TRP A N 1
ATOM 4053 C CA . TRP A 1 510 ? 31.745 5.959 -28.003 1.00 77.56 510 TRP A CA 1
ATOM 4054 C C . TRP A 1 510 ? 31.022 4.613 -27.982 1.00 77.56 510 TRP A C 1
ATOM 4056 O O . TRP A 1 510 ? 30.228 4.359 -27.081 1.00 77.56 510 TRP A O 1
ATOM 4066 N N . LEU A 1 511 ? 31.326 3.725 -28.933 1.00 78.62 511 LEU A N 1
ATOM 4067 C CA . LEU A 1 511 ? 30.777 2.372 -28.954 1.00 78.62 511 LEU A CA 1
ATOM 4068 C C . LEU A 1 511 ? 31.214 1.582 -27.719 1.00 78.62 511 LEU A C 1
ATOM 4070 O O . LEU A 1 511 ? 30.391 0.927 -27.087 1.00 78.62 511 LEU A O 1
ATOM 4074 N N . THR A 1 512 ? 32.493 1.674 -27.353 1.00 80.38 512 THR A N 1
ATOM 4075 C CA . THR A 1 512 ? 33.033 1.015 -26.156 1.00 80.38 512 THR A CA 1
ATOM 4076 C C . THR A 1 512 ? 32.349 1.542 -24.897 1.00 80.38 512 THR A C 1
ATOM 4078 O O . THR A 1 512 ? 31.923 0.751 -24.059 1.00 80.38 512 THR A O 1
ATOM 4081 N N . LEU A 1 513 ? 32.169 2.863 -24.793 1.00 79.88 513 LEU A N 1
ATOM 4082 C CA . LEU A 1 513 ? 31.471 3.492 -23.672 1.00 79.88 513 LEU A CA 1
ATOM 4083 C C . LEU A 1 513 ? 30.000 3.057 -23.592 1.00 79.88 513 LEU A C 1
ATOM 4085 O O . LEU A 1 513 ? 29.501 2.767 -22.505 1.00 79.88 513 LEU A O 1
ATOM 4089 N N . TYR A 1 514 ? 29.313 2.960 -24.731 1.00 80.19 514 TYR A N 1
ATOM 4090 C CA . TYR A 1 514 ? 27.932 2.482 -24.800 1.00 80.19 514 TYR A CA 1
ATOM 4091 C C . TYR A 1 514 ? 27.810 1.018 -24.372 1.00 80.19 514 TYR A C 1
ATOM 4093 O O . TYR A 1 514 ? 26.988 0.699 -23.517 1.00 80.19 514 TYR A O 1
ATOM 4101 N N . VAL A 1 515 ? 28.666 0.132 -24.889 1.00 82.06 515 VAL A N 1
ATOM 4102 C CA . VAL A 1 515 ? 28.677 -1.288 -24.503 1.00 82.06 515 VAL A CA 1
ATOM 4103 C C . VAL A 1 515 ? 28.999 -1.453 -23.016 1.00 82.06 515 VAL A C 1
ATOM 4105 O O . VAL A 1 515 ? 28.326 -2.224 -22.334 1.00 82.06 515 VAL A O 1
ATOM 4108 N N . ALA A 1 516 ? 29.969 -0.701 -22.488 1.00 83.12 516 ALA A N 1
ATOM 4109 C CA . ALA A 1 516 ? 30.276 -0.695 -21.059 1.00 83.12 516 ALA A CA 1
ATOM 4110 C C . ALA A 1 516 ? 29.077 -0.220 -20.221 1.00 83.12 516 ALA A C 1
ATOM 4112 O O . ALA A 1 516 ? 28.757 -0.829 -19.202 1.00 83.12 516 ALA A O 1
ATOM 4113 N N . THR A 1 517 ? 28.369 0.814 -20.686 1.00 80.88 517 THR A N 1
ATOM 4114 C CA . THR A 1 517 ? 27.152 1.326 -20.040 1.00 80.88 517 THR A CA 1
ATOM 4115 C C . THR A 1 517 ? 26.037 0.280 -20.032 1.00 80.88 517 THR A C 1
ATOM 4117 O O . THR A 1 517 ? 25.416 0.062 -18.997 1.00 80.88 517 THR A O 1
ATOM 4120 N N . LEU A 1 518 ? 25.811 -0.423 -21.146 1.00 80.06 518 LEU A N 1
ATOM 4121 C CA . LEU A 1 518 ? 24.822 -1.503 -21.227 1.00 80.06 518 LEU A CA 1
ATOM 4122 C C . LEU A 1 518 ? 25.175 -2.689 -20.320 1.00 80.06 518 LEU A C 1
ATOM 4124 O O . LEU A 1 518 ? 24.301 -3.220 -19.637 1.00 80.06 518 LEU A O 1
ATOM 4128 N N . ALA A 1 519 ? 26.448 -3.090 -20.277 1.00 83.25 519 ALA A N 1
ATOM 4129 C CA . ALA A 1 519 ? 26.913 -4.157 -19.393 1.00 83.25 519 ALA A CA 1
ATOM 4130 C C . ALA A 1 519 ? 26.737 -3.782 -17.911 1.00 83.25 519 ALA A C 1
ATOM 4132 O O . ALA A 1 519 ? 26.276 -4.600 -17.113 1.00 83.25 519 ALA A O 1
ATOM 4133 N N . TRP A 1 520 ? 27.047 -2.533 -17.554 1.00 85.38 520 TRP A N 1
ATOM 4134 C CA . TRP A 1 520 ? 26.826 -1.997 -16.213 1.00 85.38 520 TRP A CA 1
ATOM 4135 C C . TRP A 1 520 ? 25.344 -1.955 -15.836 1.00 85.38 520 TRP A C 1
ATOM 4137 O O . TRP A 1 520 ? 24.969 -2.431 -14.763 1.00 85.38 520 TRP A O 1
ATOM 4147 N N . LEU A 1 521 ? 24.499 -1.435 -16.731 1.00 82.00 521 LEU A N 1
ATOM 4148 C CA . LEU A 1 521 ? 23.047 -1.403 -16.566 1.00 82.00 521 LEU A CA 1
ATOM 4149 C C . LEU A 1 521 ? 22.484 -2.796 -16.336 1.00 82.00 521 LEU A C 1
ATOM 4151 O O . LEU A 1 521 ? 21.708 -2.992 -15.410 1.00 82.00 521 LEU A O 1
ATOM 4155 N N . TRP A 1 522 ? 22.916 -3.771 -17.132 1.00 83.69 522 TRP A N 1
ATOM 4156 C CA . TRP A 1 522 ? 22.488 -5.152 -16.972 1.00 83.69 522 TRP A CA 1
ATOM 4157 C C . TRP A 1 522 ? 22.864 -5.729 -15.606 1.00 83.69 522 TRP A C 1
ATOM 4159 O O . TRP A 1 522 ? 22.016 -6.304 -14.924 1.00 83.69 522 TRP A O 1
ATOM 4169 N N . TYR A 1 523 ? 24.122 -5.560 -15.194 1.00 86.19 523 TYR A N 1
ATOM 4170 C CA . TYR A 1 523 ? 24.595 -6.041 -13.898 1.00 86.19 523 TYR A CA 1
ATOM 4171 C C . TYR A 1 523 ? 23.796 -5.422 -12.741 1.00 86.19 523 TYR A C 1
ATOM 4173 O O . TYR A 1 523 ? 23.366 -6.125 -11.825 1.00 86.19 523 TYR A O 1
ATOM 4181 N N . ARG A 1 524 ? 23.553 -4.106 -12.803 1.00 85.25 524 ARG A N 1
ATOM 4182 C CA . ARG A 1 524 ? 22.802 -3.376 -11.775 1.00 85.25 524 ARG A CA 1
ATOM 4183 C C . ARG A 1 524 ? 21.320 -3.727 -11.758 1.00 85.25 524 ARG A C 1
ATOM 4185 O O . ARG A 1 524 ? 20.785 -3.937 -10.673 1.00 85.25 524 ARG A O 1
ATOM 4192 N N . ASP A 1 525 ? 20.686 -3.833 -12.921 1.00 83.75 525 ASP A N 1
ATOM 4193 C CA . ASP A 1 525 ? 19.282 -4.228 -13.042 1.00 83.75 525 ASP A CA 1
ATOM 4194 C C . ASP A 1 525 ? 19.069 -5.632 -12.458 1.00 83.75 525 ASP A C 1
ATOM 4196 O O . ASP A 1 525 ? 18.177 -5.818 -11.644 1.00 83.75 525 ASP A O 1
ATOM 4200 N N . ARG A 1 526 ? 19.954 -6.601 -12.729 1.00 83.38 526 ARG A N 1
ATOM 4201 C CA . ARG A 1 526 ? 19.850 -7.949 -12.136 1.00 83.38 526 ARG A CA 1
ATOM 4202 C C . ARG A 1 526 ? 19.960 -7.970 -10.614 1.00 83.38 526 ARG A C 1
ATOM 4204 O O . ARG A 1 526 ? 19.203 -8.687 -9.961 1.00 83.38 526 ARG A O 1
ATOM 4211 N N . GLY A 1 527 ? 20.889 -7.201 -10.047 1.00 84.06 527 GLY A N 1
ATOM 4212 C CA . GLY A 1 527 ? 21.027 -7.098 -8.592 1.00 84.06 527 GLY A CA 1
ATOM 4213 C C . GLY A 1 527 ? 19.792 -6.470 -7.939 1.00 84.06 527 GLY A C 1
ATOM 4214 O O . GLY A 1 527 ? 19.306 -6.960 -6.921 1.00 84.06 527 GLY A O 1
ATOM 4215 N N . LEU A 1 528 ? 19.247 -5.423 -8.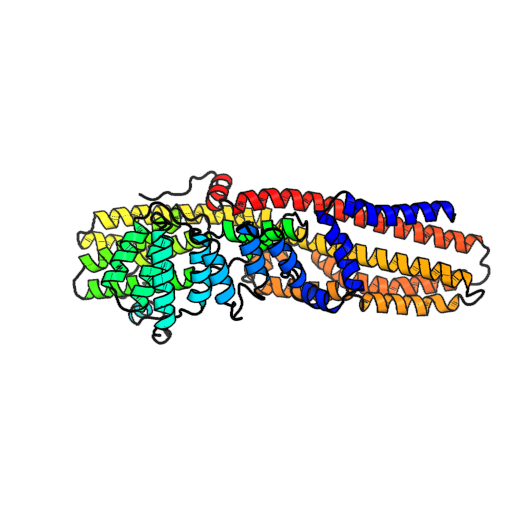564 1.00 84.50 528 LEU A N 1
ATOM 4216 C CA . LEU A 1 528 ? 18.026 -4.762 -8.109 1.00 84.50 528 LEU A CA 1
ATOM 4217 C C . LEU A 1 528 ? 16.788 -5.650 -8.260 1.00 84.50 528 LEU A C 1
ATOM 4219 O O . LEU A 1 528 ? 15.937 -5.641 -7.380 1.00 84.50 528 LEU A O 1
ATOM 4223 N N . GLU A 1 529 ? 16.688 -6.435 -9.331 1.00 82.75 529 GLU A N 1
ATOM 4224 C CA . GLU A 1 529 ? 15.537 -7.300 -9.620 1.00 82.75 529 GLU A CA 1
ATOM 4225 C C . GLU A 1 529 ? 15.330 -8.294 -8.476 1.00 82.75 529 GLU A C 1
ATOM 4227 O O . GLU A 1 529 ? 14.232 -8.415 -7.935 1.00 82.75 529 GLU A O 1
ATOM 4232 N N . GLN A 1 530 ? 16.413 -8.943 -8.044 1.00 80.56 530 GLN A N 1
ATOM 4233 C CA . GLN A 1 530 ? 16.382 -9.891 -6.933 1.00 80.56 530 GLN A CA 1
ATOM 4234 C C . GLN A 1 530 ? 16.008 -9.216 -5.609 1.00 80.56 530 GLN A C 1
ATOM 4236 O O . GLN A 1 530 ? 15.156 -9.734 -4.887 1.00 80.56 530 GLN A O 1
ATOM 4241 N N . ALA A 1 531 ? 16.599 -8.054 -5.311 1.00 81.31 531 ALA A N 1
ATOM 4242 C CA . ALA A 1 531 ? 16.294 -7.303 -4.094 1.00 81.31 531 ALA A CA 1
ATOM 4243 C C . ALA A 1 531 ? 14.825 -6.841 -4.056 1.00 81.31 531 ALA A C 1
ATOM 4245 O O . ALA A 1 531 ? 14.164 -6.960 -3.027 1.00 81.31 531 ALA A O 1
ATOM 4246 N N . MET A 1 532 ? 14.292 -6.371 -5.187 1.00 80.19 532 MET A N 1
ATOM 4247 C CA . MET A 1 532 ? 12.907 -5.914 -5.318 1.00 80.19 532 MET A CA 1
ATOM 4248 C C . MET A 1 532 ? 11.916 -7.074 -5.172 1.00 80.19 532 MET A C 1
ATOM 4250 O O . MET A 1 532 ? 10.972 -6.973 -4.394 1.00 80.19 532 MET A O 1
ATOM 4254 N N . LEU A 1 533 ? 12.135 -8.200 -5.861 1.00 76.69 533 LEU A N 1
ATOM 4255 C CA . LEU A 1 533 ? 11.254 -9.374 -5.761 1.00 76.69 533 LEU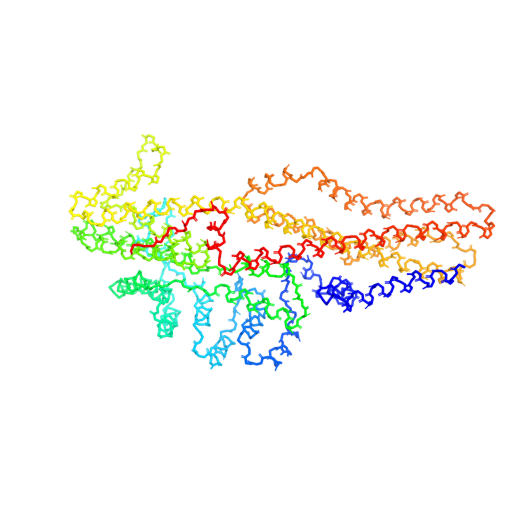 A CA 1
ATOM 4256 C C . LEU A 1 533 ? 11.193 -9.931 -4.329 1.00 76.69 533 LEU A C 1
ATOM 4258 O O . LEU A 1 533 ? 10.124 -10.321 -3.846 1.00 76.69 533 LEU A O 1
ATOM 4262 N N . GLN A 1 534 ? 12.331 -9.943 -3.630 1.00 79.00 534 GLN A N 1
ATOM 4263 C CA . GLN A 1 534 ? 12.386 -10.333 -2.221 1.00 79.00 534 GLN A CA 1
ATOM 4264 C C . GLN A 1 534 ? 11.646 -9.333 -1.330 1.00 79.00 534 GLN A C 1
ATOM 4266 O O . GLN A 1 534 ? 10.825 -9.755 -0.516 1.00 79.00 534 GLN A O 1
ATOM 4271 N N . SER A 1 535 ? 11.890 -8.034 -1.523 1.00 80.38 535 SER A N 1
ATOM 4272 C CA . SER A 1 535 ? 11.253 -6.968 -0.749 1.00 80.38 535 SER A CA 1
ATOM 4273 C C . SER A 1 535 ? 9.735 -6.989 -0.902 1.00 80.38 535 SER A C 1
ATOM 4275 O O . SER A 1 535 ? 9.014 -7.048 0.083 1.00 80.38 535 SER A O 1
ATOM 4277 N N . PHE A 1 536 ? 9.210 -7.025 -2.123 1.00 75.25 536 PHE A N 1
ATOM 4278 C CA . PHE A 1 536 ? 7.783 -6.783 -2.316 1.00 75.25 536 PHE A CA 1
ATOM 4279 C C . PHE A 1 536 ? 6.876 -7.997 -2.150 1.00 75.25 536 PHE A C 1
ATOM 4281 O O . PHE A 1 536 ? 5.683 -7.835 -1.898 1.00 75.25 536 PHE A O 1
ATOM 4288 N N . SER A 1 537 ? 7.400 -9.217 -2.286 1.00 73.88 537 SER A N 1
ATOM 4289 C CA . SER A 1 537 ? 6.570 -10.404 -2.059 1.00 73.88 537 SER A CA 1
ATOM 4290 C C . SER A 1 537 ? 6.159 -10.534 -0.588 1.00 73.88 537 SER A C 1
ATOM 4292 O O . SER A 1 537 ? 5.069 -11.026 -0.311 1.00 73.88 537 SER A O 1
ATOM 4294 N N . HIS A 1 538 ? 7.018 -10.101 0.343 1.00 81.56 538 HIS A N 1
ATOM 4295 C CA . HIS A 1 538 ? 6.789 -10.167 1.787 1.00 81.56 538 HIS A CA 1
ATOM 4296 C C . HIS A 1 538 ? 7.508 -9.006 2.499 1.00 81.56 538 HIS A C 1
ATOM 4298 O O . HIS A 1 538 ? 8.466 -9.233 3.240 1.00 81.56 538 HIS A O 1
ATOM 4304 N N . GLU A 1 539 ? 7.045 -7.770 2.300 1.00 87.38 539 GLU A N 1
ATOM 4305 C CA . GLU A 1 539 ? 7.728 -6.540 2.748 1.00 87.38 539 GLU A CA 1
ATOM 4306 C C . GLU A 1 539 ? 8.065 -6.555 4.241 1.00 87.38 539 GLU A C 1
ATOM 4308 O O . GLU A 1 539 ? 9.203 -6.317 4.645 1.00 87.38 539 GLU A O 1
ATOM 4313 N N . ILE A 1 540 ? 7.109 -6.960 5.076 1.00 88.62 540 ILE A N 1
ATOM 4314 C CA . ILE A 1 540 ? 7.335 -7.082 6.518 1.00 88.62 540 ILE A CA 1
ATOM 4315 C C . ILE A 1 540 ? 8.390 -8.147 6.849 1.00 88.62 540 ILE A C 1
ATOM 4317 O O . ILE A 1 540 ? 9.274 -7.906 7.674 1.00 88.62 540 ILE A O 1
ATOM 4321 N N . ARG A 1 541 ? 8.351 -9.318 6.196 1.00 88.25 541 ARG A N 1
ATOM 4322 C CA . ARG A 1 541 ? 9.359 -10.374 6.407 1.00 88.25 541 ARG A CA 1
ATOM 4323 C C . ARG A 1 541 ? 10.739 -9.879 5.986 1.00 88.25 541 ARG A C 1
ATOM 4325 O O . ARG A 1 541 ? 11.711 -10.104 6.704 1.00 88.25 541 ARG A O 1
ATOM 4332 N N . PHE A 1 542 ? 10.821 -9.181 4.865 1.00 88.31 542 PHE A N 1
ATOM 4333 C CA . PHE A 1 542 ? 12.058 -8.586 4.394 1.00 88.31 542 PHE A CA 1
ATOM 4334 C C . PHE A 1 542 ? 12.634 -7.603 5.424 1.00 88.31 542 PHE A C 1
ATOM 4336 O O . PHE A 1 542 ? 13.806 -7.694 5.786 1.00 88.31 542 PHE A O 1
ATOM 4343 N N . TYR A 1 543 ? 11.799 -6.754 6.024 1.00 87.75 543 TYR A N 1
ATOM 4344 C CA . TYR A 1 543 ? 12.244 -5.827 7.071 1.00 87.75 543 TYR A CA 1
ATOM 4345 C C . TYR A 1 543 ? 12.711 -6.527 8.346 1.00 87.75 543 TYR A C 1
ATOM 4347 O O . TYR A 1 543 ? 13.687 -6.096 8.965 1.00 87.75 543 TYR A O 1
ATOM 4355 N N . THR A 1 544 ? 12.067 -7.628 8.740 1.00 88.81 544 THR A N 1
ATOM 4356 C CA . THR A 1 544 ? 12.559 -8.435 9.871 1.00 88.81 544 THR A CA 1
ATOM 4357 C C . THR A 1 544 ? 13.926 -9.047 9.601 1.00 88.81 544 THR A C 1
ATOM 4359 O O . THR A 1 544 ? 14.788 -9.027 10.475 1.00 88.81 544 THR A O 1
ATOM 4362 N N . GLN A 1 545 ? 14.161 -9.532 8.378 1.00 90.44 545 GLN A N 1
ATOM 4363 C CA . GLN A 1 545 ? 15.458 -10.079 7.984 1.00 90.44 545 GLN A CA 1
ATOM 4364 C C . GLN A 1 545 ? 16.551 -9.006 8.011 1.00 90.44 545 GLN A C 1
ATOM 4366 O O . GLN A 1 545 ? 17.637 -9.266 8.520 1.00 90.44 545 GLN A O 1
ATOM 4371 N N . LEU A 1 546 ? 16.255 -7.797 7.526 1.00 87.19 546 LEU A N 1
ATOM 4372 C CA . LEU A 1 546 ? 17.203 -6.679 7.513 1.00 87.19 546 LEU A CA 1
ATOM 4373 C C . LEU A 1 546 ? 17.527 -6.142 8.910 1.00 87.19 546 LEU A C 1
ATOM 4375 O O . LEU A 1 546 ? 18.679 -5.851 9.218 1.00 87.19 546 LEU A O 1
ATOM 4379 N N . SER A 1 547 ? 16.508 -5.990 9.755 1.00 88.38 547 SER A N 1
ATOM 4380 C CA . SER A 1 547 ? 16.667 -5.469 11.118 1.00 88.38 547 SER A CA 1
ATOM 4381 C C . SER A 1 547 ? 17.266 -6.482 12.096 1.00 88.38 547 SER A C 1
ATOM 4383 O O . SER A 1 547 ? 17.775 -6.076 13.141 1.00 88.38 547 SER A O 1
ATOM 4385 N N . GLY A 1 548 ? 17.178 -7.780 11.788 1.00 92.62 548 GLY A N 1
ATOM 4386 C CA . GLY A 1 548 ? 17.507 -8.867 12.712 1.00 92.62 548 GLY A CA 1
ATOM 4387 C C . GLY A 1 548 ? 16.496 -9.034 13.855 1.00 92.62 548 GLY A C 1
ATOM 4388 O O . GLY A 1 548 ? 16.718 -9.840 14.757 1.00 92.62 548 GLY A O 1
ATOM 4389 N N . GLU A 1 549 ? 15.393 -8.282 13.841 1.00 93.81 549 GLU A N 1
ATOM 4390 C CA . GLU A 1 549 ? 14.358 -8.302 14.871 1.00 93.81 549 GLU A CA 1
ATOM 4391 C C . GLU A 1 549 ? 13.091 -8.986 14.349 1.00 93.81 549 GLU A C 1
ATOM 4393 O O . GLU A 1 549 ? 12.671 -8.788 13.208 1.00 93.81 549 GLU A O 1
ATOM 4398 N N . ALA A 1 550 ? 12.436 -9.780 15.199 1.00 95.12 550 ALA A N 1
ATOM 4399 C CA . ALA A 1 550 ? 11.156 -10.385 14.850 1.00 95.12 550 ALA A CA 1
ATOM 4400 C C . ALA A 1 550 ? 10.053 -9.319 14.772 1.00 95.12 550 ALA A C 1
ATOM 4402 O O . ALA A 1 550 ? 9.946 -8.457 15.651 1.00 95.12 550 ALA A O 1
ATOM 4403 N N . TRP A 1 551 ? 9.195 -9.411 13.752 1.00 95.56 551 TRP A N 1
ATOM 4404 C CA . TRP A 1 551 ? 8.027 -8.542 13.656 1.00 95.56 551 TRP A CA 1
ATOM 4405 C C . TRP A 1 551 ? 7.094 -8.825 14.837 1.00 95.56 551 TRP A C 1
ATOM 4407 O O . TRP A 1 551 ? 6.799 -9.994 15.107 1.00 95.56 551 TRP A O 1
ATOM 4417 N N . PRO A 1 552 ? 6.611 -7.800 15.558 1.00 95.75 552 PRO A N 1
ATOM 4418 C CA . PRO A 1 552 ? 5.724 -8.038 16.682 1.00 95.75 552 PRO A CA 1
ATOM 4419 C C . PRO A 1 552 ? 4.417 -8.674 16.197 1.00 95.75 552 PRO A C 1
ATOM 4421 O O . PRO A 1 552 ? 3.671 -8.073 15.426 1.00 95.75 552 PRO A O 1
ATOM 4424 N N . GLY A 1 553 ? 4.099 -9.870 16.688 1.00 94.31 553 GLY A N 1
ATOM 4425 C CA . GLY A 1 553 ? 2.804 -10.506 16.443 1.00 94.31 553 GLY A CA 1
ATOM 4426 C C . GLY A 1 553 ? 1.644 -9.784 17.142 1.00 94.31 553 GLY A C 1
ATOM 4427 O O . GLY A 1 553 ? 1.803 -8.728 17.772 1.00 94.31 553 GLY A O 1
ATOM 4428 N N . ARG A 1 554 ? 0.451 -10.370 17.057 1.00 91.00 554 ARG A N 1
ATOM 4429 C CA . ARG A 1 554 ? -0.705 -10.001 17.891 1.00 91.00 554 ARG A CA 1
ATOM 4430 C C . ARG A 1 554 ? -0.877 -10.986 19.055 1.00 91.00 554 ARG A C 1
ATOM 4432 O O . ARG A 1 554 ? -0.232 -12.027 19.070 1.00 91.00 554 ARG A O 1
ATOM 4439 N N . GLU A 1 555 ? -1.645 -10.591 20.078 1.00 83.25 555 GLU A N 1
ATOM 4440 C CA . GLU A 1 555 ? -1.993 -11.481 21.209 1.00 83.25 555 GLU A CA 1
ATOM 4441 C C . GLU A 1 555 ? -3.153 -12.398 20.849 1.00 83.25 555 GLU A C 1
ATOM 4443 O O . GLU A 1 555 ? -4.041 -11.925 20.100 1.00 83.25 555 GLU A O 1
#

Radius of gyration: 30.56 Å; chains: 1; bounding box: 74×44×93 Å